Protein AF-0000000080185483 (afdb_homodimer)

Radius of gyration: 23.42 Å; Cα contacts (8 Å, |Δi|>4): 973; chains: 2; bounding box: 44×70×50 Å

Organism: NCBI:txid1233

Solvent-accessible surface area (backbone atoms only — not comparable to full-atom values): 23630 Å² total; per-residue (Å²): 114,40,51,30,31,41,36,42,59,24,28,68,62,36,34,44,57,21,44,48,11,54,77,69,48,40,69,95,74,42,82,65,21,0,58,50,51,78,50,76,48,70,60,47,63,61,41,34,64,76,70,44,72,43,41,69,82,28,29,37,42,29,21,50,69,44,41,56,52,45,56,33,42,41,80,74,46,64,85,81,36,66,53,34,52,34,56,52,65,25,45,34,39,33,47,52,93,75,71,86,77,76,83,50,63,57,52,44,75,48,61,80,56,64,59,60,40,50,51,52,55,25,67,42,89,69,62,34,36,34,28,56,60,24,41,72,48,49,44,54,30,43,55,65,68,60,58,44,30,37,38,44,34,33,36,42,31,36,62,24,69,71,51,41,57,60,54,82,68,41,53,61,24,19,36,40,55,78,44,76,50,64,36,97,63,26,34,37,42,34,31,34,32,68,55,56,70,63,62,62,36,59,75,65,60,91,77,62,44,71,56,34,53,51,50,51,52,52,53,57,56,69,73,100,115,40,52,30,33,40,36,42,59,24,27,68,62,36,35,44,57,23,44,48,11,54,77,70,48,40,68,95,74,42,82,62,22,0,58,51,51,77,49,77,47,69,60,47,63,62,40,34,64,75,69,45,71,45,40,69,83,29,30,38,43,29,21,51,67,43,42,55,52,45,55,34,43,42,80,76,46,64,87,80,37,67,53,36,51,35,55,54,65,26,45,35,38,32,48,52,94,76,70,87,76,74,83,50,62,58,51,44,75,48,62,81,56,64,57,60,40,50,53,52,55,26,67,42,88,70,61,35,36,32,28,56,62,25,45,72,49,50,43,54,31,43,56,64,68,59,57,45,31,38,39,45,34,32,34,42,32,37,64,25,68,72,51,40,58,58,53,83,70,40,54,61,24,19,36,40,55,77,43,74,49,66,36,96,64,27,34,38,42,34,30,34,32,68,55,55,70,63,63,63,36,59,74,65,60,92,76,62,43,72,56,34,53,50,49,50,53,51,53,56,58,68,73,99

Nearest PDB structures (foldseek):
  8jsv-assembly5_J  TM=9.373E-01  e=5.938E-25  Leptospira interrogans serovar Pomona
  3jtw-assembly1_A-2  TM=8.288E-01  e=1.139E-12  Pediococcus pentosaceus ATCC 25745
  2gd9-assembly1_B  TM=8.302E-01  e=1.999E-12  Bacillus subtilis
  1d1g-assembly1_B  TM=7.923E-01  e=2.014E-11  Thermotoga maritima
  3ky8-assembly1_B  TM=7.240E-01  e=7.953E-11  Shewanella loihica PV-4

InterPro domains:
  IPR002734 Bacterial bifunctional deaminase-reductase, C-terminal [PF01872] (2-188)
  IPR024072 Dihydrofolate reductase-like domain superfamily [G3DSA:3.40.430.10] (1-194)
  IPR024072 Dihydrofolate reductase-like domain superfamily [SSF53597] (2-194)
  IPR050765 Riboflavin Biosynthesis HTP Reductase [PTHR38011] (2-193)

Secondary structure (DSSP, 8-state):
---EEEEEEEETT-B-S-TT-TTT--GGG---TTTTGGG--HHHHHHHHHHTTT-TT-EEEEEHHHHHHHHTTGGGS-TT-HHHHHHHHS-EEEE-SS-----STTEEEPPS-HHHHHHHHHHSSSS-EEEES-HHHHHHHHHTT---EEEEEEESEE--SS-BSS-TTPPPEEEEEEEEEE-TTS-EEEEEEE-SS------S-SS--HHHHHHHHHHHHHT-/---EEEEEEEETT-B-S-TT-TTT--GGG---TTTTGGG--HHHHHHHHHHTTT-TT-EEEEEHHHHHHHHTTGGGS-TT-HHHHHHHHS-EEEE-SS-----STTEEEPPS-HHHHHHHHHHSSSS-EEEES-HHHHHHHHHTT---EEEEEEESEE--SS-BSS-TTPPPEEEEEEEEEE-TTS-EEEEEEE-SS------S-SS--HHHHHHHHHHHHHT-

pLDDT: mean 95.63, std 4.56, range [72.62, 98.88]

Structure (mmCIF, N/CA/C/O backbone):
data_AF-0000000080185483-model_v1
#
loop_
_entity.id
_entity.type
_entity.pdbx_description
1 polymer 'Dihydrofolate reductase'
#
loop_
_atom_site.group_PDB
_atom_site.id
_atom_site.type_symbol
_atom_site.label_atom_id
_atom_site.label_alt_id
_atom_site.label_comp_id
_atom_site.label_asym_id
_atom_site.label_entity_id
_atom_site.label_seq_id
_atom_site.pdbx_PDB_ins_code
_atom_site.Cartn_x
_atom_site.Cartn_y
_atom_site.Cartn_z
_atom_site.occupancy
_atom_site.B_iso_or_equiv
_atom_site.auth_seq_id
_atom_site.auth_comp_id
_atom_site.auth_asym_id
_atom_site.auth_atom_id
_atom_site.pdbx_PDB_model_num
ATOM 1 N N . MET A 1 1 ? 20.25 -10.875 -19.484 1 92.38 1 MET A N 1
ATOM 2 C CA . MET A 1 1 ? 19.625 -11.523 -18.344 1 92.38 1 MET A CA 1
ATOM 3 C C . MET A 1 1 ? 18.109 -11.516 -18.484 1 92.38 1 MET A C 1
ATOM 5 O O . MET A 1 1 ? 17.531 -10.531 -18.953 1 92.38 1 MET A O 1
ATOM 9 N N . ARG A 1 2 ? 17.469 -12.602 -18.141 1 97.56 2 ARG A N 1
ATOM 10 C CA . ARG A 1 2 ? 16 -12.719 -18.203 1 97.56 2 ARG A CA 1
ATOM 11 C C . ARG A 1 2 ? 15.344 -11.734 -17.234 1 97.56 2 ARG A C 1
ATOM 13 O O . ARG A 1 2 ? 15.836 -11.523 -16.125 1 97.56 2 ARG A O 1
ATOM 20 N N . LYS A 1 3 ? 14.281 -11.195 -17.672 1 97 3 LYS A N 1
ATOM 21 C CA . LYS A 1 3 ? 13.492 -10.328 -16.797 1 97 3 LYS A CA 1
ATOM 22 C C . LYS A 1 3 ? 12.68 -11.141 -15.797 1 97 3 LYS A C 1
ATOM 24 O O . LYS A 1 3 ? 12.133 -12.195 -16.141 1 97 3 LYS A O 1
ATOM 29 N N . LEU A 1 4 ? 12.633 -10.711 -14.562 1 98.25 4 LEU A N 1
ATOM 30 C CA . LEU A 1 4 ? 11.773 -11.281 -13.539 1 98.25 4 LEU A CA 1
ATOM 31 C C . LEU A 1 4 ? 10.688 -10.297 -13.125 1 98.25 4 LEU A C 1
ATOM 33 O O . LEU A 1 4 ? 10.984 -9.219 -12.617 1 98.25 4 LEU A O 1
ATOM 37 N N . THR A 1 5 ? 9.461 -10.695 -13.336 1 97.81 5 THR A N 1
ATOM 38 C CA . THR A 1 5 ? 8.305 -9.867 -13.016 1 97.81 5 THR A CA 1
ATOM 39 C C . THR A 1 5 ? 7.527 -10.453 -11.836 1 97.81 5 THR A C 1
ATOM 41 O O . THR A 1 5 ? 7.285 -11.664 -11.781 1 97.81 5 THR A O 1
ATOM 44 N N . ALA A 1 6 ? 7.195 -9.664 -10.875 1 97.94 6 ALA A N 1
ATOM 45 C CA . ALA A 1 6 ? 6.285 -10.047 -9.797 1 97.94 6 ALA A CA 1
ATOM 46 C C . ALA A 1 6 ? 4.875 -9.523 -10.062 1 97.94 6 ALA A C 1
ATOM 48 O O . ALA A 1 6 ? 4.672 -8.32 -10.211 1 97.94 6 ALA A O 1
ATOM 49 N N . SER A 1 7 ? 3.895 -10.398 -10.109 1 97.12 7 SER A N 1
ATOM 50 C CA . SER A 1 7 ? 2.5 -10.039 -10.344 1 97.12 7 SER A CA 1
ATOM 51 C C . SER A 1 7 ? 1.653 -10.281 -9.094 1 97.12 7 SER A C 1
ATOM 53 O O . SER A 1 7 ? 1.595 -11.398 -8.586 1 97.12 7 SER A O 1
ATOM 55 N N . THR A 1 8 ? 0.971 -9.234 -8.641 1 96.81 8 THR A N 1
ATOM 56 C CA . THR A 1 8 ? 0.301 -9.352 -7.348 1 96.81 8 THR A CA 1
ATOM 57 C C . THR A 1 8 ? -1.021 -8.594 -7.352 1 96.81 8 THR A C 1
ATOM 59 O O . THR A 1 8 ? -1.145 -7.559 -8.016 1 96.81 8 THR A O 1
ATOM 62 N N . PHE A 1 9 ? -1.979 -9.148 -6.684 1 97.88 9 PHE A N 1
ATOM 63 C CA . PHE A 1 9 ? -3.186 -8.461 -6.238 1 97.88 9 PHE A CA 1
ATOM 64 C C . PHE A 1 9 ? -3.049 -8.016 -4.785 1 97.88 9 PHE A C 1
ATOM 66 O O . PHE A 1 9 ? -2.729 -8.82 -3.91 1 97.88 9 PHE A O 1
ATOM 73 N N . ILE A 1 10 ? -3.297 -6.727 -4.574 1 98.75 10 ILE A N 1
ATOM 74 C CA . ILE A 1 10 ? -3.189 -6.27 -3.193 1 98.75 10 ILE A CA 1
ATOM 75 C C . ILE A 1 10 ? -4.379 -5.379 -2.85 1 98.75 10 ILE A C 1
ATOM 77 O O . ILE A 1 10 ? -5.02 -4.816 -3.742 1 98.75 10 ILE A O 1
ATOM 81 N N . SER A 1 11 ? -4.738 -5.336 -1.546 1 98.88 11 SER A N 1
ATOM 82 C CA . SER A 1 11 ? -5.641 -4.32 -1.012 1 98.88 11 SER A CA 1
ATOM 83 C C . SER A 1 11 ? -4.941 -2.971 -0.887 1 98.88 11 SER A C 1
ATOM 85 O O . SER A 1 11 ? -3.727 -2.877 -1.07 1 98.88 11 SER A O 1
ATOM 87 N N . LEU A 1 12 ? -5.707 -1.946 -0.607 1 98.88 12 LEU A N 1
ATOM 88 C CA . LEU A 1 12 ? -5.129 -0.614 -0.465 1 98.88 12 LEU A CA 1
ATOM 89 C C . LEU A 1 12 ? -4.105 -0.583 0.666 1 98.88 12 LEU A C 1
ATOM 91 O O . LEU A 1 12 ? -3.104 0.129 0.581 1 98.88 12 LEU A O 1
ATOM 95 N N . ASP A 1 13 ? -4.363 -1.392 1.678 1 98.62 13 ASP A N 1
ATOM 96 C CA . ASP A 1 13 ? -3.418 -1.426 2.791 1 98.62 13 ASP A CA 1
ATOM 97 C C . ASP A 1 13 ? -2.33 -2.469 2.557 1 98.62 13 ASP A C 1
ATOM 99 O O . ASP A 1 13 ? -1.596 -2.828 3.48 1 98.62 13 ASP A O 1
ATOM 103 N N . GLY A 1 14 ? -2.205 -3.074 1.364 1 98.56 14 GLY A N 1
ATOM 104 C CA . GLY A 1 14 ? -1.03 -3.801 0.911 1 98.56 14 GLY A CA 1
ATOM 105 C C . GLY A 1 14 ? -1.109 -5.293 1.178 1 98.56 14 GLY A C 1
ATOM 106 O O . GLY A 1 14 ? -0.109 -6 1.066 1 98.56 14 GLY A O 1
ATOM 107 N N . ILE A 1 15 ? -2.27 -5.789 1.545 1 98.75 15 ILE A N 1
ATOM 108 C CA . ILE A 1 15 ? -2.434 -7.199 1.879 1 98.75 15 ILE A CA 1
ATOM 109 C C . ILE A 1 15 ? -2.75 -7.996 0.616 1 98.75 15 ILE A C 1
ATOM 111 O O . ILE A 1 15 ? -3.545 -7.559 -0.219 1 98.75 15 ILE A O 1
ATOM 115 N N . MET A 1 16 ? -2.111 -9.164 0.467 1 98.62 16 MET A N 1
ATOM 116 C CA . MET A 1 16 ? -2.299 -9.969 -0.737 1 98.62 16 MET A CA 1
ATOM 117 C C . MET A 1 16 ? -2.752 -11.383 -0.383 1 98.62 16 MET A C 1
ATOM 119 O O . MET A 1 16 ? -2.766 -12.266 -1.239 1 98.62 16 MET A O 1
ATOM 123 N N . GLN A 1 17 ? -3.121 -11.625 0.897 1 98.62 17 GLN A N 1
ATOM 124 C CA . GLN A 1 17 ? -3.471 -12.961 1.363 1 98.62 17 GLN A CA 1
ATOM 125 C C . GLN A 1 17 ? -4.859 -13.367 0.88 1 98.62 17 GLN A C 1
ATOM 127 O O . GLN A 1 17 ? -5.832 -12.641 1.08 1 98.62 17 GLN A O 1
ATOM 132 N N . ALA A 1 18 ? -4.938 -14.516 0.217 1 98.38 18 ALA A N 1
ATOM 133 C CA . ALA A 1 18 ? -6.145 -15.266 -0.133 1 98.38 18 ALA A CA 1
ATOM 134 C C . ALA A 1 18 ? -7.109 -14.398 -0.94 1 98.38 18 ALA A C 1
ATOM 136 O O . ALA A 1 18 ? -8.297 -14.312 -0.614 1 98.38 18 ALA A O 1
ATOM 137 N N . PRO A 1 19 ? -6.664 -13.836 -2.039 1 98.12 19 PRO A N 1
ATOM 138 C CA . PRO A 1 19 ? -7.559 -12.984 -2.826 1 98.12 19 PRO A CA 1
ATOM 139 C C . PRO A 1 19 ? -8.719 -13.766 -3.449 1 98.12 19 PRO A C 1
ATOM 141 O O . PRO A 1 19 ? -9.773 -13.188 -3.721 1 98.12 19 PRO A O 1
ATOM 144 N N . GLY A 1 20 ? -8.617 -15.039 -3.623 1 97.12 20 GLY A N 1
ATOM 145 C CA . GLY A 1 20 ? -9.531 -15.75 -4.508 1 97.12 20 GLY A CA 1
ATOM 146 C C . GLY A 1 20 ? -10.617 -16.5 -3.768 1 97.12 20 GLY A C 1
ATOM 147 O O . GLY A 1 20 ? -11.609 -16.922 -4.367 1 97.12 20 GLY A O 1
ATOM 148 N N . GLY A 1 21 ? -10.398 -16.734 -2.438 1 97.56 21 GLY A N 1
ATOM 149 C CA . GLY A 1 21 ? -11.414 -17.484 -1.715 1 97.56 21 GLY A CA 1
ATOM 150 C C . GLY A 1 21 ? -11.062 -17.719 -0.259 1 97.56 21 GLY A C 1
ATOM 151 O O . GLY A 1 21 ? -9.914 -17.531 0.145 1 97.56 21 GLY A O 1
ATOM 152 N N . PRO A 1 22 ? -12.07 -18.156 0.506 1 96.25 22 PRO A N 1
ATOM 153 C CA . PRO A 1 22 ? -11.898 -18.297 1.953 1 96.25 22 PRO A CA 1
ATOM 154 C C . PRO A 1 22 ? -10.977 -19.453 2.328 1 96.25 22 PRO A C 1
ATOM 156 O O . PRO A 1 22 ? -10.344 -19.438 3.391 1 96.25 22 PRO A O 1
ATOM 159 N N . THR A 1 23 ? -10.852 -20.469 1.466 1 95.31 23 THR A N 1
ATOM 160 C CA . THR A 1 23 ? -10.062 -21.641 1.818 1 95.31 23 THR A CA 1
ATOM 161 C C . THR A 1 23 ? -8.664 -21.547 1.211 1 95.31 23 THR A C 1
ATOM 163 O O . THR A 1 23 ? -7.828 -22.438 1.434 1 95.31 23 THR A O 1
ATOM 166 N N . GLU A 1 24 ? -8.43 -20.516 0.416 1 97.06 24 GLU A N 1
ATOM 167 C CA . GLU A 1 24 ? -7.16 -20.375 -0.285 1 97.06 24 GLU A CA 1
ATOM 168 C C . GLU A 1 24 ? -5.992 -20.297 0.695 1 97.06 24 GLU A C 1
ATOM 170 O O . GLU A 1 24 ? -5.027 -21.062 0.57 1 97.06 24 GLU A O 1
ATOM 175 N N . ASP A 1 25 ? -6.062 -19.484 1.677 1 97.69 25 ASP A N 1
ATOM 176 C CA . ASP A 1 25 ? -5.059 -19.312 2.725 1 97.69 25 ASP A CA 1
ATOM 177 C C . ASP A 1 25 ? -5.684 -18.766 4 1 97.69 25 ASP A C 1
ATOM 179 O O . ASP A 1 25 ? -5.629 -17.547 4.25 1 97.69 25 ASP A O 1
ATOM 183 N N . PRO A 1 26 ? -6.238 -19.594 4.844 1 96.56 26 PRO A N 1
ATOM 184 C CA . PRO A 1 26 ? -6.855 -19.156 6.098 1 96.56 26 PRO A CA 1
ATOM 185 C C . PRO A 1 26 ? -5.844 -19 7.23 1 96.56 26 PRO A C 1
ATOM 187 O O . PRO A 1 26 ? -6.23 -18.828 8.391 1 96.56 26 PRO A O 1
ATOM 190 N N . SER A 1 27 ? -4.539 -19.156 6.914 1 95.88 27 SER A N 1
ATOM 191 C CA . SER A 1 27 ? -3.506 -19.109 7.945 1 95.88 27 SER A CA 1
ATOM 192 C C . SER A 1 27 ? -3.604 -17.844 8.781 1 95.88 27 SER A C 1
ATOM 194 O O . SER A 1 27 ? -3.961 -16.781 8.266 1 95.88 27 SER A O 1
ATOM 196 N N . GLY A 1 28 ? -3.279 -17.938 10.062 1 94.69 28 GLY A N 1
ATOM 197 C CA . GLY A 1 28 ? -3.297 -16.797 10.961 1 94.69 28 GLY A CA 1
ATOM 198 C C . GLY A 1 28 ? -4.699 -16.328 11.305 1 94.69 28 GLY A C 1
ATOM 199 O O . GLY A 1 28 ? -4.883 -15.211 11.781 1 94.69 28 GLY A O 1
ATOM 200 N N . GLY A 1 29 ? -5.707 -17.141 11.023 1 94.75 29 GLY A N 1
ATOM 201 C CA . GLY A 1 29 ? -7.082 -16.781 11.312 1 94.75 29 GLY A CA 1
ATOM 202 C C . GLY A 1 29 ? -7.66 -15.797 10.312 1 94.75 29 GLY A C 1
ATOM 203 O O . GLY A 1 29 ? -8.641 -15.109 10.602 1 94.75 29 GLY A O 1
ATOM 204 N N . PHE A 1 30 ? -7.066 -15.773 9.133 1 97.5 30 PHE A N 1
ATOM 205 C CA . PHE A 1 30 ? -7.535 -14.844 8.109 1 97.5 30 PHE A CA 1
ATOM 206 C C . PHE A 1 30 ? -8.922 -15.234 7.621 1 97.5 30 PHE A C 1
ATOM 208 O O . PHE A 1 30 ? -9.117 -16.344 7.105 1 97.5 30 PHE A O 1
ATOM 215 N N . SER A 1 31 ? -9.898 -14.297 7.668 1 97.31 31 SER A N 1
ATOM 216 C CA . SER A 1 31 ? -11.289 -14.656 7.43 1 97.31 31 SER A CA 1
ATOM 217 C C . SER A 1 31 ? -11.875 -13.867 6.266 1 97.31 31 SER A C 1
ATOM 219 O O . SER A 1 31 ? -13.078 -13.953 5.988 1 97.31 31 SER A O 1
ATOM 221 N N . LEU A 1 32 ? -11.07 -13.141 5.539 1 98.5 32 LEU A N 1
ATOM 222 C CA . LEU A 1 32 ? -11.594 -12.273 4.488 1 98.5 32 LEU A CA 1
ATOM 223 C C . LEU A 1 32 ? -11.172 -12.773 3.111 1 98.5 32 LEU A C 1
ATOM 225 O O . LEU A 1 32 ? -11.062 -11.984 2.168 1 98.5 32 LEU A O 1
ATOM 229 N N . GLY A 1 33 ? -10.867 -14.07 3.016 1 98.5 33 GLY A N 1
ATOM 230 C CA . GLY A 1 33 ? -10.539 -14.656 1.722 1 98.5 33 GLY A CA 1
ATOM 231 C C . GLY A 1 33 ? -11.633 -14.445 0.687 1 98.5 33 GLY A C 1
ATOM 232 O O . GLY A 1 33 ? -12.82 -14.516 1.006 1 98.5 33 GLY A O 1
ATOM 233 N N . GLY A 1 34 ? -11.18 -14.195 -0.558 1 98.5 34 GLY A N 1
ATOM 234 C CA . GLY A 1 34 ? -12.117 -13.992 -1.65 1 98.5 34 GLY A CA 1
ATOM 235 C C . GLY A 1 34 ? -12.461 -12.531 -1.874 1 98.5 34 GLY A C 1
ATOM 236 O O . GLY A 1 34 ? -13.445 -12.211 -2.551 1 98.5 34 GLY A O 1
ATOM 237 N N . TRP A 1 35 ? -11.641 -11.688 -1.421 1 98.75 35 TRP A N 1
ATOM 238 C CA . TRP A 1 35 ? -11.945 -10.258 -1.363 1 98.75 35 TRP A CA 1
ATOM 239 C C . TRP A 1 35 ? -11.805 -9.617 -2.738 1 98.75 35 TRP A C 1
ATOM 241 O O . TRP A 1 35 ? -12.227 -8.477 -2.945 1 98.75 35 TRP A O 1
ATOM 251 N N . ILE A 1 36 ? -11.312 -10.352 -3.777 1 98.31 36 ILE A N 1
ATOM 252 C CA . ILE A 1 36 ? -11.195 -9.742 -5.094 1 98.31 36 ILE A CA 1
ATOM 253 C C . ILE A 1 36 ? -12.352 -10.18 -5.98 1 98.31 36 ILE A C 1
ATOM 255 O O . ILE A 1 36 ? -12.562 -9.641 -7.066 1 98.31 36 ILE A O 1
ATOM 259 N N . PHE A 1 37 ? -13.195 -11.141 -5.582 1 97.94 37 PHE A N 1
ATOM 260 C CA . PHE A 1 37 ? -14.109 -11.914 -6.414 1 97.94 37 PHE A CA 1
ATOM 261 C C . PHE A 1 37 ? -15.07 -10.992 -7.152 1 97.94 37 PHE A C 1
ATOM 263 O O . PHE A 1 37 ? -15.305 -11.156 -8.352 1 97.94 37 PHE A O 1
ATOM 270 N N . HIS A 1 38 ? -15.547 -9.953 -6.566 1 97.81 38 HIS A N 1
ATOM 271 C CA . HIS A 1 38 ? -16.641 -9.156 -7.113 1 97.81 38 HIS A CA 1
ATOM 272 C C . HIS A 1 38 ? -16.109 -7.949 -7.879 1 97.81 38 HIS A C 1
ATOM 274 O O . HIS A 1 38 ? -16.891 -7.102 -8.32 1 97.81 38 HIS A O 1
ATOM 280 N N . TYR A 1 39 ? -14.859 -7.926 -8.156 1 97.94 39 TYR A N 1
ATOM 281 C CA . TYR A 1 39 ? -14.305 -6.707 -8.734 1 97.94 39 TYR A CA 1
ATOM 282 C C . TYR A 1 39 ? -13.906 -6.922 -10.195 1 97.94 39 TYR A C 1
ATOM 284 O O . TYR A 1 39 ? -13.555 -5.969 -10.891 1 97.94 39 TYR A O 1
ATOM 292 N N . TRP A 1 40 ? -14.039 -8.062 -10.719 1 94.88 40 TRP A N 1
ATOM 293 C CA . TRP A 1 40 ? -13.562 -8.359 -12.07 1 94.88 40 TRP A CA 1
ATOM 294 C C . TRP A 1 40 ? -14.516 -7.805 -13.117 1 94.88 40 TRP A C 1
ATOM 296 O O . TRP A 1 40 ? -15.703 -8.133 -13.125 1 94.88 40 TRP A O 1
ATOM 306 N N . ASP A 1 41 ? -14.016 -6.91 -13.938 1 95.75 41 ASP A N 1
ATOM 307 C CA . ASP A 1 41 ? -14.797 -6.363 -15.039 1 95.75 41 ASP A CA 1
ATOM 308 C C . ASP A 1 41 ? -14.086 -6.586 -16.375 1 95.75 41 ASP A C 1
ATOM 310 O O . ASP A 1 41 ? -13.078 -7.293 -16.438 1 95.75 41 ASP A O 1
ATOM 314 N N . GLU A 1 42 ? -14.578 -6.082 -17.453 1 94.69 42 GLU A N 1
ATOM 315 C CA . GLU A 1 42 ? -14.047 -6.301 -18.797 1 94.69 42 GLU A CA 1
ATOM 316 C C . GLU A 1 42 ? -12.688 -5.633 -18.969 1 94.69 42 GLU A C 1
ATOM 318 O O . GLU A 1 42 ? -11.82 -6.156 -19.672 1 94.69 42 GLU A O 1
ATOM 323 N N . VAL A 1 43 ? -12.547 -4.504 -18.344 1 94.75 43 VAL A N 1
ATOM 324 C CA . VAL A 1 43 ? -11.266 -3.801 -18.422 1 94.75 43 VAL A CA 1
ATOM 325 C C . VAL A 1 43 ? -10.156 -4.68 -17.844 1 94.75 43 VAL A C 1
ATOM 327 O O . VAL A 1 43 ? -9.094 -4.82 -18.438 1 94.75 43 VAL A O 1
ATOM 330 N N . MET A 1 44 ? -10.422 -5.293 -16.75 1 94.12 44 MET A N 1
ATOM 331 C CA . MET A 1 44 ? -9.445 -6.164 -16.109 1 94.12 44 MET A CA 1
ATOM 332 C C . MET A 1 44 ? -9.164 -7.398 -16.953 1 94.12 44 MET A C 1
ATOM 334 O O . MET A 1 44 ? -8.008 -7.801 -17.094 1 94.12 44 MET A O 1
ATOM 338 N N . ARG A 1 45 ? -10.219 -7.953 -17.453 1 90.38 45 ARG A N 1
ATOM 339 C CA . ARG A 1 45 ? -10.062 -9.141 -18.297 1 90.38 45 ARG A CA 1
ATOM 340 C C . ARG A 1 45 ? -9.164 -8.844 -19.5 1 90.38 45 ARG A C 1
ATOM 342 O O . ARG A 1 45 ? -8.328 -9.672 -19.859 1 90.38 45 ARG A O 1
ATOM 349 N N . HIS A 1 46 ? -9.258 -7.672 -20.016 1 89.56 46 HIS A N 1
ATOM 350 C CA . HIS A 1 46 ? -8.445 -7.289 -21.172 1 89.56 46 HIS A CA 1
ATOM 351 C C . HIS A 1 46 ? -7.027 -6.93 -20.75 1 89.56 46 HIS A C 1
ATOM 353 O O . HIS A 1 46 ? -6.082 -7.109 -21.516 1 89.56 46 HIS A O 1
ATOM 359 N N . SER A 1 47 ? -6.93 -6.512 -19.531 1 88.69 47 SER A N 1
ATOM 360 C CA . SER A 1 47 ? -5.637 -6.047 -19.047 1 88.69 47 SER A CA 1
ATOM 361 C C . SER A 1 47 ? -4.762 -7.211 -18.594 1 88.69 47 SER A C 1
ATOM 363 O O . SER A 1 47 ? -3.533 -7.098 -18.562 1 88.69 47 SER A O 1
ATOM 365 N N . MET A 1 48 ? -5.348 -8.297 -18.234 1 84.38 48 MET A N 1
ATOM 366 C CA . MET A 1 48 ? -4.621 -9.438 -17.672 1 84.38 48 MET A CA 1
ATOM 367 C C . MET A 1 48 ? -3.557 -9.93 -18.656 1 84.38 48 MET A C 1
ATOM 369 O O . MET A 1 48 ? -2.377 -9.992 -18.312 1 84.38 48 MET A O 1
ATOM 373 N N . PRO A 1 49 ? -3.959 -10.211 -19.891 1 75.88 49 PRO A N 1
ATOM 374 C CA . PRO A 1 49 ? -2.924 -10.641 -20.828 1 75.88 49 PRO A CA 1
ATOM 375 C C . PRO A 1 49 ? -1.911 -9.539 -21.141 1 75.88 49 PRO A C 1
ATOM 377 O O . PRO A 1 49 ? -0.726 -9.82 -21.328 1 75.88 49 PRO A O 1
ATOM 380 N N . MET A 1 50 ? -2.328 -8.32 -21.078 1 72.69 50 MET A N 1
ATOM 381 C CA . MET A 1 50 ? -1.462 -7.191 -21.406 1 72.69 50 MET A CA 1
ATOM 382 C C . MET A 1 50 ? -0.4 -6.992 -20.328 1 72.69 50 MET A C 1
ATOM 384 O O . MET A 1 50 ? 0.715 -6.562 -20.625 1 72.69 50 MET A O 1
ATOM 388 N N . SER A 1 51 ? -0.829 -7.387 -19.188 1 75.75 51 SER A N 1
ATOM 389 C CA . SER A 1 51 ? 0.1 -7.203 -18.078 1 75.75 51 SER A CA 1
ATOM 390 C C . SER A 1 51 ? 0.95 -8.453 -17.859 1 75.75 51 SER A C 1
ATOM 392 O O . SER A 1 51 ? 1.9 -8.43 -17.078 1 75.75 51 SER A O 1
ATOM 394 N N . GLY A 1 52 ? 0.623 -9.516 -18.547 1 77.06 52 GLY A N 1
ATOM 395 C CA . GLY A 1 52 ? 1.373 -10.75 -18.422 1 77.06 52 GLY A CA 1
ATOM 396 C C . GLY A 1 52 ? 0.946 -11.594 -17.234 1 77.06 52 GLY A C 1
ATOM 397 O O . GLY A 1 52 ? 1.631 -12.547 -16.859 1 77.06 52 GLY A O 1
ATOM 398 N N . PHE A 1 53 ? -0.185 -11.273 -16.578 1 80.25 53 PHE A N 1
ATOM 399 C CA . PHE A 1 53 ? -0.636 -12.008 -15.414 1 80.25 53 PHE A CA 1
ATOM 400 C C . PHE A 1 53 ? -0.991 -13.445 -15.781 1 80.25 53 PHE A C 1
ATOM 402 O O . PHE A 1 53 ? -0.924 -14.344 -14.938 1 80.25 53 PHE A O 1
ATOM 409 N N . ASP A 1 54 ? -1.2 -13.672 -17.031 1 81.75 54 ASP A N 1
ATOM 410 C CA . ASP A 1 54 ? -1.678 -14.984 -17.453 1 81.75 54 ASP A CA 1
ATOM 411 C C . ASP A 1 54 ? -0.516 -15.953 -17.656 1 81.75 54 ASP A C 1
ATOM 413 O O . ASP A 1 54 ? -0.729 -17.141 -17.875 1 81.75 54 ASP A O 1
ATOM 417 N N . GLY A 1 55 ? 0.692 -15.461 -17.547 1 86 55 GLY A N 1
ATOM 418 C CA . GLY A 1 55 ? 1.845 -16.344 -17.625 1 86 55 GLY A CA 1
ATOM 419 C C . GLY A 1 55 ? 2.221 -16.719 -19.047 1 86 55 GLY A C 1
ATOM 420 O O . GLY A 1 55 ? 3.1 -17.562 -19.266 1 86 55 GLY A O 1
ATOM 421 N N . LYS A 1 56 ? 1.589 -16.078 -20.016 1 89 56 LYS A N 1
ATOM 422 C CA . LYS A 1 56 ? 1.864 -16.422 -21.406 1 89 56 LYS A CA 1
ATOM 423 C C . LYS A 1 56 ? 3.314 -16.109 -21.766 1 89 56 LYS A C 1
ATOM 425 O O . LYS A 1 56 ? 3.818 -15.023 -21.469 1 89 56 LYS A O 1
ATOM 430 N N . ASP A 1 57 ? 3.982 -17.125 -22.344 1 91.88 57 ASP A N 1
ATOM 431 C CA . ASP A 1 57 ? 5.34 -17.031 -22.875 1 91.88 57 ASP A CA 1
ATOM 432 C C . ASP A 1 57 ? 6.344 -16.734 -21.766 1 91.88 57 ASP A C 1
ATOM 434 O O . ASP A 1 57 ? 7.328 -16.031 -21.969 1 91.88 57 ASP A O 1
ATOM 438 N N . ARG A 1 58 ? 6.039 -17.188 -20.609 1 95.56 58 ARG A N 1
ATOM 439 C CA . ARG A 1 58 ? 6.918 -17.047 -19.453 1 95.56 58 ARG A CA 1
ATOM 440 C C . ARG A 1 58 ? 7.105 -18.375 -18.734 1 95.56 58 ARG A C 1
ATOM 442 O O . ARG A 1 58 ? 6.348 -19.312 -18.953 1 95.56 58 ARG A O 1
ATOM 449 N N . GLU A 1 59 ? 8.148 -18.391 -18 1 97.62 59 GLU A N 1
ATOM 450 C CA . GLU A 1 59 ? 8.273 -19.438 -16.969 1 97.62 59 GLU A CA 1
ATOM 451 C C . GLU A 1 59 ? 7.93 -18.891 -15.594 1 97.62 59 GLU A C 1
ATOM 453 O O . GLU A 1 59 ? 8.164 -17.719 -15.305 1 97.62 59 GLU A O 1
ATOM 458 N N . LEU A 1 60 ? 7.43 -19.781 -14.773 1 97.75 60 LEU A N 1
ATOM 459 C CA . LEU A 1 60 ? 6.953 -19.344 -13.469 1 97.75 60 LEU A CA 1
ATOM 460 C C . LEU A 1 60 ? 7.988 -19.641 -12.391 1 97.75 60 LEU A C 1
ATOM 462 O O . LEU A 1 60 ? 8.664 -20.672 -12.43 1 97.75 60 LEU A O 1
ATOM 466 N N . VAL A 1 61 ? 8.125 -18.766 -11.453 1 98.62 61 VAL A N 1
ATOM 467 C CA . VAL A 1 61 ? 8.836 -18.953 -10.195 1 98.62 61 VAL A CA 1
ATOM 468 C C . VAL A 1 61 ? 7.855 -18.844 -9.023 1 98.62 61 VAL A C 1
ATOM 470 O O . VAL A 1 61 ? 7.289 -17.781 -8.781 1 98.62 61 VAL A O 1
ATOM 473 N N . LEU A 1 62 ? 7.621 -19.938 -8.312 1 98.5 62 LEU A N 1
ATOM 474 C CA . LEU A 1 62 ? 6.57 -19.984 -7.301 1 98.5 62 LEU A CA 1
ATOM 475 C C . LEU A 1 62 ? 7.137 -20.391 -5.945 1 98.5 62 LEU A C 1
ATOM 477 O O . LEU A 1 62 ? 8.008 -21.266 -5.871 1 98.5 62 LEU A O 1
ATOM 481 N N . GLY A 1 63 ? 6.645 -19.781 -4.918 1 98.38 63 GLY A N 1
ATOM 482 C CA . GLY A 1 63 ? 6.848 -20.312 -3.58 1 98.38 63 GLY A CA 1
ATOM 483 C C . GLY A 1 63 ? 5.988 -21.531 -3.287 1 98.38 63 GLY A C 1
ATOM 484 O O . GLY A 1 63 ? 5.023 -21.797 -4.004 1 98.38 63 GLY A O 1
ATOM 485 N N . ARG A 1 64 ? 6.273 -22.188 -2.24 1 97.62 64 ARG A N 1
ATOM 486 C CA . ARG A 1 64 ? 5.664 -23.469 -1.916 1 97.62 64 ARG A CA 1
ATOM 487 C C . ARG A 1 64 ? 4.148 -23.344 -1.81 1 97.62 64 ARG A C 1
ATOM 489 O O . ARG A 1 64 ? 3.41 -24.094 -2.451 1 97.62 64 ARG A O 1
ATOM 496 N N . LYS A 1 65 ? 3.695 -22.359 -1.047 1 97.31 65 LYS A N 1
ATOM 497 C CA . LYS A 1 65 ? 2.268 -22.266 -0.761 1 97.31 65 LYS A CA 1
ATOM 498 C C . LYS A 1 65 ? 1.475 -21.922 -2.02 1 97.31 65 LYS A C 1
ATOM 500 O O . LYS A 1 65 ? 0.435 -22.531 -2.289 1 97.31 65 LYS A O 1
ATOM 505 N N . THR A 1 66 ? 1.915 -20.969 -2.793 1 97.88 66 THR A N 1
ATOM 506 C CA . THR A 1 66 ? 1.239 -20.656 -4.047 1 97.88 66 THR A CA 1
ATOM 507 C C . THR A 1 66 ? 1.271 -21.844 -4.992 1 97.88 66 THR A C 1
ATOM 509 O O . THR A 1 66 ? 0.274 -22.156 -5.652 1 97.88 66 THR A O 1
ATOM 512 N N . TYR A 1 67 ? 2.441 -22.562 -5.035 1 98.25 67 TYR A N 1
ATOM 513 C CA . TYR A 1 67 ? 2.525 -23.75 -5.863 1 98.25 67 TYR A CA 1
ATOM 514 C C . TYR A 1 67 ? 1.456 -24.766 -5.469 1 98.25 67 TYR A C 1
ATOM 516 O O . TYR A 1 67 ? 0.732 -25.281 -6.328 1 98.25 67 TYR A O 1
ATOM 524 N N . GLU A 1 68 ? 1.366 -25.062 -4.156 1 98.06 68 GLU A N 1
ATOM 525 C CA . GLU A 1 68 ? 0.406 -26.047 -3.678 1 98.06 68 GLU A CA 1
ATOM 526 C C . GLU A 1 68 ? -1.024 -25.641 -4.012 1 98.06 68 GLU A C 1
ATOM 528 O O . GLU A 1 68 ? -1.843 -26.469 -4.398 1 98.06 68 GLU A O 1
ATOM 533 N N . ILE A 1 69 ? -1.332 -24.375 -3.924 1 97.56 69 ILE A N 1
ATOM 534 C CA . ILE A 1 69 ? -2.656 -23.859 -4.262 1 97.56 69 ILE A CA 1
ATOM 535 C C . ILE A 1 69 ? -2.92 -24.062 -5.754 1 97.56 69 ILE A C 1
ATOM 537 O O . ILE A 1 69 ? -3.971 -24.578 -6.141 1 97.56 69 ILE A O 1
ATOM 541 N N . PHE A 1 70 ? -1.947 -23.641 -6.598 1 97 70 PHE A N 1
ATOM 542 C CA . PHE A 1 70 ? -2.105 -23.719 -8.047 1 97 70 PHE A CA 1
ATOM 543 C C . PHE A 1 70 ? -2.199 -25.172 -8.5 1 97 70 PHE A C 1
ATOM 545 O O . PHE A 1 70 ? -3.027 -25.516 -9.352 1 97 70 PHE A O 1
ATOM 552 N N . GLU A 1 71 ? -1.338 -26.047 -7.938 1 97.69 71 GLU A N 1
ATOM 553 C CA . GLU A 1 71 ? -1.331 -27.453 -8.289 1 97.69 71 GLU A CA 1
ATOM 554 C C . GLU A 1 71 ? -2.691 -28.094 -8.023 1 97.69 71 GLU A C 1
ATOM 556 O O . GLU A 1 71 ? -3.127 -28.969 -8.773 1 97.69 71 GLU A O 1
ATOM 561 N N . ALA A 1 72 ? -3.34 -27.641 -6.98 1 96.69 72 ALA A N 1
ATOM 562 C CA . ALA A 1 72 ? -4.609 -28.234 -6.559 1 96.69 72 ALA A CA 1
ATOM 563 C C . ALA A 1 72 ? -5.777 -27.625 -7.324 1 96.69 72 ALA A C 1
ATOM 565 O O . ALA A 1 72 ? -6.914 -28.094 -7.219 1 96.69 72 ALA A O 1
ATOM 566 N N . TYR A 1 73 ? -5.562 -26.625 -8.172 1 96.06 73 TYR A N 1
ATOM 567 C CA . TYR A 1 73 ? -6.656 -25.859 -8.773 1 96.06 73 TYR A CA 1
ATOM 568 C C . TYR A 1 73 ? -6.582 -25.906 -10.289 1 96.06 73 TYR A C 1
ATOM 570 O O . TYR A 1 73 ? -7.512 -26.375 -10.953 1 96.06 73 TYR A O 1
ATOM 578 N N . TRP A 1 74 ? -5.484 -25.5 -10.836 1 95.12 74 TRP A N 1
ATOM 579 C CA . TRP A 1 74 ? -5.418 -25.156 -12.25 1 95.12 74 TRP A CA 1
ATOM 580 C C . TRP A 1 74 ? -5.535 -26.422 -13.117 1 95.12 74 TRP A C 1
ATOM 582 O O . TRP A 1 74 ? -6.215 -26.406 -14.148 1 95.12 74 TRP A O 1
ATOM 592 N N . PRO A 1 75 ? -4.906 -27.594 -12.734 1 96.12 75 PRO A N 1
ATOM 593 C CA . PRO A 1 75 ? -5.07 -28.797 -13.562 1 96.12 75 PRO A CA 1
ATOM 594 C C . PRO A 1 75 ? -6.516 -29.297 -13.594 1 96.12 75 PRO A C 1
ATOM 596 O O . PRO A 1 75 ? -6.859 -30.156 -14.414 1 96.12 75 PRO A O 1
ATOM 599 N N . TYR A 1 76 ? -7.34 -28.781 -12.711 1 95 76 TYR A N 1
ATOM 600 C CA . TYR A 1 76 ? -8.695 -29.297 -12.555 1 95 76 TYR A CA 1
ATOM 601 C C . TYR A 1 76 ? -9.719 -28.328 -13.125 1 95 76 TYR A C 1
ATOM 603 O O . TYR A 1 76 ? -10.93 -28.5 -12.922 1 95 76 TYR A O 1
ATOM 611 N N . GLN A 1 77 ? -9.234 -27.344 -13.828 1 93.06 77 GLN A N 1
ATOM 612 C CA . GLN A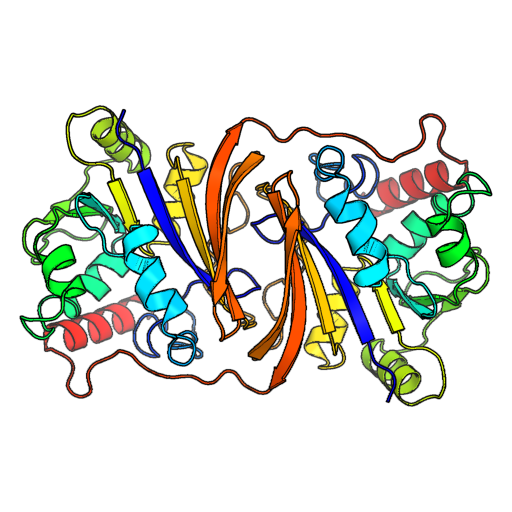 1 77 ? -10.117 -26.422 -14.531 1 93.06 77 GLN A CA 1
ATOM 613 C C . GLN A 1 77 ? -10.555 -26.984 -15.875 1 93.06 77 GLN A C 1
ATOM 615 O O . GLN A 1 77 ? -9.922 -27.906 -16.406 1 93.06 77 GLN A O 1
ATOM 620 N N . PRO A 1 78 ? -11.664 -26.406 -16.406 1 91.94 78 PRO A N 1
ATOM 621 C CA . PRO A 1 78 ? -12.086 -26.844 -17.75 1 91.94 78 PRO A CA 1
ATOM 622 C C . PRO A 1 78 ? -10.969 -26.734 -18.781 1 91.94 78 PRO A C 1
ATOM 624 O O . PRO A 1 78 ? -10.172 -25.781 -18.734 1 91.94 78 PRO A O 1
ATOM 627 N N . ALA A 1 79 ? -10.977 -27.609 -19.688 1 89.94 79 ALA A N 1
ATOM 628 C CA . ALA A 1 79 ? -9.906 -27.719 -20.688 1 89.94 79 ALA A CA 1
ATOM 629 C C . ALA A 1 79 ? -9.836 -26.453 -21.531 1 89.94 79 ALA A C 1
ATOM 631 O O . ALA A 1 79 ? -8.773 -26.125 -22.078 1 89.94 79 ALA A O 1
ATOM 632 N N . ASP A 1 80 ? -10.891 -25.734 -21.625 1 92.62 80 ASP A N 1
ATOM 633 C CA . ASP A 1 80 ? -10.922 -24.562 -22.516 1 92.62 80 ASP A CA 1
ATOM 634 C C . ASP A 1 80 ? -10.641 -23.281 -21.75 1 92.62 80 ASP A C 1
ATOM 636 O O . ASP A 1 80 ? -10.695 -22.188 -22.312 1 92.62 80 ASP A O 1
ATOM 640 N N . ASP A 1 81 ? -10.367 -23.422 -20.484 1 90.75 81 ASP A N 1
ATOM 641 C CA . ASP A 1 81 ? -9.938 -22.25 -19.734 1 90.75 81 ASP A CA 1
ATOM 642 C C . ASP A 1 81 ? -8.562 -21.781 -20.188 1 90.75 81 ASP A C 1
ATOM 644 O O . ASP A 1 81 ? -7.562 -22.484 -20.016 1 90.75 81 ASP A O 1
ATOM 648 N N . PRO A 1 82 ? -8.516 -20.547 -20.734 1 89.69 82 PRO A N 1
ATOM 649 C CA . PRO A 1 82 ? -7.25 -20.109 -21.344 1 89.69 82 PRO A CA 1
ATOM 650 C C . PRO A 1 82 ? -6.141 -19.922 -20.297 1 89.69 82 PRO A C 1
ATOM 652 O O . PRO A 1 82 ? -4.969 -20.188 -20.594 1 89.69 82 PRO A O 1
ATOM 655 N N . THR A 1 83 ? -6.488 -19.516 -19.141 1 90.31 83 THR A N 1
ATOM 656 C CA . THR A 1 83 ? -5.484 -19.344 -18.094 1 90.31 83 THR A CA 1
ATOM 657 C C . THR A 1 83 ? -4.941 -20.688 -17.656 1 90.31 83 THR A C 1
ATOM 659 O O . THR A 1 83 ? -3.727 -20.859 -17.5 1 90.31 83 THR A O 1
ATOM 662 N N . ALA A 1 84 ? -5.805 -21.641 -17.453 1 92.88 84 ALA A N 1
ATOM 663 C CA . ALA A 1 84 ? -5.391 -22.984 -17.078 1 92.88 84 ALA A CA 1
ATOM 664 C C . ALA A 1 84 ? -4.469 -23.594 -18.125 1 92.88 84 ALA A C 1
ATOM 666 O O . ALA A 1 84 ? -3.447 -24.203 -17.797 1 92.88 84 ALA A O 1
ATOM 667 N N . GLN A 1 85 ? -4.828 -23.375 -19.375 1 94.56 85 GLN A N 1
ATOM 668 C CA . GLN A 1 85 ? -3.992 -23.906 -20.453 1 94.56 85 GLN A CA 1
ATOM 669 C C . GLN A 1 85 ? -2.578 -23.328 -20.375 1 94.56 85 GLN A C 1
ATOM 671 O O . GLN A 1 85 ? -1.599 -24.078 -20.484 1 94.56 85 GLN A O 1
ATOM 676 N N . THR A 1 86 ? -2.541 -22.078 -20.156 1 94.38 86 THR A N 1
ATOM 677 C CA . THR A 1 86 ? -1.253 -21.406 -20.109 1 94.38 86 THR A CA 1
ATOM 678 C C . THR A 1 86 ? -0.439 -21.859 -18.906 1 94.38 86 THR A C 1
ATOM 680 O O . THR A 1 86 ? 0.703 -22.312 -19.047 1 94.38 86 THR A O 1
ATOM 683 N N . LEU A 1 87 ? -1.038 -21.875 -17.703 1 94.81 87 LEU A N 1
ATOM 684 C CA . LEU A 1 87 ? -0.308 -22.156 -16.484 1 94.81 87 LEU A CA 1
ATOM 685 C C . LEU A 1 87 ? 0.06 -23.641 -16.391 1 94.81 87 LEU A C 1
ATOM 687 O O . LEU A 1 87 ? 1.12 -23.984 -15.875 1 94.81 87 LEU A O 1
ATOM 691 N N . ASN A 1 88 ? -0.788 -24.484 -16.953 1 96.25 88 ASN A N 1
ATOM 692 C CA . ASN A 1 88 ? -0.523 -25.922 -16.906 1 96.25 88 ASN A CA 1
ATOM 693 C C . ASN A 1 88 ? 0.638 -26.312 -17.812 1 96.25 88 ASN A C 1
ATOM 695 O O . ASN A 1 88 ? 1.346 -27.281 -17.547 1 96.25 88 ASN A O 1
ATOM 699 N N . THR A 1 89 ? 0.868 -25.516 -18.812 1 96 89 THR A N 1
ATOM 700 C CA . THR A 1 89 ? 1.907 -25.875 -19.781 1 96 89 THR A CA 1
ATOM 701 C C . THR A 1 89 ? 3.219 -25.172 -19.438 1 96 89 THR A C 1
ATOM 703 O O . THR A 1 89 ? 4.289 -25.594 -19.891 1 96 89 THR A O 1
ATOM 706 N N . ALA A 1 90 ? 3.182 -24.125 -18.734 1 96.38 90 ALA A N 1
ATOM 707 C CA . ALA A 1 90 ? 4.375 -23.344 -18.406 1 96.38 90 ALA A CA 1
ATOM 708 C C . ALA A 1 90 ? 5.328 -24.156 -17.531 1 96.38 90 ALA A C 1
ATOM 710 O O . ALA A 1 90 ? 4.895 -24.906 -16.672 1 96.38 90 ALA A O 1
ATOM 711 N N . ARG A 1 91 ? 6.578 -23.969 -17.797 1 97.81 91 ARG A N 1
ATOM 712 C CA . ARG A 1 91 ? 7.566 -24.5 -16.859 1 97.81 91 ARG A CA 1
ATOM 713 C C . ARG A 1 91 ? 7.523 -23.75 -15.531 1 97.81 91 ARG A C 1
ATOM 715 O O . ARG A 1 91 ? 7.414 -22.516 -15.516 1 97.81 91 ARG A O 1
ATOM 722 N N . LYS A 1 92 ? 7.637 -24.516 -14.445 1 98 92 LYS A N 1
ATOM 723 C CA . LYS A 1 92 ? 7.582 -23.938 -13.102 1 98 92 LYS A CA 1
ATOM 724 C C . LYS A 1 92 ? 8.852 -24.25 -12.312 1 98 92 LYS A C 1
ATOM 726 O O . LYS A 1 92 ? 9.281 -25.406 -12.258 1 98 92 LYS A O 1
ATOM 731 N N . HIS A 1 93 ? 9.414 -23.219 -11.742 1 98.56 93 HIS A N 1
ATOM 732 C CA . HIS A 1 93 ? 10.5 -23.312 -10.773 1 98.56 93 HIS A CA 1
ATOM 733 C C . HIS A 1 93 ? 10 -23.047 -9.359 1 98.56 93 HIS A C 1
ATOM 735 O O . HIS A 1 93 ? 9.594 -21.922 -9.047 1 98.56 93 HIS A O 1
ATOM 741 N N . VAL A 1 94 ? 10.07 -24.062 -8.523 1 98.75 94 VAL A N 1
ATOM 742 C CA . VAL A 1 94 ? 9.406 -23.984 -7.227 1 98.75 94 VAL A CA 1
ATOM 743 C C . VAL A 1 94 ? 10.453 -23.812 -6.125 1 98.75 94 VAL A C 1
ATOM 745 O O . VAL A 1 94 ? 11.359 -24.641 -5.992 1 98.75 94 VAL A O 1
ATOM 748 N N . ALA A 1 95 ? 10.375 -22.781 -5.359 1 98.38 95 ALA A N 1
ATOM 749 C CA . ALA A 1 95 ? 11.211 -22.547 -4.188 1 98.38 95 ALA A CA 1
ATOM 750 C C . ALA A 1 95 ? 10.586 -23.156 -2.934 1 98.38 95 ALA A C 1
ATOM 752 O O . ALA A 1 95 ? 9.531 -22.703 -2.475 1 98.38 95 ALA A O 1
ATOM 753 N N . SER A 1 96 ? 11.141 -24.156 -2.455 1 96.56 96 SER A N 1
ATOM 754 C CA . SER A 1 96 ? 10.648 -24.812 -1.254 1 96.56 96 SER A CA 1
ATOM 755 C C . SER A 1 96 ? 11.781 -25.5 -0.498 1 96.56 96 SER A C 1
ATOM 757 O O . SER A 1 96 ? 12.727 -26.016 -1.108 1 96.56 96 SER A O 1
ATOM 759 N N . ARG A 1 97 ? 11.789 -25.469 0.831 1 92.06 97 ARG A N 1
ATOM 760 C CA . ARG A 1 97 ? 12.75 -26.172 1.679 1 92.06 97 ARG A CA 1
ATOM 761 C C . ARG A 1 97 ? 12.195 -27.5 2.156 1 92.06 97 ARG A C 1
ATOM 763 O O . ARG A 1 97 ? 12.938 -28.344 2.672 1 92.06 97 ARG A O 1
ATOM 770 N N . THR A 1 98 ? 10.836 -27.703 1.905 1 91.19 98 THR A N 1
ATOM 771 C CA . THR A 1 98 ? 10.211 -28.859 2.541 1 91.19 98 THR A CA 1
ATOM 772 C C . THR A 1 98 ? 9.68 -29.828 1.493 1 91.19 98 THR A C 1
ATOM 774 O O . THR A 1 98 ? 9.625 -31.031 1.732 1 91.19 98 THR A O 1
ATOM 777 N N . LEU A 1 99 ? 9.266 -29.359 0.371 1 93.81 99 LEU A N 1
ATOM 778 C CA . LEU A 1 99 ? 8.734 -30.234 -0.666 1 93.81 99 LEU A CA 1
ATOM 779 C C . LEU A 1 99 ? 9.836 -31.141 -1.224 1 93.81 99 LEU A C 1
ATOM 781 O O . LEU A 1 99 ? 10.945 -30.672 -1.494 1 93.81 99 LEU A O 1
ATOM 785 N N . LYS A 1 100 ? 9.477 -32.375 -1.383 1 91.56 100 LYS A N 1
ATOM 786 C CA . LYS A 1 100 ? 10.43 -33.344 -1.918 1 91.56 100 LYS A CA 1
ATOM 787 C C . LYS A 1 100 ? 10.031 -33.812 -3.326 1 91.56 100 LYS A C 1
ATOM 789 O O . LYS A 1 100 ? 10.867 -34.312 -4.078 1 91.56 100 LYS A O 1
ATOM 794 N N . ALA A 1 101 ? 8.75 -33.656 -3.605 1 93.38 101 ALA A N 1
ATOM 795 C CA . ALA A 1 101 ? 8.234 -34.031 -4.918 1 93.38 101 ALA A CA 1
ATOM 796 C C . ALA A 1 101 ? 7.203 -33.031 -5.41 1 93.38 101 ALA A C 1
ATOM 798 O O . ALA A 1 101 ? 6.523 -32.375 -4.605 1 93.38 101 ALA A O 1
ATOM 799 N N . LEU A 1 102 ? 7.215 -32.875 -6.672 1 96.81 102 LEU A N 1
ATOM 800 C CA . LEU A 1 102 ? 6.246 -32.031 -7.363 1 96.81 102 LEU A CA 1
ATOM 801 C C . LEU A 1 102 ? 5.438 -32.844 -8.367 1 96.81 102 LEU A C 1
ATOM 803 O O . LEU A 1 102 ? 5.988 -33.688 -9.07 1 96.81 102 LEU A O 1
ATOM 807 N N . HIS A 1 103 ? 4.145 -32.594 -8.43 1 96.44 103 HIS A N 1
ATOM 808 C CA . HIS A 1 103 ? 3.303 -33.438 -9.258 1 96.44 103 HIS A CA 1
ATOM 809 C C . HIS A 1 103 ? 2.625 -32.656 -10.367 1 96.44 103 HIS A C 1
ATOM 811 O O . HIS A 1 103 ? 2.082 -33.219 -11.312 1 96.44 103 HIS A O 1
ATOM 817 N N . TRP A 1 104 ? 2.623 -31.297 -10.266 1 97.5 104 TRP A N 1
ATOM 818 C CA . TRP A 1 104 ? 2.1 -30.484 -11.352 1 97.5 104 TRP A CA 1
ATOM 819 C C . TRP A 1 104 ? 3.031 -30.516 -12.562 1 97.5 104 TRP A C 1
ATOM 821 O O . TRP A 1 104 ? 4.242 -30.328 -12.43 1 97.5 104 TRP A O 1
ATOM 831 N N . GLN A 1 105 ? 2.523 -30.844 -13.727 1 96.5 105 GLN A N 1
ATOM 832 C CA . GLN A 1 105 ? 3.328 -31 -14.93 1 96.5 105 GLN A CA 1
ATOM 833 C C . GLN A 1 105 ? 4.305 -29.844 -15.102 1 96.5 105 GLN A C 1
ATOM 835 O O . GLN A 1 105 ? 3.971 -28.688 -14.805 1 96.5 105 GLN A O 1
ATOM 840 N N . ASN A 1 106 ? 5.562 -30.141 -15.57 1 97.75 106 ASN A N 1
ATOM 841 C CA . ASN A 1 106 ? 6.609 -29.188 -15.922 1 97.75 106 ASN A CA 1
ATOM 842 C C . ASN A 1 106 ? 7.09 -28.406 -14.695 1 97.75 106 ASN A C 1
ATOM 844 O O . ASN A 1 106 ? 7.383 -27.219 -14.789 1 97.75 106 ASN A O 1
ATOM 848 N N . SER A 1 107 ? 7.105 -29.062 -13.57 1 98.31 107 SER A N 1
ATOM 849 C CA . SER A 1 107 ? 7.562 -28.406 -12.344 1 98.31 107 SER A CA 1
ATOM 850 C C . SER A 1 107 ? 8.898 -28.984 -11.883 1 98.31 107 SER A C 1
ATOM 852 O O . SER A 1 107 ? 9.148 -30.188 -12 1 98.31 107 SER A O 1
ATOM 854 N N . GLY A 1 108 ? 9.75 -28.141 -11.359 1 98.06 108 GLY A N 1
ATOM 855 C CA . GLY A 1 108 ? 11.008 -28.516 -10.75 1 98.06 108 GLY A CA 1
ATOM 856 C C . GLY A 1 108 ? 11.344 -27.703 -9.516 1 98.06 108 GLY A C 1
ATOM 857 O O . GLY A 1 108 ? 10.969 -26.531 -9.422 1 98.06 108 GLY A O 1
ATOM 858 N N . LEU A 1 109 ? 12.102 -28.312 -8.617 1 97.88 109 LEU A N 1
ATOM 859 C CA . LEU A 1 109 ? 12.516 -27.625 -7.398 1 97.88 109 LEU A CA 1
ATOM 860 C C . LEU A 1 109 ? 13.766 -26.781 -7.641 1 97.88 109 LEU A C 1
ATOM 862 O O . LEU A 1 109 ? 14.68 -27.219 -8.344 1 97.88 109 LEU A O 1
ATOM 866 N N . LEU A 1 110 ? 13.727 -25.547 -7.137 1 96.88 110 LEU A N 1
ATOM 867 C CA . LEU A 1 110 ? 14.961 -24.781 -7.051 1 96.88 110 LEU A CA 1
ATOM 868 C C . LEU A 1 110 ? 15.844 -25.297 -5.922 1 96.88 110 LEU A C 1
ATOM 870 O O . LEU A 1 110 ? 15.352 -25.641 -4.852 1 96.88 110 LEU A O 1
ATOM 874 N N . ASN A 1 111 ? 17.109 -25.359 -6.168 1 89.81 111 ASN A N 1
ATOM 875 C CA . ASN A 1 111 ? 18.047 -25.875 -5.184 1 89.81 111 ASN A CA 1
ATOM 876 C C . ASN A 1 111 ? 18.828 -24.766 -4.496 1 89.81 111 ASN A C 1
ATOM 878 O O . ASN A 1 111 ? 19.172 -23.766 -5.129 1 89.81 111 ASN A O 1
ATOM 882 N N . GLY A 1 112 ? 19.047 -24.938 -3.18 1 91.81 112 GLY A N 1
ATOM 883 C CA . GLY A 1 112 ? 19.906 -24.016 -2.453 1 91.81 112 GLY A CA 1
ATOM 884 C C . GLY A 1 112 ? 19.234 -22.703 -2.115 1 91.81 112 GLY A C 1
ATOM 885 O O . GLY A 1 112 ? 18.016 -22.672 -1.889 1 91.81 112 GLY A O 1
ATOM 886 N N . ASP A 1 113 ? 20.062 -21.703 -1.97 1 96 113 ASP A N 1
ATOM 887 C CA . ASP A 1 113 ? 19.578 -20.359 -1.678 1 96 113 ASP A CA 1
ATOM 888 C C . ASP A 1 113 ? 18.766 -19.812 -2.844 1 96 113 ASP A C 1
ATOM 890 O O . ASP A 1 113 ? 19.219 -19.828 -3.99 1 96 113 ASP A O 1
ATOM 894 N N . VAL A 1 114 ? 17.594 -19.344 -2.525 1 97.75 114 VAL A N 1
ATOM 895 C CA . VAL A 1 114 ? 16.672 -18.969 -3.586 1 97.75 114 VAL A CA 1
ATOM 896 C C . VAL A 1 114 ? 17.234 -17.781 -4.367 1 97.75 114 VAL A C 1
ATOM 898 O O . VAL A 1 114 ? 17.031 -17.672 -5.578 1 97.75 114 VAL A O 1
ATOM 901 N N . GLY A 1 115 ? 17.875 -16.812 -3.732 1 98 115 GLY A N 1
ATOM 902 C CA . GLY A 1 115 ? 18.516 -15.719 -4.438 1 98 115 GLY A CA 1
ATOM 903 C C . GLY A 1 115 ? 19.531 -16.172 -5.469 1 98 115 GLY A C 1
ATOM 904 O O . GLY A 1 115 ? 19.5 -15.719 -6.617 1 98 115 GLY A O 1
ATOM 905 N N . THR A 1 116 ? 20.391 -17.078 -5.043 1 97.75 116 THR A N 1
ATOM 906 C CA . THR A 1 116 ? 21.422 -17.609 -5.934 1 97.75 116 THR A CA 1
ATOM 907 C C . THR A 1 116 ? 20.781 -18.422 -7.07 1 97.75 116 THR A C 1
ATOM 909 O O . THR A 1 116 ? 21.172 -18.266 -8.227 1 97.75 116 THR A O 1
ATOM 912 N N . ALA A 1 117 ? 19.844 -19.234 -6.723 1 98.12 117 ALA A N 1
ATOM 913 C CA . ALA A 1 117 ? 19.172 -20.078 -7.719 1 98.12 117 ALA A CA 1
ATOM 914 C C . ALA A 1 117 ? 18.484 -19.234 -8.781 1 98.12 117 ALA A C 1
ATOM 916 O O . ALA A 1 117 ? 18.609 -19.5 -9.977 1 98.12 117 ALA A O 1
ATOM 917 N N . VAL A 1 118 ? 17.781 -18.172 -8.398 1 98.56 118 VAL A N 1
ATOM 918 C CA . VAL A 1 118 ? 17.031 -17.344 -9.336 1 98.56 118 VAL A CA 1
ATOM 919 C C . VAL A 1 118 ? 18.016 -16.469 -10.133 1 98.56 118 VAL A C 1
ATOM 921 O O . VAL A 1 118 ? 17.797 -16.234 -11.32 1 98.56 118 VAL A O 1
ATOM 924 N N . ALA A 1 119 ? 19.094 -16 -9.516 1 98.38 119 ALA A N 1
ATOM 925 C CA . ALA A 1 119 ? 20.125 -15.273 -10.258 1 98.38 119 ALA A CA 1
ATOM 926 C C . ALA A 1 119 ? 20.703 -16.125 -11.383 1 98.38 119 ALA A C 1
ATOM 928 O O . ALA A 1 119 ? 20.906 -15.641 -12.5 1 98.38 119 ALA A O 1
ATOM 929 N N . THR A 1 120 ? 20.953 -17.375 -11.023 1 97.62 120 THR A N 1
ATOM 930 C CA . THR A 1 120 ? 21.453 -18.312 -12.023 1 97.62 120 THR A CA 1
ATOM 931 C C . THR A 1 120 ? 20.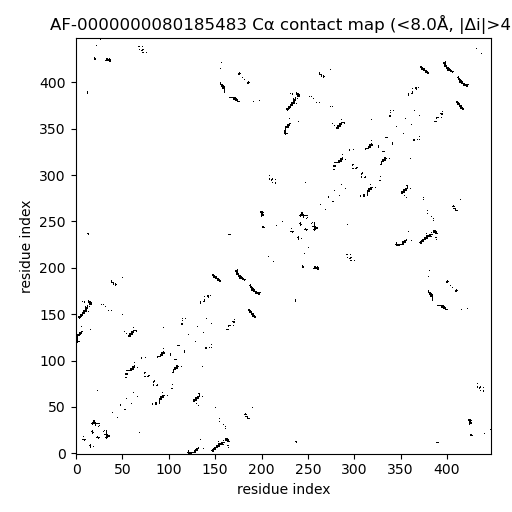438 -18.5 -13.148 1 97.62 120 THR A C 1
ATOM 933 O O . THR A 1 120 ? 20.797 -18.469 -14.328 1 97.62 120 THR A O 1
ATOM 936 N N . LEU A 1 121 ? 19.203 -18.703 -12.773 1 97.56 121 LEU A N 1
ATOM 937 C CA . LEU A 1 121 ? 18.141 -18.844 -13.766 1 97.56 121 LEU A CA 1
ATOM 938 C C . LEU A 1 121 ? 18.078 -17.641 -14.688 1 97.56 121 LEU A C 1
ATOM 940 O O . LEU A 1 121 ? 17.938 -17.781 -15.898 1 97.56 121 LEU A O 1
ATOM 944 N N . LYS A 1 122 ? 18.141 -16.438 -14.156 1 98.12 122 LYS A N 1
ATOM 945 C CA . LYS A 1 122 ? 18.078 -15.195 -14.922 1 98.12 122 LYS A CA 1
ATOM 946 C C . LYS A 1 122 ? 19.234 -15.094 -15.914 1 98.12 122 LYS A C 1
ATOM 948 O O . LYS A 1 122 ? 19.094 -14.461 -16.969 1 98.12 122 LYS A O 1
ATOM 953 N N . SER A 1 123 ? 20.375 -15.727 -15.609 1 97.62 123 SER A N 1
ATOM 954 C CA . SER A 1 123 ? 21.562 -15.633 -16.453 1 97.62 123 SER A CA 1
ATOM 955 C C . SER A 1 123 ? 21.516 -16.656 -17.594 1 97.62 123 SER A C 1
ATOM 957 O O . SER A 1 123 ? 22.328 -16.609 -18.5 1 97.62 123 SER A O 1
ATOM 959 N N . GLN A 1 124 ? 20.578 -17.531 -17.562 1 97.19 124 GLN A N 1
ATOM 960 C CA . GLN A 1 124 ? 20.406 -18.531 -18.609 1 97.19 124 GLN A CA 1
ATOM 961 C C . GLN A 1 124 ? 19.484 -18.016 -19.719 1 97.19 124 GLN A C 1
ATOM 963 O O . GLN A 1 124 ? 18.719 -17.094 -19.516 1 97.19 124 GLN A O 1
ATOM 968 N N . ASP A 1 125 ? 19.594 -18.703 -20.859 1 97.06 125 ASP A N 1
ATOM 969 C CA . ASP A 1 125 ? 18.656 -18.391 -21.953 1 97.06 125 ASP A CA 1
ATOM 970 C C . ASP A 1 125 ? 17.281 -18.969 -21.656 1 97.06 125 ASP A C 1
ATOM 972 O O . ASP A 1 125 ? 17.141 -19.984 -20.969 1 97.06 125 ASP A O 1
ATOM 976 N N . GLY A 1 126 ? 16.297 -18.266 -22.203 1 96.62 126 GLY A N 1
ATOM 977 C CA . GLY A 1 126 ? 14.922 -18.719 -22.031 1 96.62 126 GLY A CA 1
ATOM 978 C C . GLY A 1 126 ? 13.922 -17.578 -21.938 1 96.62 126 GLY A C 1
ATOM 979 O O . GLY A 1 126 ? 14.297 -16.406 -22 1 96.62 126 GLY A O 1
ATOM 980 N N . PRO A 1 127 ? 12.672 -17.984 -21.797 1 96.62 127 PRO A N 1
ATOM 981 C CA . PRO A 1 127 ? 11.641 -16.953 -21.609 1 96.62 127 PRO A CA 1
ATOM 982 C C . PRO A 1 127 ? 11.828 -16.172 -20.297 1 96.62 127 PRO A C 1
ATOM 984 O O . PRO A 1 127 ? 12.492 -16.656 -19.375 1 96.62 127 PRO A O 1
ATOM 987 N N . ASP A 1 128 ? 11.258 -15 -20.266 1 97.25 128 ASP A N 1
ATOM 988 C CA . ASP A 1 128 ? 11.266 -14.219 -19.047 1 97.25 128 ASP A CA 1
ATOM 989 C C . ASP A 1 128 ? 10.547 -14.961 -17.922 1 97.25 128 ASP A C 1
ATOM 991 O O . ASP A 1 128 ? 9.852 -15.953 -18.156 1 97.25 128 ASP A O 1
ATOM 995 N N . LEU A 1 129 ? 10.836 -14.555 -16.688 1 97.94 129 LEU A N 1
ATOM 996 C CA . LEU A 1 129 ? 10.328 -15.211 -15.5 1 97.94 129 LEU A CA 1
ATOM 997 C C . LEU A 1 129 ? 9.219 -14.383 -14.852 1 97.94 129 LEU A C 1
ATOM 999 O O . LEU A 1 129 ? 9.242 -13.156 -14.914 1 97.94 129 LEU A O 1
ATOM 1003 N N . GLN A 1 130 ? 8.281 -15.117 -14.227 1 97.81 130 GLN A N 1
ATOM 1004 C CA . GLN A 1 130 ? 7.18 -14.445 -13.547 1 97.81 130 GLN A CA 1
ATOM 1005 C C . GLN A 1 130 ? 6.883 -15.102 -12.203 1 97.81 130 GLN A C 1
ATOM 1007 O O . GLN A 1 130 ? 6.848 -16.328 -12.102 1 97.81 130 GLN A O 1
ATOM 1012 N N . ILE A 1 131 ? 6.777 -14.305 -11.234 1 98.25 131 ILE A N 1
ATOM 1013 C CA . ILE A 1 131 ? 6.254 -14.719 -9.938 1 98.25 131 ILE A CA 1
ATOM 1014 C C . ILE A 1 131 ? 4.777 -14.344 -9.836 1 98.25 131 ILE A C 1
ATOM 1016 O O . ILE A 1 131 ? 4.398 -13.203 -10.109 1 98.25 131 ILE A O 1
ATOM 1020 N N . ILE A 1 132 ? 3.93 -15.234 -9.484 1 96.69 132 ILE A N 1
ATOM 1021 C CA . ILE A 1 132 ? 2.525 -14.984 -9.18 1 96.69 132 ILE A CA 1
ATOM 1022 C C . ILE A 1 132 ? 2.258 -15.289 -7.707 1 96.69 132 ILE A C 1
ATOM 1024 O O . ILE A 1 132 ? 2.574 -16.375 -7.223 1 96.69 132 ILE A O 1
ATOM 1028 N N . GLY A 1 133 ? 1.642 -14.336 -6.992 1 96.44 133 GLY A N 1
ATOM 1029 C CA . GLY A 1 133 ? 1.546 -14.516 -5.555 1 96.44 133 GLY A CA 1
ATOM 1030 C C . GLY A 1 133 ? 2.898 -14.648 -4.879 1 96.44 133 GLY A C 1
ATOM 1031 O O . GLY A 1 133 ? 3.773 -13.805 -5.051 1 96.44 133 GLY A O 1
ATOM 1032 N N . SER A 1 134 ? 2.988 -15.766 -4 1 98.19 134 SER A N 1
ATOM 1033 C CA . SER A 1 134 ? 4.297 -16.109 -3.463 1 98.19 134 SER A CA 1
ATOM 1034 C C . SER A 1 134 ? 4.934 -14.93 -2.742 1 98.19 134 SER A C 1
ATOM 1036 O O . SER A 1 134 ? 6.074 -14.562 -3.027 1 98.19 134 SER A O 1
ATOM 1038 N N . GLY A 1 135 ? 4.23 -14.367 -1.762 1 98 135 GLY A N 1
ATOM 1039 C CA . GLY A 1 135 ? 4.637 -13.148 -1.086 1 98 135 GLY A CA 1
ATOM 1040 C C . GLY A 1 135 ? 6.012 -13.25 -0.457 1 98 135 GLY A C 1
ATOM 1041 O O . GLY A 1 135 ? 6.852 -12.359 -0.646 1 98 135 GLY A O 1
ATOM 1042 N N . ALA A 1 136 ? 6.254 -14.336 0.299 1 97.31 136 ALA A N 1
ATOM 1043 C CA . ALA A 1 136 ? 7.547 -14.5 0.953 1 97.31 136 ALA A CA 1
ATOM 1044 C C . ALA A 1 136 ? 8.672 -14.586 -0.074 1 97.31 136 ALA A C 1
ATOM 1046 O O . ALA A 1 136 ? 9.758 -14.047 0.138 1 97.31 136 ALA A O 1
ATOM 1047 N N . LEU A 1 137 ? 8.391 -15.266 -1.146 1 98.44 137 LEU A N 1
ATOM 1048 C CA . LEU A 1 137 ? 9.375 -15.375 -2.217 1 98.44 137 LEU A CA 1
ATOM 1049 C C . LEU A 1 137 ? 9.664 -14.016 -2.834 1 98.44 137 LEU A C 1
ATOM 1051 O O . LEU A 1 137 ? 10.82 -13.664 -3.066 1 98.44 137 LEU A O 1
ATOM 1055 N N . ILE A 1 138 ? 8.617 -13.234 -3.15 1 98.69 138 ILE A N 1
ATOM 1056 C CA . ILE A 1 138 ? 8.773 -11.891 -3.697 1 98.69 138 ILE A CA 1
ATOM 1057 C C . ILE A 1 138 ? 9.672 -11.062 -2.777 1 98.69 138 ILE A C 1
ATOM 1059 O O . ILE A 1 138 ? 10.609 -10.406 -3.24 1 98.69 138 ILE A O 1
ATOM 1063 N N . GLN A 1 139 ? 9.43 -11.125 -1.495 1 98.25 139 GLN A N 1
ATOM 1064 C CA . GLN A 1 139 ? 10.203 -10.32 -0.545 1 98.25 139 GLN A CA 1
ATOM 1065 C C . GLN A 1 139 ? 11.664 -10.758 -0.518 1 98.25 139 GLN A C 1
ATOM 1067 O O . GLN A 1 139 ? 12.562 -9.914 -0.479 1 98.25 139 GLN A O 1
ATOM 1072 N N . ALA A 1 140 ? 11.914 -12.07 -0.514 1 98.12 140 ALA A N 1
ATOM 1073 C CA . ALA A 1 140 ? 13.281 -12.57 -0.531 1 98.12 140 ALA A CA 1
ATOM 1074 C C . ALA A 1 140 ? 14.031 -12.086 -1.773 1 98.12 140 ALA A C 1
ATOM 1076 O O . ALA A 1 140 ? 15.172 -11.633 -1.684 1 98.12 140 ALA A O 1
ATOM 1077 N N . LEU A 1 141 ? 13.352 -12.188 -2.898 1 98.69 141 LEU A N 1
ATOM 1078 C CA . LEU A 1 141 ? 14.008 -11.836 -4.156 1 98.69 141 LEU A CA 1
ATOM 1079 C C . LEU A 1 141 ? 14.117 -10.32 -4.309 1 98.69 141 LEU A C 1
ATOM 1081 O O . LEU A 1 141 ? 15.055 -9.82 -4.926 1 98.69 141 LEU A O 1
ATOM 1085 N N . GLN A 1 142 ? 13.117 -9.594 -3.787 1 98.25 142 GLN A N 1
ATOM 1086 C CA . GLN A 1 142 ? 13.195 -8.141 -3.732 1 98.25 142 GLN A CA 1
ATOM 1087 C C . GLN A 1 142 ? 14.406 -7.684 -2.916 1 98.25 142 GLN A C 1
ATOM 1089 O O . GLN A 1 142 ? 15.156 -6.805 -3.344 1 98.25 142 GLN A O 1
ATOM 1094 N N . THR A 1 143 ? 14.641 -8.25 -1.745 1 97.06 143 THR A N 1
ATOM 1095 C CA . THR A 1 143 ? 15.766 -7.918 -0.88 1 97.06 143 THR A CA 1
ATOM 1096 C C . THR A 1 143 ? 17.094 -8.25 -1.564 1 97.06 143 THR A C 1
ATOM 1098 O O . THR A 1 143 ? 18.078 -7.531 -1.392 1 97.06 143 THR A O 1
ATOM 1101 N N . ALA A 1 144 ? 17.078 -9.266 -2.389 1 97.44 144 ALA A N 1
ATOM 1102 C CA . ALA A 1 144 ? 18.266 -9.695 -3.111 1 97.44 144 ALA A CA 1
ATOM 1103 C C . ALA A 1 144 ? 18.5 -8.828 -4.344 1 97.44 144 ALA A C 1
ATOM 1105 O O . ALA A 1 144 ? 19.516 -8.977 -5.031 1 97.44 144 ALA A O 1
ATOM 1106 N N . GLY A 1 145 ? 17.578 -7.941 -4.668 1 97.25 145 GLY A N 1
ATOM 1107 C CA . GLY A 1 145 ? 17.734 -7.035 -5.797 1 97.25 145 GLY A CA 1
ATOM 1108 C C . GLY A 1 145 ? 17.516 -7.715 -7.137 1 97.25 145 GLY A C 1
ATOM 1109 O O . GLY A 1 145 ? 18.109 -7.316 -8.148 1 97.25 145 GLY A O 1
ATOM 1110 N N . LEU A 1 146 ? 16.594 -8.742 -7.199 1 98.44 146 LEU A N 1
ATOM 1111 C CA . LEU A 1 146 ? 16.516 -9.57 -8.398 1 98.44 146 LEU A CA 1
ATOM 1112 C C . LEU A 1 146 ? 15.227 -9.281 -9.172 1 98.44 146 LEU A C 1
ATOM 1114 O O . LEU A 1 146 ? 15.078 -9.703 -10.32 1 98.44 146 LEU A O 1
ATOM 1118 N N . ILE A 1 147 ? 14.266 -8.594 -8.609 1 98.44 147 ILE A N 1
ATOM 1119 C CA . ILE A 1 147 ? 13.008 -8.32 -9.297 1 98.44 147 ILE A CA 1
ATOM 1120 C C . ILE A 1 147 ? 13.18 -7.098 -10.203 1 98.44 147 ILE A C 1
ATOM 1122 O O . ILE A 1 147 ? 13.641 -6.047 -9.758 1 98.44 147 ILE A O 1
ATOM 1126 N N . ASP A 1 148 ? 12.742 -7.223 -11.43 1 97.88 148 ASP A N 1
ATOM 1127 C CA . ASP A 1 148 ? 12.922 -6.164 -12.414 1 97.88 148 ASP A CA 1
ATOM 1128 C C . ASP A 1 148 ? 11.648 -5.336 -12.57 1 97.88 148 ASP A C 1
ATOM 1130 O O . ASP A 1 148 ? 11.711 -4.152 -12.922 1 97.88 148 ASP A O 1
ATOM 1134 N N . GLU A 1 149 ? 10.562 -5.98 -12.422 1 97.31 149 GLU A N 1
ATOM 1135 C CA . GLU A 1 149 ? 9.281 -5.363 -12.734 1 97.31 149 GLU A CA 1
ATOM 1136 C C . GLU A 1 149 ? 8.188 -5.844 -11.781 1 97.31 149 GLU A C 1
ATOM 1138 O O . GLU A 1 149 ? 8.188 -7.004 -11.375 1 97.31 149 GLU A O 1
ATOM 1143 N N . TYR A 1 150 ? 7.297 -4.926 -11.383 1 97.75 150 TYR A N 1
ATOM 1144 C CA . TYR A 1 150 ? 6.145 -5.238 -10.539 1 97.75 150 TYR A CA 1
ATOM 1145 C C . TYR A 1 150 ? 4.84 -4.918 -11.258 1 97.75 150 TYR A C 1
ATOM 1147 O O . TYR A 1 150 ? 4.648 -3.799 -11.742 1 97.75 150 TYR A O 1
ATOM 1155 N N . HIS A 1 151 ? 3.996 -5.879 -11.406 1 97.06 151 HIS A N 1
ATOM 1156 C CA . HIS A 1 151 ? 2.576 -5.664 -11.664 1 97.06 151 HIS A CA 1
ATOM 1157 C C . HIS A 1 151 ? 1.781 -5.621 -10.359 1 97.06 151 HIS A C 1
ATOM 1159 O O . HIS A 1 151 ? 1.63 -6.645 -9.688 1 97.06 151 HIS A O 1
ATOM 1165 N N . VAL A 1 152 ? 1.291 -4.473 -10.07 1 97.94 152 VAL A N 1
ATOM 1166 C CA . VAL A 1 152 ? 0.576 -4.309 -8.805 1 97.94 152 VAL A CA 1
ATOM 1167 C C . VAL A 1 152 ? -0.856 -3.855 -9.078 1 97.94 152 VAL A C 1
ATOM 1169 O O . VAL A 1 152 ? -1.087 -2.707 -9.461 1 97.94 152 VAL A O 1
ATOM 1172 N N . TRP A 1 153 ? -1.787 -4.738 -8.938 1 98.06 153 TRP A N 1
ATOM 1173 C CA . TRP A 1 153 ? -3.201 -4.391 -9.023 1 98.06 153 TRP A CA 1
ATOM 1174 C C . TRP A 1 153 ? -3.791 -4.145 -7.637 1 98.06 153 TRP A C 1
ATOM 1176 O O . TRP A 1 153 ? -3.906 -5.074 -6.832 1 98.06 153 TRP A O 1
ATOM 1186 N N . THR A 1 154 ? -4.117 -2.928 -7.355 1 98.81 154 THR A N 1
ATOM 1187 C CA . THR A 1 154 ? -4.617 -2.52 -6.047 1 98.81 154 THR A CA 1
ATOM 1188 C C . THR A 1 154 ? -6.141 -2.469 -6.043 1 98.81 154 THR A C 1
ATOM 1190 O O . THR A 1 154 ? -6.742 -1.652 -6.746 1 98.81 154 THR A O 1
ATOM 1193 N N . PHE A 1 155 ? -6.723 -3.326 -5.27 1 98.88 155 PHE A N 1
ATOM 1194 C CA . PHE A 1 155 ? -8.172 -3.398 -5.133 1 98.88 155 PHE A CA 1
ATOM 1195 C C . PHE A 1 155 ? -8.664 -2.41 -4.082 1 98.88 155 PHE A C 1
ATOM 1197 O O . PHE A 1 155 ? -7.961 -2.125 -3.111 1 98.88 155 PHE A O 1
ATOM 1204 N N . PRO A 1 156 ? -9.859 -1.872 -4.238 1 98.88 156 PRO A N 1
ATOM 1205 C CA . PRO A 1 156 ? -10.383 -0.836 -3.344 1 98.88 156 PRO A CA 1
ATOM 1206 C C . PRO A 1 156 ? -11.023 -1.413 -2.084 1 98.88 156 PRO A C 1
ATOM 1208 O O . PRO A 1 156 ? -12.219 -1.242 -1.861 1 98.88 156 PRO A O 1
ATOM 1211 N N . VAL A 1 157 ? -10.219 -2.049 -1.254 1 98.88 157 VAL A N 1
ATOM 1212 C CA . VAL A 1 157 ? -10.625 -2.615 0.026 1 98.88 157 VAL A CA 1
ATOM 1213 C C . VAL A 1 157 ? -9.531 -2.395 1.065 1 98.88 157 VAL A C 1
ATOM 1215 O O . VAL A 1 157 ? -8.359 -2.24 0.716 1 98.88 157 VAL A O 1
ATOM 1218 N N . LEU A 1 158 ? -9.922 -2.266 2.266 1 98.81 158 LEU A N 1
ATOM 1219 C CA . LEU A 1 158 ? -9.062 -2.396 3.439 1 98.81 158 LEU A CA 1
ATOM 1220 C C . LEU A 1 158 ? -9.305 -3.729 4.141 1 98.81 158 LEU A C 1
ATOM 1222 O O . LEU A 1 158 ? -10.445 -4.066 4.465 1 98.81 158 LEU A O 1
ATOM 1226 N N . LEU A 1 159 ? -8.18 -4.449 4.383 1 98.75 159 LEU A N 1
ATOM 1227 C CA . LEU A 1 159 ? -8.344 -5.773 4.973 1 98.75 159 LEU A CA 1
ATOM 1228 C C . LEU A 1 159 ? -7.953 -5.762 6.445 1 98.75 159 LEU A C 1
ATOM 1230 O O . LEU A 1 159 ? -8.461 -6.562 7.234 1 98.75 159 LEU A O 1
ATOM 1234 N N . GLY A 1 160 ? -7.023 -4.93 6.836 1 97.56 160 GLY A N 1
ATOM 1235 C CA . GLY A 1 160 ? -6.703 -4.699 8.234 1 97.56 160 GLY A CA 1
ATOM 1236 C C . GLY A 1 160 ? -5.633 -5.633 8.766 1 97.56 160 GLY A C 1
ATOM 1237 O O . GLY A 1 160 ? -4.84 -5.25 9.625 1 97.56 160 GLY A O 1
ATOM 1238 N N . ALA A 1 161 ? -5.645 -6.891 8.344 1 95.69 161 ALA A N 1
ATOM 1239 C CA . ALA A 1 161 ? -4.637 -7.875 8.727 1 95.69 161 ALA A CA 1
ATOM 1240 C C . ALA A 1 161 ? -4.422 -8.906 7.621 1 95.69 161 ALA A C 1
ATOM 1242 O O . ALA A 1 161 ? -5.332 -9.18 6.836 1 95.69 161 ALA A O 1
ATOM 1243 N N . GLY A 1 162 ? -3.254 -9.516 7.676 1 97.75 162 GLY A N 1
ATOM 1244 C CA . GLY A 1 162 ? -2.881 -10.5 6.672 1 97.75 162 GLY A CA 1
ATOM 1245 C C . GLY A 1 162 ? -1.464 -10.32 6.16 1 97.75 162 GLY A C 1
ATOM 1246 O O . GLY A 1 162 ? -0.744 -9.422 6.609 1 97.75 162 GLY A O 1
ATOM 1247 N N . LYS A 1 163 ? -1.078 -11.188 5.195 1 98.12 163 LYS A N 1
ATOM 1248 C CA . LYS A 1 163 ? 0.251 -11.141 4.594 1 98.12 163 LYS A CA 1
ATOM 1249 C C . LYS A 1 163 ? 0.353 -10.023 3.562 1 98.12 163 LYS A C 1
ATOM 1251 O O . LYS A 1 163 ? -0.489 -9.914 2.668 1 98.12 163 LYS A O 1
ATOM 1256 N N . ARG A 1 164 ? 1.365 -9.203 3.715 1 98.06 164 ARG A N 1
ATOM 1257 C CA . ARG A 1 164 ? 1.521 -8.047 2.838 1 98.06 164 ARG A CA 1
ATOM 1258 C C . ARG A 1 164 ? 2.49 -8.352 1.7 1 98.06 164 ARG A C 1
ATOM 1260 O O . ARG A 1 164 ? 3.352 -9.227 1.828 1 98.06 164 ARG A O 1
ATOM 1267 N N . LEU A 1 165 ? 2.348 -7.625 0.606 1 98.44 165 LEU A N 1
ATOM 1268 C CA . LEU A 1 165 ? 3.324 -7.672 -0.476 1 98.44 165 LEU A CA 1
ATOM 1269 C C . LEU A 1 165 ? 4.699 -7.223 0.011 1 98.44 165 LEU A C 1
ATOM 1271 O O . LEU A 1 165 ? 5.711 -7.848 -0.311 1 98.44 165 LEU A O 1
ATOM 1275 N N . PHE A 1 166 ? 4.734 -6.094 0.768 1 98.06 166 PHE A N 1
ATOM 1276 C CA . PHE A 1 166 ? 5.957 -5.559 1.348 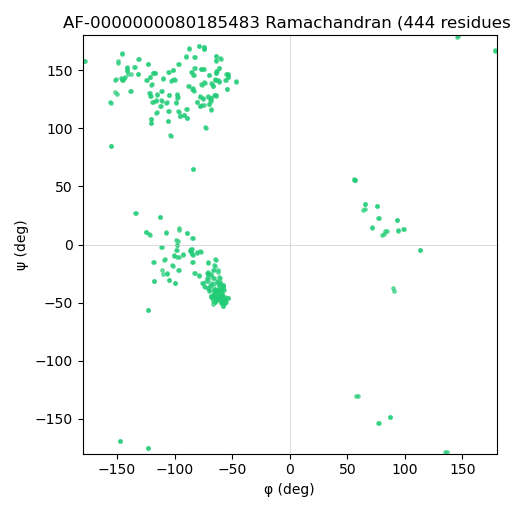1 98.06 166 PHE A CA 1
ATOM 1277 C C . PHE A 1 166 ? 5.852 -5.488 2.867 1 98.06 166 PHE A C 1
ATOM 1279 O O . PHE A 1 166 ? 5.125 -4.652 3.406 1 98.06 166 PHE A O 1
ATOM 1286 N N . GLU A 1 167 ? 6.551 -6.34 3.537 1 96.62 167 GLU A N 1
ATOM 1287 C CA . GLU A 1 167 ? 6.715 -6.258 4.984 1 96.62 167 GLU A CA 1
ATOM 1288 C C . GLU A 1 167 ? 7.898 -5.367 5.355 1 96.62 167 GLU A C 1
ATOM 1290 O O . GLU A 1 167 ? 8.617 -4.879 4.48 1 96.62 167 GLU A O 1
ATOM 1295 N N . THR A 1 168 ? 8.008 -5.023 6.641 1 95.31 168 THR A N 1
ATOM 1296 C CA . THR A 1 168 ? 9.18 -4.266 7.059 1 95.31 168 THR A CA 1
ATOM 1297 C C . THR A 1 168 ? 10.469 -4.98 6.652 1 95.31 168 THR A C 1
ATOM 1299 O O . THR A 1 168 ? 10.57 -6.203 6.789 1 95.31 168 THR A O 1
ATOM 1302 N N . GLY A 1 169 ? 11.391 -4.219 6.09 1 95.25 169 GLY A N 1
ATOM 1303 C CA . GLY A 1 169 ? 12.672 -4.801 5.711 1 95.25 169 GLY A CA 1
ATOM 1304 C C . GLY A 1 169 ? 12.891 -4.832 4.211 1 95.25 169 GLY A C 1
ATOM 1305 O O . GLY A 1 169 ? 13.961 -5.234 3.744 1 95.25 169 GLY A O 1
ATOM 1306 N N . ALA A 1 170 ? 11.898 -4.434 3.393 1 96.94 170 ALA A N 1
ATOM 1307 C CA . ALA A 1 170 ? 12.109 -4.32 1.952 1 96.94 170 ALA A CA 1
ATOM 1308 C C . ALA A 1 170 ? 13.312 -3.439 1.639 1 96.94 170 ALA A C 1
ATOM 1310 O O . ALA A 1 170 ? 13.578 -2.467 2.35 1 96.94 170 ALA A O 1
ATOM 1311 N N . LYS A 1 171 ? 14.031 -3.795 0.612 1 97.69 171 LYS A N 1
ATOM 1312 C CA . LYS A 1 171 ? 15.133 -2.959 0.147 1 97.69 171 LYS A CA 1
ATOM 1313 C C . LYS A 1 171 ? 14.617 -1.654 -0.455 1 97.69 171 LYS A C 1
ATOM 1315 O O . LYS A 1 171 ? 13.797 -1.672 -1.379 1 97.69 171 LYS A O 1
ATOM 1320 N N . PRO A 1 172 ? 15.094 -0.556 0.082 1 98.44 172 PRO A N 1
ATOM 1321 C CA . PRO A 1 172 ? 14.641 0.713 -0.491 1 98.44 172 PRO A CA 1
ATOM 1322 C C . PRO A 1 172 ? 15.086 0.895 -1.942 1 98.44 172 PRO A C 1
ATOM 1324 O O . PRO A 1 172 ? 16.141 0.407 -2.336 1 98.44 172 PRO A O 1
ATOM 1327 N N . GLY A 1 173 ? 14.242 1.59 -2.713 1 98.5 173 GLY A N 1
ATOM 1328 C CA . GLY A 1 173 ? 14.578 1.898 -4.094 1 98.5 173 GLY A CA 1
ATOM 1329 C C . GLY A 1 173 ? 13.516 2.721 -4.797 1 98.5 173 GLY A C 1
ATOM 1330 O O . GLY A 1 173 ? 12.352 2.727 -4.379 1 98.5 173 GLY A O 1
ATOM 1331 N N . ALA A 1 174 ? 13.969 3.395 -5.855 1 98.75 174 ALA A N 1
ATOM 1332 C CA . ALA A 1 174 ? 13.031 4.133 -6.703 1 98.75 174 ALA A CA 1
ATOM 1333 C C . ALA A 1 174 ? 12.375 3.211 -7.723 1 98.75 174 ALA A C 1
ATOM 1335 O O . ALA A 1 174 ? 12.922 2.168 -8.078 1 98.75 174 ALA A O 1
ATOM 1336 N N . LEU A 1 175 ? 11.219 3.576 -8.094 1 98.81 175 LEU A N 1
ATOM 1337 C CA . LEU A 1 175 ? 10.477 2.914 -9.164 1 98.81 175 LEU A CA 1
ATOM 1338 C C . LEU A 1 175 ? 10.094 3.906 -10.258 1 98.81 175 LEU A C 1
ATOM 1340 O O . LEU A 1 175 ? 10.07 5.117 -10.023 1 98.81 175 LEU A O 1
ATOM 1344 N N . ARG A 1 176 ? 9.898 3.422 -11.398 1 98.75 176 ARG A N 1
ATOM 1345 C CA . ARG A 1 176 ? 9.273 4.16 -12.492 1 98.75 176 ARG A CA 1
ATOM 1346 C C . ARG A 1 176 ? 7.953 3.518 -12.906 1 98.75 176 ARG A C 1
ATOM 1348 O O . ARG A 1 176 ? 7.906 2.322 -13.203 1 98.75 176 ARG A O 1
ATOM 1355 N N . LEU A 1 177 ? 6.891 4.289 -12.875 1 98.62 177 LEU A N 1
ATOM 1356 C CA . LEU A 1 177 ? 5.586 3.832 -13.344 1 98.62 177 LEU A CA 1
ATOM 1357 C C . LEU A 1 177 ? 5.535 3.785 -14.867 1 98.62 177 LEU A C 1
ATOM 1359 O O . LEU A 1 177 ? 5.684 4.816 -15.531 1 98.62 177 LEU A O 1
ATOM 1363 N N . THR A 1 178 ? 5.289 2.586 -15.43 1 97.25 178 THR A N 1
ATOM 1364 C CA . THR A 1 178 ? 5.316 2.465 -16.875 1 97.25 178 THR A CA 1
ATOM 1365 C C . THR A 1 178 ? 3.902 2.32 -17.438 1 97.25 178 THR A C 1
ATOM 1367 O O . THR A 1 178 ? 3.658 2.607 -18.609 1 97.25 178 THR A O 1
ATOM 1370 N N . GLN A 1 179 ? 3.006 1.864 -16.672 1 95.25 179 GLN A N 1
ATOM 1371 C CA . GLN A 1 179 ? 1.594 1.739 -17.016 1 95.25 179 GLN A CA 1
ATOM 1372 C C . GLN A 1 179 ? 0.704 1.967 -15.805 1 95.25 179 GLN A C 1
ATOM 1374 O O . GLN A 1 179 ? 1.054 1.57 -14.688 1 95.25 179 GLN A O 1
ATOM 1379 N N . CYS A 1 180 ? -0.418 2.602 -16.062 1 95.75 180 CYS A N 1
ATOM 1380 C CA . CYS A 1 180 ? -1.404 2.787 -15 1 95.75 180 CYS A CA 1
ATOM 1381 C C . CYS A 1 180 ? -2.797 2.994 -15.586 1 95.75 180 CYS A C 1
ATOM 1383 O O . CYS A 1 180 ? -3.01 3.9 -16.391 1 95.75 180 CYS A O 1
ATOM 1385 N N . HIS A 1 181 ? -3.688 2.17 -15.203 1 95.06 181 HIS A N 1
ATOM 1386 C CA . HIS A 1 181 ? -5.102 2.264 -15.547 1 95.06 181 HIS A CA 1
ATOM 1387 C C . HIS A 1 181 ? -5.98 1.773 -14.398 1 95.06 181 HIS A C 1
ATOM 1389 O O . HIS A 1 181 ? -5.477 1.23 -13.414 1 95.06 181 HIS A O 1
ATOM 1395 N N . HIS A 1 182 ? -7.211 2.104 -14.484 1 97 182 HIS A N 1
ATOM 1396 C CA . HIS A 1 182 ? -8.117 1.599 -13.461 1 97 182 HIS A CA 1
ATOM 1397 C C . HIS A 1 182 ? -9.375 1.001 -14.078 1 97 182 HIS A C 1
ATOM 1399 O O . HIS A 1 182 ? -9.82 1.439 -15.141 1 97 182 HIS A O 1
ATOM 1405 N N . SER A 1 183 ? -9.875 0.002 -13.43 1 97.81 183 SER A N 1
ATOM 1406 C CA . SER A 1 183 ? -11.094 -0.669 -13.875 1 97.81 183 SER A CA 1
ATOM 1407 C C . SER A 1 183 ? -12.336 0.131 -13.492 1 97.81 183 SER A C 1
ATOM 1409 O O . SER A 1 183 ? -12.242 1.131 -12.781 1 97.81 183 SER A O 1
ATOM 1411 N N . THR A 1 184 ? -13.477 -0.314 -14.039 1 97.88 184 THR A N 1
ATOM 1412 C CA . THR A 1 184 ? -14.734 0.34 -13.703 1 97.88 184 THR A CA 1
ATOM 1413 C C . THR A 1 184 ? -15.141 0.024 -12.266 1 97.88 184 THR A C 1
ATOM 1415 O O . THR A 1 184 ? -15.977 0.717 -11.68 1 97.88 184 THR A O 1
ATOM 1418 N N . THR A 1 185 ? -14.516 -0.995 -11.672 1 98.19 185 THR A N 1
ATOM 1419 C CA . THR A 1 185 ? -14.836 -1.41 -10.312 1 98.19 185 THR A CA 1
ATOM 1420 C C . THR A 1 185 ? -13.844 -0.8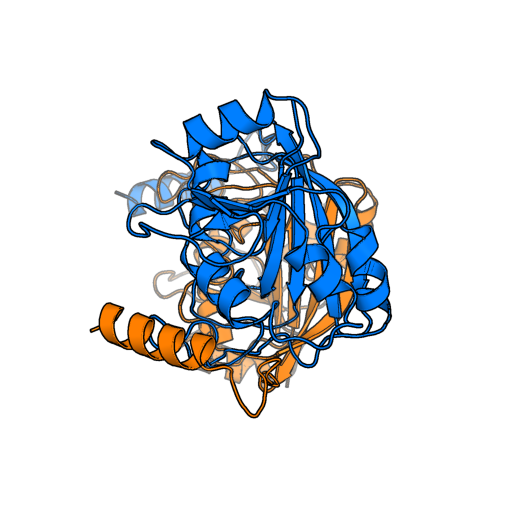18 -9.32 1 98.19 185 THR A C 1
ATOM 1422 O O . THR A 1 185 ? -13.906 -1.108 -8.125 1 98.19 185 THR A O 1
ATOM 1425 N N . GLY A 1 186 ? -12.898 -0.072 -9.828 1 98.44 186 GLY A N 1
ATOM 1426 C CA . GLY A 1 186 ? -12.047 0.704 -8.938 1 98.44 186 GLY A CA 1
ATOM 1427 C C . GLY A 1 186 ? -10.711 0.04 -8.656 1 98.44 186 GLY A C 1
ATOM 1428 O O . GLY A 1 186 ? -10.016 0.402 -7.703 1 98.44 186 GLY A O 1
ATOM 1429 N N . VAL A 1 187 ? -10.344 -0.98 -9.406 1 98.62 187 VAL A N 1
ATOM 1430 C CA . VAL A 1 187 ? -9.031 -1.595 -9.266 1 98.62 187 VAL A CA 1
ATOM 1431 C C . VAL A 1 187 ? -7.988 -0.764 -10.016 1 98.62 187 VAL A C 1
ATOM 1433 O O . VAL A 1 187 ? -8.148 -0.477 -11.203 1 98.62 187 VAL A O 1
ATOM 1436 N N . VAL A 1 188 ? -6.984 -0.316 -9.352 1 98.5 188 VAL A N 1
ATOM 1437 C CA . VAL A 1 188 ? -5.887 0.412 -9.977 1 98.5 188 VAL A CA 1
ATOM 1438 C C . VAL A 1 188 ? -4.805 -0.568 -10.422 1 98.5 188 VAL A C 1
ATOM 1440 O O . VAL A 1 188 ? -4.207 -1.265 -9.602 1 98.5 188 VAL A O 1
ATOM 1443 N N . MET A 1 189 ? -4.566 -0.645 -11.703 1 97.69 189 MET A N 1
ATOM 1444 C CA . MET A 1 189 ? -3.625 -1.587 -12.305 1 97.69 189 MET A CA 1
ATOM 1445 C C . MET A 1 189 ? -2.35 -0.876 -12.742 1 97.69 189 MET A C 1
ATOM 1447 O O . MET A 1 189 ? -2.338 -0.187 -13.766 1 97.69 189 MET A O 1
ATOM 1451 N N . SER A 1 190 ? -1.271 -1.096 -11.969 1 97.5 190 SER A N 1
ATOM 1452 C CA . SER A 1 190 ? -0.023 -0.376 -12.203 1 97.5 190 SER A CA 1
ATOM 1453 C C . SER A 1 190 ? 1.114 -1.336 -12.539 1 97.5 190 SER A C 1
ATOM 1455 O O . SER A 1 190 ? 1.148 -2.465 -12.039 1 97.5 190 SER A O 1
ATOM 1457 N N . THR A 1 191 ? 2.006 -0.885 -13.359 1 97.25 191 THR A N 1
ATOM 1458 C CA . THR A 1 191 ? 3.271 -1.554 -13.641 1 97.25 191 THR A CA 1
ATOM 1459 C C . THR A 1 191 ? 4.449 -0.65 -13.289 1 97.25 191 THR A C 1
ATOM 1461 O O . THR A 1 191 ? 4.484 0.517 -13.688 1 97.25 191 THR A O 1
ATOM 1464 N N . TYR A 1 192 ? 5.352 -1.208 -12.5 1 98.25 192 TYR A N 1
ATOM 1465 C CA . TYR A 1 192 ? 6.543 -0.48 -12.086 1 98.25 192 TYR A CA 1
ATOM 1466 C C . TYR A 1 192 ? 7.809 -1.216 -12.508 1 98.25 192 TYR A C 1
ATOM 1468 O O . TYR A 1 192 ? 7.867 -2.447 -12.453 1 98.25 192 TYR A O 1
ATOM 1476 N N . VAL A 1 193 ? 8.828 -0.468 -12.875 1 98.31 193 VAL A N 1
ATOM 1477 C CA . VAL A 1 193 ? 10.172 -1.027 -13.047 1 98.31 193 VAL A CA 1
ATOM 1478 C C . VAL A 1 193 ? 11.125 -0.387 -12.047 1 98.31 193 VAL A C 1
ATOM 1480 O O . VAL A 1 193 ? 10.93 0.756 -11.625 1 98.31 193 VAL A O 1
ATOM 1483 N N . MET A 1 194 ? 12.094 -1.156 -11.609 1 97.44 194 MET A N 1
ATOM 1484 C CA . MET A 1 194 ? 13.102 -0.606 -10.711 1 97.44 194 MET A CA 1
ATOM 1485 C C . MET A 1 194 ? 13.875 0.52 -11.383 1 97.44 194 MET A C 1
ATOM 1487 O O . MET A 1 194 ? 14.211 0.43 -12.562 1 97.44 194 MET A O 1
ATOM 1491 N N . ALA A 1 195 ? 14.156 1.598 -10.594 1 98.06 195 ALA A N 1
ATOM 1492 C CA . ALA A 1 195 ? 14.789 2.777 -11.18 1 98.06 195 ALA A CA 1
ATOM 1493 C C . ALA A 1 195 ? 15.945 3.27 -10.312 1 98.06 195 ALA A C 1
ATOM 1495 O O . ALA A 1 195 ? 16.188 4.473 -10.219 1 98.06 195 ALA A O 1
ATOM 1496 N N . GLY A 1 196 ? 16.562 2.41 -9.562 1 97.25 196 GLY A N 1
ATOM 1497 C CA . GLY A 1 196 ? 17.766 2.762 -8.812 1 97.25 196 GLY A CA 1
ATOM 1498 C C . GLY A 1 196 ? 17.469 3.348 -7.449 1 97.25 196 GLY A C 1
ATOM 1499 O O . GLY A 1 196 ? 16.516 2.926 -6.777 1 97.25 196 GLY A O 1
ATOM 1500 N N . GLU A 1 197 ? 18.344 4.266 -6.988 1 97.75 197 GLU A N 1
ATOM 1501 C CA . GLU A 1 197 ? 18.266 4.848 -5.652 1 97.75 197 GLU A CA 1
ATOM 1502 C C . GLU A 1 197 ? 17.172 5.906 -5.582 1 97.75 197 GLU A C 1
ATOM 1504 O O . GLU A 1 197 ? 16.844 6.551 -6.586 1 97.75 197 GLU A O 1
ATOM 1509 N N . ILE A 1 198 ? 16.594 6.094 -4.441 1 98.44 198 ILE A N 1
ATOM 1510 C CA . ILE A 1 198 ? 15.586 7.129 -4.223 1 98.44 198 ILE A CA 1
ATOM 1511 C C . ILE A 1 198 ? 16.25 8.508 -4.27 1 98.44 198 ILE A C 1
ATOM 1513 O O . ILE A 1 198 ? 17.188 8.773 -3.514 1 98.44 198 ILE A O 1
ATOM 1517 N N . PRO A 1 199 ? 15.82 9.336 -5.16 1 97.69 199 PRO A N 1
ATOM 1518 C CA . PRO A 1 199 ? 16.344 10.703 -5.145 1 97.69 199 PRO A CA 1
ATOM 1519 C C . PRO A 1 199 ? 15.797 11.539 -3.99 1 97.69 199 PRO A C 1
ATOM 1521 O O . PRO A 1 199 ? 14.703 12.102 -4.098 1 97.69 199 PRO A O 1
ATOM 1524 N N . LEU A 1 200 ? 16.547 11.695 -2.951 1 97.5 200 LEU A N 1
ATOM 1525 C CA . LEU A 1 200 ? 16.094 12.414 -1.765 1 97.5 200 LEU A CA 1
ATOM 1526 C C . LEU A 1 200 ? 16.281 13.914 -1.932 1 97.5 200 LEU A C 1
ATOM 1528 O O . LEU A 1 200 ? 17.156 14.359 -2.672 1 97.5 200 LEU A O 1
ATOM 1532 N N . GLY A 1 201 ? 15.43 14.656 -1.396 1 97.19 201 GLY A N 1
ATOM 1533 C CA . GLY A 1 201 ? 15.5 16.109 -1.328 1 97.19 201 GLY A CA 1
ATOM 1534 C C . GLY A 1 201 ? 14.875 16.672 -0.07 1 97.19 201 GLY A C 1
ATOM 1535 O O . GLY A 1 201 ? 14.688 15.961 0.916 1 97.19 201 GLY A O 1
ATOM 1536 N N . SER A 1 202 ? 14.695 18.031 -0.048 1 96.19 202 SER A N 1
ATOM 1537 C CA . SER A 1 202 ? 14.148 18.641 1.161 1 96.19 202 SER A CA 1
ATOM 1538 C C . SER A 1 202 ? 13.375 19.922 0.837 1 96.19 202 SER A C 1
ATOM 1540 O O . SER A 1 202 ? 13.859 20.766 0.092 1 96.19 202 SER A O 1
ATOM 1542 N N . PHE A 1 203 ? 12.141 19.969 1.413 1 92.81 203 PHE A N 1
ATOM 1543 C CA . PHE A 1 203 ? 11.359 21.203 1.33 1 92.81 203 PHE A CA 1
ATOM 1544 C C . PHE A 1 203 ? 11.711 22.141 2.477 1 92.81 203 PHE A C 1
ATOM 1546 O O . PHE A 1 203 ? 11.219 23.266 2.537 1 92.81 203 PHE A O 1
ATOM 1553 N N . ALA A 1 204 ? 12.547 21.656 3.357 1 88.12 204 ALA A N 1
ATOM 1554 C CA . ALA A 1 204 ? 12.93 22.469 4.508 1 88.12 204 ALA A CA 1
ATOM 1555 C C . ALA A 1 204 ? 13.688 23.719 4.066 1 88.12 204 ALA A C 1
ATOM 1557 O O . ALA A 1 204 ? 14.414 23.688 3.07 1 88.12 204 ALA A O 1
ATOM 1558 N N . GLN A 1 205 ? 13.531 24.734 4.812 1 83 205 GLN A N 1
ATOM 1559 C CA . GLN A 1 205 ? 14.273 25.969 4.574 1 83 205 GLN A CA 1
ATOM 1560 C C . GLN A 1 205 ? 15.758 25.781 4.91 1 83 205 GLN A C 1
ATOM 1562 O O . GLN A 1 205 ? 16.109 25.062 5.84 1 83 205 GLN A O 1
ATOM 1567 N N . ASP A 1 206 ? 16.5 26.453 4.141 1 81.56 206 ASP A N 1
ATOM 1568 C CA . ASP A 1 206 ? 17.938 26.422 4.414 1 81.56 206 ASP A CA 1
ATOM 1569 C C . ASP A 1 206 ? 18.234 26.906 5.832 1 81.56 206 ASP A C 1
ATOM 1571 O O . ASP A 1 206 ? 19.016 26.281 6.555 1 81.56 206 ASP A O 1
ATOM 1575 N N . ALA A 1 207 ? 17.609 28.094 6.199 1 88.25 207 ALA A N 1
ATOM 1576 C CA . ALA A 1 207 ? 17.672 28.609 7.566 1 88.25 207 ALA A CA 1
ATOM 1577 C C . ALA A 1 207 ? 16.359 28.359 8.312 1 88.25 207 ALA A C 1
ATOM 1579 O O . ALA A 1 207 ? 15.414 29.141 8.18 1 88.25 207 ALA A O 1
ATOM 1580 N N . PR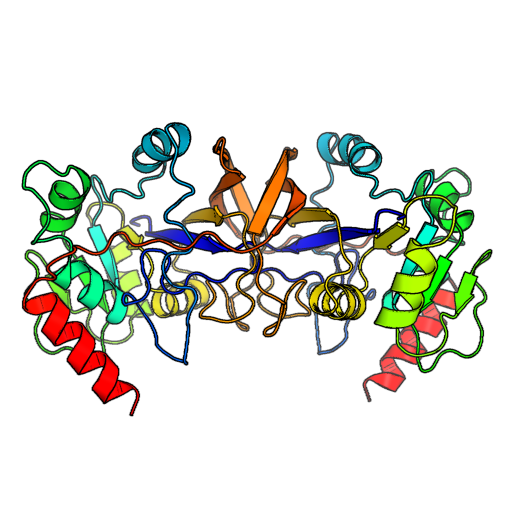O A 1 208 ? 16.359 27.25 8.992 1 89.06 208 PRO A N 1
ATOM 1581 C CA . PRO A 1 208 ? 15.094 26.953 9.688 1 89.06 208 PRO A CA 1
ATOM 1582 C C . PRO A 1 208 ? 14.727 28.016 10.719 1 89.06 208 PRO A C 1
ATOM 1584 O O . PRO A 1 208 ? 15.602 28.688 11.258 1 89.06 208 PRO A O 1
ATOM 1587 N N . SER A 1 209 ? 13.516 28.172 10.961 1 91.62 209 SER A N 1
ATOM 1588 C CA . SER A 1 209 ? 13.023 29.078 11.992 1 91.62 209 SER A CA 1
ATOM 1589 C C . SER A 1 209 ? 13.477 28.625 13.383 1 91.62 209 SER A C 1
ATOM 1591 O O . SER A 1 209 ? 13.906 27.484 13.555 1 91.62 209 SER A O 1
ATOM 1593 N N . ASP A 1 210 ? 13.383 29.562 14.289 1 94.56 210 ASP A N 1
ATOM 1594 C CA . ASP A 1 210 ? 13.68 29.203 15.672 1 94.56 210 ASP A CA 1
ATOM 1595 C C . ASP A 1 210 ? 12.719 28.125 16.172 1 94.56 210 ASP A C 1
ATOM 1597 O O . ASP A 1 210 ? 13.125 27.203 16.891 1 94.56 210 ASP A O 1
ATOM 1601 N N . LYS A 1 211 ? 11.547 28.25 15.695 1 94.94 211 LYS A N 1
ATOM 1602 C CA . LYS A 1 211 ? 10.547 27.266 16.109 1 94.94 211 LYS A CA 1
ATOM 1603 C C . LYS A 1 211 ? 10.898 25.875 15.57 1 94.94 211 LYS A C 1
ATOM 1605 O O . LYS A 1 211 ? 10.688 24.875 16.25 1 94.94 211 LYS A O 1
ATOM 1610 N N . GLU A 1 212 ? 11.367 25.797 14.383 1 96 212 GLU A N 1
ATOM 1611 C CA . GLU A 1 212 ? 11.789 24.531 13.797 1 96 212 GLU A CA 1
ATOM 1612 C C . GLU A 1 212 ? 12.969 23.938 14.547 1 96 212 GLU A C 1
ATOM 1614 O O . GLU A 1 212 ? 13.008 22.734 14.797 1 96 212 GLU A O 1
ATOM 1619 N N . ARG A 1 213 ? 13.906 24.75 14.906 1 96 213 ARG A N 1
ATOM 1620 C CA . ARG A 1 213 ? 15.047 24.281 15.688 1 96 213 ARG A CA 1
ATOM 1621 C C . ARG A 1 213 ? 14.602 23.719 17.031 1 96 213 ARG A C 1
ATOM 1623 O O . ARG A 1 213 ? 15.078 22.672 17.469 1 96 213 ARG A O 1
ATOM 1630 N N . GLU A 1 214 ? 13.719 24.469 17.656 1 96.12 214 GLU A N 1
ATOM 1631 C CA . GLU A 1 214 ? 13.172 24.016 18.938 1 96.12 214 GLU A CA 1
ATOM 1632 C C . GLU A 1 214 ? 12.461 22.688 18.797 1 96.12 214 GLU A C 1
ATOM 1634 O O . GLU A 1 214 ? 12.609 21.797 19.641 1 96.12 214 GLU A O 1
ATOM 1639 N N . ARG A 1 215 ? 11.664 22.578 17.766 1 95.31 215 ARG A N 1
ATOM 1640 C CA . ARG A 1 215 ? 10.922 21.359 17.5 1 95.31 215 ARG A CA 1
ATOM 1641 C C . ARG A 1 215 ? 11.875 20.172 17.344 1 95.31 215 ARG A C 1
ATOM 1643 O O . ARG A 1 215 ? 11.641 19.094 17.906 1 95.31 215 ARG A O 1
ATOM 1650 N N . ARG A 1 216 ? 12.922 20.312 16.562 1 95.69 216 ARG A N 1
ATOM 1651 C CA . ARG A 1 216 ? 13.906 19.25 16.328 1 95.69 216 ARG A CA 1
ATOM 1652 C C . ARG A 1 216 ? 14.57 18.828 17.641 1 95.69 216 ARG A C 1
ATOM 1654 O O . ARG A 1 216 ? 14.742 17.625 17.875 1 95.69 216 ARG A O 1
ATOM 1661 N N . GLU A 1 217 ? 14.93 19.812 18.438 1 95.94 217 GLU A N 1
ATOM 1662 C CA . GLU A 1 217 ? 15.547 19.531 19.734 1 95.94 217 GLU A CA 1
ATOM 1663 C C . GLU A 1 217 ? 14.594 18.766 20.641 1 95.94 217 GLU A C 1
ATOM 1665 O O . GLU A 1 217 ? 14.992 17.797 21.297 1 95.94 217 GLU A O 1
ATOM 1670 N N . LYS A 1 218 ? 13.43 19.25 20.703 1 95 218 LYS A N 1
ATOM 1671 C CA . LYS A 1 218 ? 12.414 18.594 21.516 1 95 218 LYS A CA 1
ATOM 1672 C C . LYS A 1 218 ? 12.234 17.141 21.125 1 95 218 LYS A C 1
ATOM 1674 O O . LYS A 1 218 ? 12.219 16.25 21.969 1 95 218 LYS A O 1
ATOM 1679 N N . TRP A 1 219 ? 12.062 16.859 19.797 1 95 219 TRP A N 1
ATOM 1680 C CA . TRP A 1 219 ? 11.836 15.5 19.312 1 95 219 TRP A CA 1
ATOM 1681 C C . TRP A 1 219 ? 13.047 14.617 19.594 1 95 219 TRP A C 1
ATOM 1683 O O . TRP A 1 219 ? 12.898 13.438 19.922 1 95 219 TRP A O 1
ATOM 1693 N N . ALA A 1 220 ? 14.25 15.18 19.406 1 93.81 220 ALA A N 1
ATOM 1694 C CA . ALA A 1 220 ? 15.469 14.438 19.719 1 93.81 220 ALA A CA 1
ATOM 1695 C C . ALA A 1 220 ? 15.477 13.992 21.188 1 93.81 220 ALA A C 1
ATOM 1697 O O . ALA A 1 220 ? 15.898 12.875 21.5 1 93.81 220 ALA A O 1
ATOM 1698 N N . ARG A 1 221 ? 14.969 14.828 22.109 1 93.44 221 ARG A N 1
ATOM 1699 C CA . ARG A 1 221 ? 14.914 14.508 23.531 1 93.44 221 ARG A CA 1
ATOM 1700 C C . ARG A 1 221 ? 13.875 13.43 23.812 1 93.44 221 ARG A C 1
ATOM 1702 O O . ARG A 1 221 ? 14.07 12.586 24.688 1 93.44 221 ARG A O 1
ATOM 1709 N N . GLU A 1 222 ? 12.781 13.492 23.094 1 91.69 222 GLU A N 1
ATOM 1710 C CA . GLU A 1 222 ? 11.695 12.531 23.297 1 91.69 222 GLU A CA 1
ATOM 1711 C C . GLU A 1 222 ? 12.109 11.141 22.844 1 91.69 222 GLU A C 1
ATOM 1713 O O . GLU A 1 222 ? 11.516 10.141 23.25 1 91.69 222 GLU A O 1
ATOM 1718 N N . GLU A 1 223 ? 13.016 10.992 21.938 1 87.06 223 GLU A N 1
ATOM 1719 C CA . GLU A 1 223 ? 13.453 9.711 21.391 1 87.06 223 GLU A CA 1
ATOM 1720 C C . GLU A 1 223 ? 14.516 9.07 22.281 1 87.06 223 GLU A C 1
ATOM 1722 O O . GLU A 1 223 ? 14.852 7.895 22.109 1 87.06 223 GLU A O 1
ATOM 1727 N N . GLN A 1 224 ? 15.086 9.82 23.172 1 74.69 224 GLN A N 1
ATOM 1728 C CA . GLN A 1 224 ? 16.062 9.289 24.109 1 74.69 224 GLN A CA 1
ATOM 1729 C C . GLN A 1 224 ? 15.375 8.609 25.297 1 74.69 224 GLN A C 1
ATOM 1731 O O . GLN A 1 224 ? 14.266 9 25.688 1 74.69 224 GLN A O 1
ATOM 1736 N N . MET B 1 1 ? -24 15.531 8.617 1 92.31 1 MET B N 1
ATOM 1737 C CA . MET B 1 1 ? -22.703 15.391 9.273 1 92.31 1 MET B CA 1
ATOM 1738 C C . MET B 1 1 ? -21.578 15.852 8.352 1 92.31 1 MET B C 1
ATOM 1740 O O . MET B 1 1 ? -21.609 15.609 7.148 1 92.31 1 MET B O 1
ATOM 1744 N N . ARG B 1 2 ? -20.609 16.578 8.891 1 97.56 2 ARG B N 1
ATOM 1745 C CA . ARG B 1 2 ? -19.453 17.047 8.133 1 97.56 2 ARG B CA 1
ATOM 1746 C C . ARG B 1 2 ? -18.625 15.883 7.598 1 97.56 2 ARG B C 1
ATOM 1748 O O . ARG B 1 2 ? -18.453 14.867 8.281 1 97.56 2 ARG B O 1
ATOM 1755 N N . LYS B 1 3 ? -18.156 16.062 6.434 1 97 3 LYS B N 1
ATOM 1756 C CA . LYS B 1 3 ? -17.266 15.062 5.852 1 97 3 LYS B CA 1
ATOM 1757 C C . LYS B 1 3 ? -15.859 15.172 6.441 1 97 3 LYS B C 1
ATOM 1759 O O . LYS B 1 3 ? -15.359 16.281 6.676 1 97 3 LYS B O 1
ATOM 1764 N N . LEU B 1 4 ? -15.242 14.055 6.742 1 98.31 4 LEU B N 1
ATOM 1765 C CA . LEU B 1 4 ? -13.844 13.984 7.16 1 98.31 4 LEU B CA 1
ATOM 1766 C C . LEU B 1 4 ? -13 13.289 6.105 1 98.31 4 LEU B C 1
ATOM 1768 O O . LEU B 1 4 ? -13.219 12.109 5.805 1 98.31 4 LEU B O 1
ATOM 1772 N N . THR B 1 5 ? -12.039 14.008 5.586 1 97.88 5 THR B N 1
ATOM 1773 C CA . THR B 1 5 ? -11.148 13.492 4.551 1 97.88 5 THR B CA 1
ATOM 1774 C C . THR B 1 5 ? -9.734 13.32 5.094 1 97.88 5 THR B C 1
ATOM 1776 O O . THR B 1 5 ? -9.211 14.195 5.789 1 97.88 5 THR B O 1
ATOM 1779 N N . ALA B 1 6 ? -9.125 12.195 4.863 1 98 6 ALA B N 1
ATOM 1780 C CA . ALA B 1 6 ? -7.715 11.969 5.152 1 98 6 ALA B CA 1
ATOM 1781 C C . ALA B 1 6 ? -6.867 12.125 3.889 1 98 6 ALA B C 1
ATOM 1783 O O . ALA B 1 6 ? -7.082 11.414 2.902 1 98 6 ALA B O 1
ATOM 1784 N N . SER B 1 7 ? -5.906 13.031 3.896 1 97.12 7 SER B N 1
ATOM 1785 C CA . SER B 1 7 ? -5.016 13.273 2.766 1 97.12 7 SER B CA 1
ATOM 1786 C C . SER B 1 7 ? -3.594 12.828 3.074 1 97.12 7 SER B C 1
ATOM 1788 O O . SER B 1 7 ? -2.984 13.289 4.039 1 97.12 7 SER B O 1
ATOM 1790 N N . THR B 1 8 ? -3.059 11.938 2.232 1 96.88 8 THR B N 1
ATOM 1791 C CA . THR B 1 8 ? -1.781 11.328 2.584 1 96.88 8 THR B CA 1
ATOM 1792 C C . THR B 1 8 ? -0.921 11.125 1.342 1 96.88 8 THR B C 1
ATOM 1794 O O . THR B 1 8 ? -1.443 10.867 0.254 1 96.88 8 THR B O 1
ATOM 1797 N N . PHE B 1 9 ? 0.352 11.305 1.515 1 97.88 9 PHE B N 1
ATOM 1798 C CA . PHE B 1 9 ? 1.387 10.828 0.606 1 97.88 9 PHE B CA 1
ATOM 1799 C C . PHE B 1 9 ? 1.982 9.516 1.106 1 97.88 9 PHE B C 1
ATOM 1801 O O . PHE B 1 9 ? 2.426 9.422 2.254 1 97.88 9 PHE B O 1
ATOM 1808 N N . ILE B 1 10 ? 1.971 8.523 0.222 1 98.75 10 ILE B N 1
ATOM 1809 C CA . ILE B 1 10 ? 2.541 7.258 0.67 1 98.75 10 ILE B CA 1
ATOM 1810 C C . ILE B 1 10 ? 3.455 6.691 -0.414 1 98.75 10 ILE B C 1
ATOM 1812 O O . ILE B 1 10 ? 3.326 7.043 -1.589 1 98.75 10 ILE B O 1
ATOM 1816 N N . SER B 1 11 ? 4.461 5.887 0.017 1 98.88 11 SER B N 1
ATOM 1817 C CA . SER B 1 11 ? 5.223 5.035 -0.892 1 98.88 11 SER B CA 1
ATOM 1818 C C . SER B 1 11 ? 4.402 3.828 -1.336 1 98.88 11 SER B C 1
ATOM 1820 O O . SER B 1 11 ? 3.312 3.586 -0.815 1 98.88 11 SER B O 1
ATOM 1822 N N . LEU B 1 12 ? 4.914 3.107 -2.307 1 98.88 12 LEU B N 1
ATOM 1823 C CA . LEU B 1 12 ? 4.207 1.931 -2.797 1 98.88 12 LEU B CA 1
ATOM 1824 C C . LEU B 1 12 ? 4.016 0.906 -1.685 1 98.88 12 LEU B C 1
ATOM 1826 O O . LEU B 1 12 ? 2.996 0.214 -1.639 1 98.88 12 LEU B O 1
ATOM 1830 N N . ASP B 1 13 ? 4.984 0.862 -0.786 1 98.62 13 ASP B N 1
ATOM 1831 C CA . ASP B 1 13 ? 4.863 -0.085 0.319 1 98.62 13 ASP B CA 1
ATOM 1832 C C . ASP B 1 13 ? 4.129 0.541 1.501 1 98.62 13 ASP B C 1
ATOM 1834 O O . ASP B 1 13 ? 4.152 0.003 2.609 1 98.62 13 ASP B O 1
ATOM 1838 N N . GLY B 1 14 ? 3.508 1.726 1.378 1 98.56 14 GLY B N 1
ATOM 1839 C CA . GLY B 1 14 ? 2.5 2.246 2.289 1 98.56 14 GLY B CA 1
ATOM 1840 C C . GLY B 1 14 ? 3.08 3.143 3.367 1 98.56 14 GLY B C 1
ATOM 1841 O O . GLY B 1 14 ? 2.398 3.471 4.34 1 98.56 14 GLY B O 1
ATOM 1842 N N . ILE B 1 15 ? 4.328 3.549 3.23 1 98.75 15 ILE B N 1
ATOM 1843 C CA . ILE B 1 15 ? 4.992 4.363 4.242 1 98.75 15 ILE B CA 1
ATOM 1844 C C . ILE B 1 15 ? 4.742 5.844 3.963 1 98.75 15 ILE B C 1
ATOM 1846 O O . ILE B 1 15 ? 4.801 6.281 2.812 1 98.75 15 ILE B O 1
ATOM 1850 N N . MET B 1 16 ? 4.438 6.605 5.02 1 98.62 16 MET B N 1
ATOM 1851 C CA . MET B 1 16 ? 4.117 8.023 4.848 1 98.62 16 MET B CA 1
ATOM 1852 C C . MET B 1 16 ? 5.02 8.891 5.711 1 98.62 16 MET B C 1
ATOM 1854 O O . MET B 1 16 ? 4.77 10.086 5.867 1 98.62 16 MET B O 1
ATOM 1858 N N . GLN B 1 17 ? 6.086 8.305 6.312 1 98.62 17 GLN B N 1
ATOM 1859 C CA . GLN B 1 17 ? 6.953 9.023 7.242 1 98.62 17 GLN B CA 1
ATOM 1860 C C . GLN B 1 17 ? 7.887 9.977 6.5 1 98.62 17 GLN B C 1
ATOM 1862 O O . GLN B 1 17 ? 8.586 9.562 5.57 1 98.62 17 GLN B O 1
ATOM 1867 N N . ALA B 1 18 ? 7.867 11.242 6.883 1 98.38 18 ALA B N 1
ATOM 1868 C CA . ALA B 1 18 ? 8.812 12.297 6.531 1 98.38 18 ALA B CA 1
ATOM 1869 C C . ALA B 1 18 ? 8.914 12.461 5.02 1 98.38 18 ALA B C 1
ATOM 1871 O O . ALA B 1 18 ? 10.016 12.477 4.465 1 98.38 18 ALA B O 1
ATOM 1872 N N . PRO B 1 19 ? 7.816 12.688 4.348 1 98.12 19 PRO B N 1
ATOM 1873 C CA . PRO B 1 19 ? 7.879 12.828 2.893 1 98.12 19 PRO B CA 1
ATOM 1874 C C . PRO B 1 19 ? 8.641 14.078 2.457 1 98.12 19 PRO B C 1
ATOM 1876 O O . PRO B 1 19 ? 9.188 14.117 1.352 1 98.12 19 PRO B O 1
ATOM 1879 N N . GLY B 1 20 ? 8.781 15.07 3.271 1 97.12 20 GLY B N 1
ATOM 1880 C CA . GLY B 1 20 ? 9.188 16.391 2.799 1 97.12 20 GLY B CA 1
ATOM 1881 C C . GLY B 1 20 ? 10.648 16.688 3.059 1 97.12 20 GLY B C 1
ATOM 1882 O O . GLY B 1 20 ? 11.211 17.625 2.477 1 97.12 20 GLY B O 1
ATOM 1883 N N . GLY B 1 21 ? 11.273 15.914 4.012 1 97.5 21 GLY B N 1
ATOM 1884 C CA . GLY B 1 21 ? 12.672 16.203 4.297 1 97.5 21 GLY B CA 1
ATOM 1885 C C . GLY B 1 21 ? 13.258 15.328 5.383 1 97.5 21 GLY B C 1
ATOM 1886 O O . GLY B 1 21 ? 12.516 14.641 6.098 1 97.5 21 GLY B O 1
ATOM 1887 N N . PRO B 1 22 ? 14.594 15.383 5.488 1 96.25 22 PRO B N 1
ATOM 1888 C CA . PRO B 1 22 ? 15.289 14.469 6.402 1 96.25 22 PRO B CA 1
ATOM 1889 C C . PRO B 1 22 ? 15.047 14.812 7.871 1 96.25 22 PRO B C 1
ATOM 1891 O O . PRO B 1 22 ? 15.141 13.938 8.734 1 96.25 22 PRO B O 1
ATOM 1894 N N . THR B 1 23 ? 14.711 16.062 8.164 1 95.38 23 THR B N 1
ATOM 1895 C CA . THR B 1 23 ? 14.562 16.469 9.562 1 95.38 23 THR B CA 1
ATOM 1896 C C . THR B 1 23 ? 13.094 16.469 9.977 1 95.38 23 THR B C 1
ATOM 1898 O O . THR B 1 23 ? 12.773 16.734 11.133 1 95.38 23 THR B O 1
ATOM 1901 N N . GLU B 1 24 ? 12.219 16.203 9.023 1 97.06 24 GLU B N 1
ATOM 1902 C CA . GLU B 1 24 ? 10.781 16.25 9.273 1 97.06 24 GLU B CA 1
ATOM 1903 C C . GLU B 1 24 ? 10.383 15.266 10.367 1 97.06 24 GLU B C 1
ATOM 1905 O O . GLU B 1 24 ? 9.727 15.648 11.344 1 97.06 24 GLU B O 1
ATOM 1910 N N . ASP B 1 25 ? 10.789 14.055 10.281 1 97.75 25 ASP B N 1
ATOM 1911 C CA . ASP B 1 25 ? 10.539 12.992 11.25 1 97.75 25 ASP B CA 1
ATOM 1912 C C . ASP B 1 25 ? 11.609 11.914 11.18 1 97.75 25 ASP B C 1
ATOM 1914 O O . ASP B 1 25 ? 11.414 10.883 10.523 1 97.75 25 ASP B O 1
ATOM 1918 N N . PRO B 1 26 ? 12.711 12.078 11.852 1 96.56 26 PRO B N 1
ATOM 1919 C CA . PRO B 1 26 ? 13.797 11.094 11.852 1 96.56 26 PRO B CA 1
ATOM 1920 C C . PRO B 1 26 ? 13.586 9.984 12.875 1 96.56 26 PRO B C 1
ATOM 1922 O O . PRO B 1 26 ? 14.492 9.18 13.117 1 96.56 26 PRO B O 1
ATOM 1925 N N . SER B 1 27 ? 12.414 9.969 13.539 1 95.88 27 SER B N 1
ATOM 1926 C CA . SER B 1 27 ? 12.156 9.008 14.602 1 95.88 27 SER B CA 1
ATOM 1927 C C . SER B 1 27 ? 12.383 7.574 14.117 1 95.88 27 SER B C 1
ATOM 1929 O O . SER B 1 27 ? 12.125 7.258 12.953 1 95.88 27 SER B O 1
ATOM 1931 N N . GLY B 1 28 ? 12.852 6.715 15.008 1 94.69 28 GLY B N 1
ATOM 1932 C CA . GLY B 1 28 ? 13.086 5.312 14.695 1 94.69 28 GLY B CA 1
ATOM 1933 C C . GLY B 1 28 ? 14.273 5.098 13.773 1 94.69 28 GLY B C 1
ATOM 1934 O O . GLY B 1 28 ? 14.406 4.031 13.164 1 94.69 28 GLY B O 1
ATOM 1935 N N . GLY B 1 29 ? 15.125 6.113 13.609 1 94.81 29 GLY B N 1
ATOM 1936 C CA . GLY B 1 29 ? 16.281 5.996 12.742 1 94.81 29 GLY B CA 1
ATOM 1937 C C . GLY B 1 29 ? 15.945 6.105 11.266 1 94.81 29 GLY B C 1
ATOM 1938 O O . GLY B 1 29 ? 16.719 5.66 10.414 1 94.81 29 GLY B O 1
ATOM 1939 N N . PHE B 1 30 ? 14.812 6.734 10.992 1 97.5 30 PHE B N 1
ATOM 1940 C CA . PHE B 1 30 ? 14.391 6.867 9.602 1 97.5 30 PHE B CA 1
ATOM 1941 C C . PHE B 1 30 ? 15.312 7.805 8.836 1 97.5 30 PHE B C 1
ATOM 1943 O O . PHE B 1 30 ? 15.461 8.977 9.203 1 97.5 30 PHE B O 1
ATOM 1950 N N . SER B 1 31 ? 15.883 7.352 7.695 1 97.38 31 SER B N 1
ATOM 1951 C CA . SER B 1 31 ? 16.953 8.102 7.043 1 97.38 31 SER B CA 1
ATOM 1952 C C . SER B 1 31 ? 16.562 8.469 5.613 1 97.38 31 SER B C 1
ATOM 1954 O O . SER B 1 31 ? 17.391 9.008 4.867 1 97.38 31 SER B O 1
ATOM 1956 N N . LEU B 1 32 ? 15.336 8.25 5.215 1 98.56 32 LEU B N 1
ATOM 1957 C CA . LEU B 1 32 ? 14.953 8.469 3.824 1 98.56 32 LEU B CA 1
ATOM 1958 C C . LEU B 1 32 ? 13.977 9.633 3.707 1 98.56 32 LEU B C 1
ATOM 1960 O O . LEU B 1 32 ? 13.172 9.68 2.773 1 98.56 32 LEU B O 1
ATOM 1964 N N . GLY B 1 33 ? 14.008 10.531 4.695 1 98.5 33 GLY B N 1
ATOM 1965 C CA . GLY B 1 33 ? 13.18 11.719 4.617 1 98.5 33 GLY B CA 1
ATOM 1966 C C . GLY B 1 33 ? 13.414 12.531 3.355 1 98.5 33 GLY B C 1
ATOM 1967 O O . GLY B 1 33 ? 14.555 12.664 2.902 1 98.5 33 GLY B O 1
ATOM 1968 N N . GLY B 1 34 ? 12.312 13.07 2.814 1 98.5 34 GLY B N 1
ATOM 1969 C CA . GLY B 1 34 ? 12.398 13.875 1.61 1 98.5 34 GLY B CA 1
ATOM 1970 C C . GLY B 1 34 ? 12.188 13.078 0.338 1 98.5 34 GLY B C 1
ATOM 1971 O O . GLY B 1 34 ? 12.508 13.547 -0.756 1 98.5 34 GLY B O 1
ATOM 1972 N N . TRP B 1 35 ? 11.586 11.984 0.464 1 98.75 35 TRP B N 1
ATOM 1973 C CA . TRP B 1 35 ? 11.516 11.016 -0.623 1 98.75 35 TRP B CA 1
ATOM 1974 C C . TRP B 1 35 ? 10.477 11.438 -1.661 1 98.75 35 TRP B C 1
ATOM 1976 O O . TRP B 1 35 ? 10.43 10.875 -2.76 1 98.75 35 TRP B O 1
ATOM 1986 N N . ILE B 1 36 ? 9.695 12.523 -1.413 1 98.31 36 ILE B N 1
ATOM 1987 C CA . ILE B 1 36 ? 8.719 12.938 -2.414 1 98.31 36 ILE B CA 1
ATOM 1988 C C . ILE B 1 36 ? 9.258 14.117 -3.211 1 98.31 36 ILE B C 1
ATOM 1990 O O . ILE B 1 36 ? 8.688 14.508 -4.23 1 98.31 36 ILE B O 1
ATOM 1994 N N . PHE B 1 37 ? 10.367 14.734 -2.822 1 97.81 37 PHE B N 1
ATOM 1995 C CA . PHE B 1 37 ? 10.812 16.047 -3.238 1 97.81 37 PHE B CA 1
A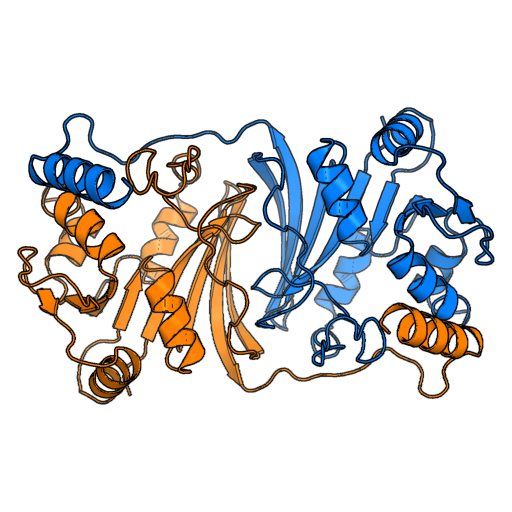TOM 1996 C C . PHE B 1 37 ? 10.945 16.125 -4.754 1 97.81 37 PHE B C 1
ATOM 1998 O O . PHE B 1 37 ? 10.516 17.109 -5.371 1 97.81 37 PHE B O 1
ATOM 2005 N N . HIS B 1 38 ? 11.406 15.133 -5.438 1 97.75 38 HIS B N 1
ATOM 2006 C CA . HIS B 1 38 ? 11.773 15.211 -6.844 1 97.75 38 HIS B CA 1
ATOM 2007 C C . HIS B 1 38 ? 10.633 14.734 -7.738 1 97.75 38 HIS B C 1
ATOM 2009 O O . HIS B 1 38 ? 10.797 14.617 -8.953 1 97.75 38 HIS B O 1
ATOM 2015 N N . TYR B 1 39 ? 9.461 14.609 -7.199 1 97.94 39 TYR B N 1
ATOM 2016 C CA . TYR B 1 39 ? 8.406 13.992 -7.988 1 97.94 39 TYR B CA 1
ATOM 2017 C C . TYR B 1 39 ? 7.332 15.016 -8.359 1 97.94 39 TYR B C 1
ATOM 2019 O O . TYR B 1 39 ? 6.43 14.719 -9.148 1 97.94 39 TYR B O 1
ATOM 2027 N N . TRP B 1 40 ? 7.418 16.203 -7.945 1 94.88 40 TRP B N 1
ATOM 2028 C CA . TRP B 1 40 ? 6.363 17.188 -8.156 1 94.88 40 TRP B CA 1
ATOM 2029 C C . TRP B 1 40 ? 6.402 17.719 -9.586 1 94.88 40 TRP B C 1
ATOM 2031 O O . TRP B 1 40 ? 7.422 18.25 -10.031 1 94.88 40 TRP B O 1
ATOM 2041 N N . ASP B 1 41 ? 5.332 17.516 -10.305 1 95.69 41 ASP B N 1
ATOM 2042 C CA . ASP B 1 41 ? 5.203 18.047 -11.656 1 95.69 41 ASP B CA 1
ATOM 2043 C C . ASP B 1 41 ? 3.953 18.922 -11.781 1 95.69 41 ASP B C 1
ATOM 2045 O O . ASP B 1 41 ? 3.289 19.203 -10.781 1 95.69 41 ASP B O 1
ATOM 2049 N N . GLU B 1 42 ? 3.633 19.391 -12.922 1 94.69 42 GLU B N 1
ATOM 2050 C CA . GLU B 1 42 ? 2.521 20.312 -13.148 1 94.69 42 GLU B CA 1
ATOM 2051 C C . GLU B 1 42 ? 1.179 19.625 -12.93 1 94.69 42 GLU B C 1
ATOM 2053 O O . GLU B 1 42 ? 0.227 20.25 -12.453 1 94.69 42 GLU B O 1
ATOM 2058 N N . VAL B 1 43 ? 1.122 18.391 -13.281 1 94.69 43 VAL B N 1
ATOM 2059 C CA . VAL B 1 43 ? -0.105 17.625 -13.078 1 94.69 43 VAL B CA 1
ATOM 2060 C C . VAL B 1 43 ? -0.446 17.594 -11.586 1 94.69 43 VAL B C 1
ATOM 2062 O O . VAL B 1 43 ? -1.593 17.828 -11.203 1 94.69 43 VAL B O 1
ATOM 2065 N N . MET B 1 44 ? 0.514 17.375 -10.781 1 94.12 44 MET B N 1
ATOM 2066 C CA . MET B 1 44 ? 0.318 17.312 -9.336 1 94.12 44 MET B CA 1
ATOM 2067 C C . MET B 1 44 ? -0.08 18.688 -8.789 1 94.12 44 MET B C 1
ATOM 2069 O O . MET B 1 44 ? -0.979 18.781 -7.953 1 94.12 44 MET B O 1
ATOM 2073 N N . ARG B 1 45 ? 0.616 19.672 -9.258 1 90.25 45 ARG B N 1
ATOM 2074 C CA . ARG B 1 45 ? 0.32 21.016 -8.812 1 90.25 45 ARG B CA 1
ATOM 2075 C C . ARG B 1 45 ? -1.129 21.391 -9.109 1 90.25 45 ARG B C 1
ATOM 2077 O O . ARG B 1 45 ? -1.796 22.016 -8.281 1 90.25 45 ARG B O 1
ATOM 2084 N N . HIS B 1 46 ? -1.621 20.938 -10.188 1 89.56 46 HIS B N 1
ATOM 2085 C CA . HIS B 1 46 ? -2.996 21.234 -10.578 1 89.56 46 HIS B CA 1
ATOM 2086 C C . HIS B 1 46 ? -3.984 20.359 -9.82 1 89.56 46 HIS B C 1
ATOM 2088 O O . HIS B 1 46 ? -5.117 20.766 -9.562 1 89.56 46 HIS B O 1
ATOM 2094 N N . SER B 1 47 ? -3.49 19.219 -9.438 1 88.56 47 SER B N 1
ATOM 2095 C CA . SER B 1 47 ? -4.367 18.25 -8.789 1 88.56 47 SER B CA 1
ATOM 2096 C C . SER B 1 47 ? -4.535 18.562 -7.305 1 88.56 47 SER B C 1
ATOM 2098 O O . SER B 1 47 ? -5.523 18.156 -6.691 1 88.56 47 SER B O 1
ATOM 2100 N N . MET B 1 48 ? -3.592 19.234 -6.734 1 83.94 48 MET B N 1
ATOM 2101 C CA . MET B 1 48 ? -3.586 19.484 -5.293 1 83.94 48 MET B CA 1
ATOM 2102 C C . MET B 1 48 ? -4.852 20.219 -4.863 1 83.94 48 MET B C 1
ATOM 2104 O O . MET B 1 48 ? -5.59 19.734 -4.004 1 83.94 48 MET B O 1
ATOM 2108 N N . PRO B 1 49 ? -5.156 21.328 -5.516 1 75.44 49 PRO B N 1
ATOM 2109 C CA . PRO B 1 49 ? -6.398 22 -5.133 1 75.44 49 PRO B CA 1
ATOM 2110 C C . PRO B 1 49 ? -7.641 21.188 -5.469 1 75.44 49 PRO B C 1
ATOM 2112 O O . PRO B 1 49 ? -8.625 21.203 -4.719 1 75.44 49 PRO B O 1
ATOM 2115 N N . MET B 1 50 ? -7.574 20.375 -6.484 1 72.62 50 MET B N 1
ATOM 2116 C CA . MET B 1 50 ? -8.719 19.594 -6.926 1 72.62 50 MET B CA 1
ATOM 2117 C C . MET B 1 50 ? -9.023 18.469 -5.938 1 72.62 50 MET B C 1
ATOM 2119 O O . MET B 1 50 ? -10.18 18.094 -5.762 1 72.62 50 MET B O 1
ATOM 2123 N N . SER B 1 51 ? -7.953 18.094 -5.34 1 76 51 SER B N 1
ATOM 2124 C CA . SER B 1 51 ? -8.125 17 -4.395 1 76 51 SER B CA 1
ATOM 2125 C C . SER B 1 51 ? -8.375 17.516 -2.982 1 76 51 SER B C 1
ATOM 2127 O O . SER B 1 51 ? -8.695 16.75 -2.078 1 76 51 SER B O 1
ATOM 2129 N N . GLY B 1 52 ? -8.227 18.797 -2.791 1 77.12 52 GLY B N 1
ATOM 2130 C CA . GLY B 1 52 ? -8.453 19.391 -1.487 1 77.12 52 GLY B CA 1
ATOM 2131 C C . GLY B 1 52 ? -7.254 19.312 -0.568 1 77.12 52 GLY B C 1
ATOM 2132 O O . GLY B 1 52 ? -7.359 19.578 0.631 1 77.12 52 GLY B O 1
ATOM 2133 N N . PHE B 1 53 ? -6.066 18.938 -1.091 1 80.19 53 PHE B N 1
ATOM 2134 C CA . PHE B 1 53 ? -4.875 18.781 -0.26 1 80.19 53 PHE B CA 1
ATOM 2135 C C . PHE B 1 53 ? -4.445 20.125 0.315 1 80.19 53 PHE B C 1
ATOM 2137 O O . PHE B 1 53 ? -3.812 20.188 1.371 1 80.19 53 PHE B O 1
ATOM 2144 N N . ASP B 1 54 ? -4.93 21.188 -0.273 1 81.5 54 ASP B N 1
ATOM 2145 C CA . ASP B 1 54 ? -4.465 22.516 0.129 1 81.5 54 ASP B CA 1
ATOM 2146 C C . ASP B 1 54 ? -5.25 23.031 1.331 1 81.5 54 ASP B C 1
ATOM 2148 O O . ASP B 1 54 ? -4.91 24.062 1.902 1 81.5 54 ASP B O 1
ATOM 2152 N N . GLY B 1 55 ? -6.285 22.328 1.711 1 86 55 GLY B N 1
ATOM 2153 C CA . GLY B 1 55 ? -7.023 22.703 2.904 1 86 55 GLY B CA 1
ATOM 2154 C C . GLY B 1 55 ? -8.023 23.812 2.66 1 86 55 GLY B C 1
ATOM 2155 O O . GLY B 1 55 ? -8.633 24.328 3.6 1 86 55 GLY B O 1
ATOM 2156 N N . LYS B 1 56 ? -8.219 24.156 1.399 1 89 56 LYS B N 1
ATOM 2157 C CA . LYS B 1 56 ? -9.125 25.266 1.092 1 89 56 LYS B CA 1
ATOM 2158 C C . LYS B 1 56 ? -10.555 24.938 1.521 1 89 56 LYS B C 1
ATOM 2160 O O . LYS B 1 56 ? -11.062 23.844 1.236 1 89 56 LYS B O 1
ATOM 2165 N N . ASP B 1 57 ? -11.133 25.859 2.283 1 91.94 57 ASP B N 1
ATOM 2166 C CA . ASP B 1 57 ? -12.531 25.812 2.717 1 91.94 57 ASP B CA 1
ATOM 2167 C C . ASP B 1 57 ? -12.781 24.625 3.641 1 91.94 57 ASP B C 1
ATOM 2169 O O . ASP B 1 57 ? -13.859 24.031 3.611 1 91.94 57 ASP B O 1
ATOM 2173 N N . ARG B 1 58 ? -11.773 24.266 4.352 1 95.56 58 ARG B N 1
ATOM 2174 C CA . ARG B 1 58 ? -11.867 23.172 5.316 1 95.56 58 ARG B CA 1
ATOM 2175 C C . ARG B 1 58 ? -11.281 23.578 6.664 1 95.56 58 ARG B C 1
ATOM 2177 O O . ARG B 1 58 ? -10.562 24.578 6.754 1 95.56 58 ARG B O 1
ATOM 2184 N N .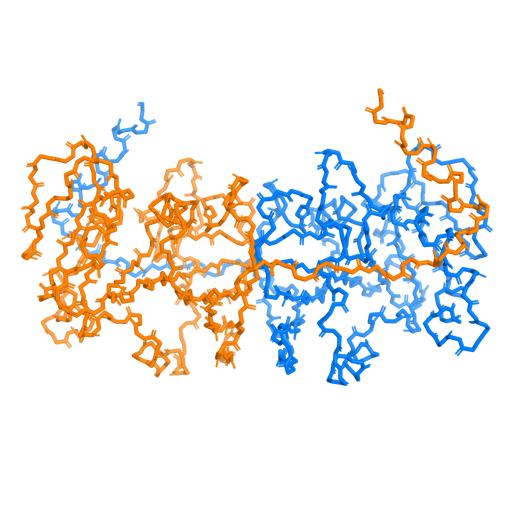 GLU B 1 59 ? -11.695 22.859 7.629 1 97.62 59 GLU B N 1
ATOM 2185 C CA . GLU B 1 59 ? -10.969 22.891 8.898 1 97.62 59 GLU B CA 1
ATOM 2186 C C . GLU B 1 59 ? -10.07 21.672 9.039 1 97.62 59 GLU B C 1
ATOM 2188 O O . GLU B 1 59 ? -10.383 20.594 8.523 1 97.62 59 GLU B O 1
ATOM 2193 N N . LEU B 1 60 ? -9 21.875 9.75 1 97.81 60 LEU B N 1
ATOM 2194 C CA . LEU B 1 60 ? -8 20.812 9.859 1 97.81 60 LEU B CA 1
ATOM 2195 C C . LEU B 1 60 ? -8.148 20.047 11.172 1 97.81 60 LEU B C 1
ATOM 2197 O O . LEU B 1 60 ? -8.453 20.641 12.211 1 97.81 60 LEU B O 1
ATOM 2201 N N . VAL B 1 61 ? -7.961 18.781 11.133 1 98.62 61 VAL B N 1
ATOM 2202 C CA . VAL B 1 61 ? -7.773 17.906 12.289 1 98.62 61 VAL B CA 1
ATOM 2203 C C . VAL B 1 61 ? -6.375 17.297 12.258 1 98.62 61 VAL B C 1
ATOM 2205 O O . VAL B 1 61 ? -6.055 16.516 11.352 1 98.62 61 VAL B O 1
ATOM 2208 N N . LEU B 1 62 ? -5.523 17.641 13.211 1 98.5 62 LEU B N 1
ATOM 2209 C CA . LEU B 1 62 ? -4.117 17.25 13.164 1 98.5 62 LEU B CA 1
ATOM 2210 C C . LEU B 1 62 ? -3.711 16.5 14.43 1 98.5 62 LEU B C 1
ATOM 2212 O O . LEU B 1 62 ? -4.145 16.859 15.523 1 98.5 62 LEU B O 1
ATOM 2216 N N . GLY B 1 63 ? -2.895 15.508 14.25 1 98.38 63 GLY B N 1
ATOM 2217 C CA . GLY B 1 63 ? -2.176 14.945 15.383 1 98.38 63 GLY B CA 1
ATOM 2218 C C . GLY B 1 63 ? -1.035 15.828 15.859 1 98.38 63 GLY B C 1
ATOM 2219 O O . GLY B 1 63 ? -0.604 16.734 15.148 1 98.38 63 GLY B O 1
ATOM 2220 N N . ARG B 1 64 ? -0.515 15.523 16.969 1 97.62 64 ARG B N 1
ATOM 2221 C CA . ARG B 1 64 ? 0.467 16.359 17.656 1 97.62 64 ARG B CA 1
ATOM 2222 C C . ARG B 1 64 ? 1.697 16.578 16.781 1 97.62 64 ARG B C 1
ATOM 2224 O O . ARG B 1 64 ? 2.107 17.719 16.547 1 97.62 64 ARG B O 1
ATOM 2231 N N . LYS B 1 65 ? 2.236 15.484 16.25 1 97.31 65 LYS B N 1
ATOM 2232 C CA . LYS B 1 65 ? 3.508 15.594 15.539 1 97.31 65 LYS B CA 1
ATOM 2233 C C . LYS B 1 65 ? 3.35 16.375 14.242 1 97.31 65 LYS B C 1
ATOM 2235 O O . LYS B 1 65 ? 4.172 17.25 13.93 1 97.31 65 LYS B O 1
ATOM 2240 N N . THR B 1 66 ? 2.33 16.109 13.469 1 97.88 66 THR B N 1
ATOM 2241 C CA . THR B 1 66 ? 2.088 16.891 12.258 1 97.88 66 THR B CA 1
ATOM 2242 C C . THR B 1 66 ? 1.831 18.359 12.602 1 97.88 66 THR B C 1
ATOM 2244 O O . THR B 1 66 ? 2.328 19.25 11.914 1 97.88 66 THR B O 1
ATOM 2247 N N . TYR B 1 67 ? 1.062 18.594 13.695 1 98.25 67 TYR B N 1
ATOM 2248 C CA . TYR B 1 67 ? 0.83 19.969 14.125 1 98.25 67 TYR B CA 1
ATOM 2249 C C . TYR B 1 67 ? 2.148 20.672 14.398 1 98.25 67 TYR B C 1
ATOM 2251 O O . TYR B 1 67 ? 2.371 21.781 13.906 1 98.25 67 TYR B O 1
ATOM 2259 N N . GLU B 1 68 ? 3.02 20.047 15.195 1 98.06 68 GLU B N 1
ATOM 2260 C CA . GLU B 1 68 ? 4.293 20.656 15.555 1 98.06 68 GLU B CA 1
ATOM 2261 C C . GLU B 1 68 ? 5.137 20.938 14.32 1 98.06 68 GLU B C 1
ATOM 2263 O O . GLU B 1 68 ? 5.777 21.984 14.219 1 98.06 68 GLU B O 1
ATOM 2268 N N . ILE B 1 69 ? 5.117 20.062 13.352 1 97.56 69 ILE B N 1
ATOM 2269 C CA . ILE B 1 69 ? 5.855 20.25 12.109 1 97.56 69 ILE B CA 1
ATOM 2270 C C . ILE B 1 69 ? 5.285 21.453 11.352 1 97.56 69 ILE B C 1
ATOM 2272 O O . ILE B 1 69 ? 6.027 22.328 10.914 1 97.56 69 ILE B O 1
ATOM 2276 N N . PHE B 1 70 ? 3.943 21.469 11.203 1 97 70 PHE B N 1
ATOM 2277 C CA . PHE B 1 70 ? 3.285 22.531 10.438 1 97 70 PHE B CA 1
ATOM 2278 C C . PHE B 1 70 ? 3.463 23.875 11.125 1 97 70 PHE B C 1
ATOM 2280 O O . PHE B 1 70 ? 3.727 24.891 10.461 1 97 70 PHE B O 1
ATOM 2287 N N . GLU B 1 71 ? 3.312 23.906 12.453 1 97.69 71 GLU B N 1
ATOM 2288 C CA . GLU B 1 71 ? 3.465 25.141 13.227 1 97.69 71 GLU B CA 1
ATOM 2289 C C . GLU B 1 71 ? 4.848 25.75 13.023 1 97.69 71 GLU B C 1
ATOM 2291 O O . GLU B 1 71 ? 4.992 26.969 12.984 1 97.69 71 GLU B O 1
ATOM 2296 N N . ALA B 1 72 ? 5.824 24.906 12.875 1 96.69 72 ALA B N 1
ATOM 2297 C CA . ALA B 1 72 ? 7.207 25.344 12.766 1 96.69 72 ALA B CA 1
ATOM 2298 C C . ALA B 1 72 ? 7.559 25.703 11.328 1 96.69 72 ALA B C 1
ATOM 2300 O O . ALA B 1 72 ? 8.633 26.25 11.062 1 96.69 72 ALA B O 1
ATOM 2301 N N . TYR B 1 73 ? 6.668 25.516 10.359 1 96 73 TYR B N 1
ATOM 2302 C CA . TYR B 1 73 ? 7.016 25.641 8.945 1 96 73 TYR B CA 1
ATOM 2303 C C . TYR B 1 73 ? 6.121 26.672 8.258 1 96 73 TYR B C 1
ATOM 2305 O O . TYR B 1 73 ? 6.609 27.672 7.711 1 96 73 TYR B O 1
ATOM 2313 N N . TRP B 1 74 ? 4.848 26.484 8.336 1 95.12 74 TRP B N 1
ATOM 2314 C CA . TRP B 1 74 ? 3.926 27.172 7.438 1 95.12 74 TRP B CA 1
ATOM 2315 C C . TRP B 1 74 ? 3.855 28.656 7.77 1 95.12 74 TRP B C 1
ATOM 2317 O O . TRP B 1 74 ? 3.824 29.5 6.871 1 95.12 74 TRP B O 1
ATOM 2327 N N . PRO B 1 75 ? 3.855 29.078 9.102 1 96.19 75 PRO B N 1
ATOM 2328 C CA . PRO B 1 75 ? 3.832 30.516 9.398 1 96.19 75 PRO B CA 1
ATOM 2329 C C . PRO B 1 75 ? 5.082 31.234 8.906 1 96.19 75 PRO B C 1
ATOM 2331 O O . PRO B 1 75 ? 5.113 32.469 8.867 1 96.19 75 PRO B O 1
ATOM 2334 N N . TYR B 1 76 ? 6.105 30.484 8.539 1 95 76 TYR B N 1
ATOM 2335 C CA . TYR B 1 76 ? 7.395 31.078 8.203 1 95 76 TYR B CA 1
ATOM 2336 C C . TYR B 1 76 ? 7.652 31.016 6.707 1 95 76 TYR B C 1
ATOM 2338 O O . TYR B 1 76 ? 8.766 31.297 6.25 1 95 76 TYR B O 1
ATOM 2346 N N . GLN B 1 77 ? 6.633 30.656 5.969 1 93.06 77 GLN B N 1
ATOM 2347 C CA . GLN B 1 77 ? 6.711 30.688 4.512 1 93.06 77 GLN B CA 1
ATOM 2348 C C . GLN B 1 77 ? 6.453 32.094 3.971 1 93.06 77 GLN B C 1
ATOM 2350 O O . GLN B 1 77 ? 5.887 32.938 4.668 1 93.06 77 GLN B O 1
ATOM 2355 N N . PRO B 1 78 ? 6.895 32.312 2.697 1 91.81 78 PRO B N 1
ATOM 2356 C CA . PRO B 1 78 ? 6.598 33.625 2.086 1 91.81 78 PRO B CA 1
ATOM 2357 C C . PRO B 1 78 ? 5.109 33.938 2.107 1 91.81 78 PRO B C 1
ATOM 2359 O O . PRO B 1 78 ? 4.27 33.062 1.95 1 91.81 78 PRO B O 1
ATOM 2362 N N . ALA B 1 79 ? 4.832 35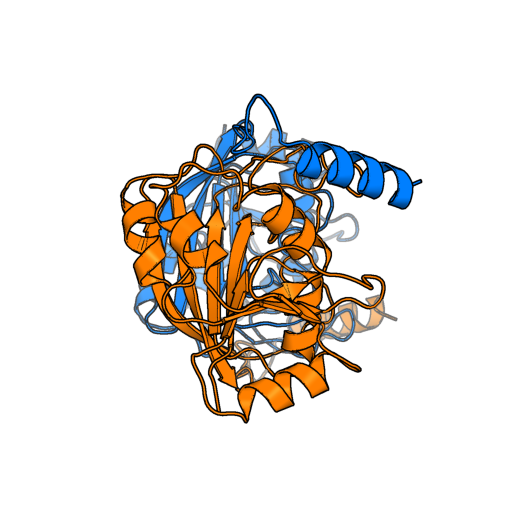.188 2.238 1 89.69 79 ALA B N 1
ATOM 2363 C CA . ALA B 1 79 ? 3.461 35.656 2.4 1 89.69 79 ALA B CA 1
ATOM 2364 C C . ALA B 1 79 ? 2.613 35.312 1.178 1 89.69 79 ALA B C 1
ATOM 2366 O O . ALA B 1 79 ? 1.392 35.188 1.277 1 89.69 79 ALA B O 1
ATOM 2367 N N . ASP B 1 80 ? 3.223 35.094 0.061 1 92.56 80 ASP B N 1
ATOM 2368 C CA . ASP B 1 80 ? 2.465 34.875 -1.166 1 92.56 80 ASP B CA 1
ATOM 2369 C C . ASP B 1 80 ? 2.346 33.406 -1.475 1 92.56 80 ASP B C 1
ATOM 2371 O O . ASP B 1 80 ? 1.806 33 -2.514 1 92.56 80 ASP B O 1
ATOM 2375 N N . ASP B 1 81 ? 2.855 32.594 -0.591 1 90.69 81 ASP B N 1
ATOM 2376 C CA . ASP B 1 81 ? 2.637 31.156 -0.752 1 90.69 81 ASP B CA 1
ATOM 2377 C C . ASP B 1 81 ? 1.169 30.797 -0.53 1 90.69 81 ASP B C 1
ATOM 2379 O O . ASP B 1 81 ? 0.652 30.938 0.58 1 90.69 81 ASP B O 1
ATOM 2383 N N . PRO B 1 82 ? 0.528 30.297 -1.595 1 89.75 82 PRO B N 1
ATOM 2384 C CA . PRO B 1 82 ? -0.915 30.078 -1.482 1 89.75 82 PRO B CA 1
ATOM 2385 C C . PRO B 1 82 ? -1.267 28.984 -0.466 1 89.75 82 PRO B C 1
ATOM 2387 O O . PRO B 1 82 ? -2.291 29.078 0.216 1 89.75 82 PRO B O 1
ATOM 2390 N N . THR B 1 83 ? -0.461 28 -0.352 1 90.44 83 THR B N 1
ATOM 2391 C CA . THR B 1 83 ? -0.715 26.938 0.618 1 90.44 83 THR B CA 1
ATOM 2392 C C . THR B 1 83 ? -0.562 27.469 2.043 1 90.44 83 THR B C 1
ATOM 2394 O O . THR B 1 83 ? -1.396 27.188 2.906 1 90.44 83 THR B O 1
ATOM 2397 N N . ALA B 1 84 ? 0.469 28.219 2.273 1 92.94 84 ALA B N 1
ATOM 2398 C CA . ALA B 1 84 ? 0.685 28.812 3.588 1 92.94 84 ALA B CA 1
ATOM 2399 C C . ALA B 1 84 ? -0.481 29.719 3.977 1 92.94 84 ALA B C 1
ATOM 2401 O O . ALA B 1 84 ? -0.955 29.672 5.113 1 92.94 84 ALA B O 1
ATOM 2402 N N . GLN B 1 85 ? -0.937 30.484 3.014 1 94.62 85 GLN B N 1
ATOM 2403 C CA . GLN B 1 85 ? -2.068 31.375 3.293 1 94.62 85 GLN B CA 1
ATOM 2404 C C . GLN B 1 85 ? -3.287 30.578 3.742 1 94.62 85 GLN B C 1
ATOM 2406 O O . GLN B 1 85 ? -3.938 30.922 4.73 1 94.62 85 GLN B O 1
ATOM 2411 N N . THR B 1 86 ? -3.508 29.531 3.059 1 94.31 86 THR B N 1
ATOM 2412 C CA . THR B 1 86 ? -4.672 28.688 3.348 1 94.31 86 THR B CA 1
ATOM 2413 C C . THR B 1 86 ? -4.531 28.031 4.711 1 94.31 86 THR B C 1
ATOM 2415 O O . THR B 1 86 ? -5.414 28.156 5.566 1 94.31 86 THR B O 1
ATOM 2418 N N . LEU B 1 87 ? -3.395 27.375 4.973 1 94.81 87 LEU B N 1
ATOM 2419 C CA . LEU B 1 87 ? -3.219 26.594 6.188 1 94.81 87 LEU B CA 1
ATOM 2420 C C . LEU B 1 87 ? -3.098 27.484 7.41 1 94.81 87 LEU B C 1
ATOM 2422 O O . LEU B 1 87 ? -3.559 27.141 8.5 1 94.81 87 LEU B O 1
ATOM 2426 N N . ASN B 1 88 ? -2.529 28.672 7.223 1 96.25 88 ASN B N 1
ATOM 2427 C CA . ASN B 1 88 ? -2.359 29.594 8.344 1 96.25 88 ASN B CA 1
ATOM 2428 C C . ASN B 1 88 ? -3.693 30.188 8.789 1 96.25 88 ASN B C 1
ATOM 2430 O O . ASN B 1 88 ? -3.863 30.516 9.961 1 96.25 88 ASN B O 1
ATOM 2434 N N . THR B 1 89 ? -4.621 30.219 7.898 1 96.06 89 THR B N 1
ATOM 2435 C CA . THR B 1 89 ? -5.895 30.859 8.234 1 96.06 89 THR B CA 1
ATOM 2436 C C . THR B 1 89 ? -6.918 29.812 8.672 1 96.06 89 THR B C 1
ATOM 2438 O O . THR B 1 89 ? -7.91 30.141 9.32 1 96.06 89 THR B O 1
ATOM 2441 N N . ALA B 1 90 ? -6.762 28.609 8.312 1 96.38 90 ALA B N 1
ATOM 2442 C CA . ALA B 1 90 ? -7.715 27.547 8.625 1 96.38 90 ALA B CA 1
ATOM 2443 C C . ALA B 1 90 ? -7.789 27.297 10.125 1 96.38 90 ALA B C 1
ATOM 2445 O O . ALA B 1 90 ? -6.773 27.359 10.82 1 96.38 90 ALA B O 1
ATOM 2446 N N . ARG B 1 91 ? -8.969 27.047 10.57 1 97.88 91 ARG B N 1
ATOM 2447 C CA . ARG B 1 91 ? -9.109 26.547 11.93 1 97.88 91 ARG B CA 1
ATOM 2448 C C . ARG B 1 91 ? -8.523 25.141 12.07 1 97.88 91 ARG B C 1
ATOM 2450 O O . ARG B 1 91 ? -8.727 24.297 11.203 1 97.88 91 ARG B O 1
ATOM 2457 N N . LYS B 1 92 ? -7.812 24.938 13.188 1 98.06 92 LYS B N 1
ATOM 2458 C CA . LYS B 1 92 ? -7.172 23.656 13.438 1 98.06 92 LYS B CA 1
ATOM 2459 C C . LYS B 1 92 ? -7.664 23.047 14.75 1 98.06 92 LYS B C 1
ATOM 2461 O O . LYS B 1 92 ? -7.695 23.719 15.781 1 98.06 92 LYS B O 1
ATOM 2466 N N . HIS B 1 93 ? -8.047 21.797 14.672 1 98.56 93 HIS B N 1
ATOM 2467 C CA . HIS B 1 93 ? -8.344 20.953 15.82 1 98.56 93 HIS B CA 1
ATOM 2468 C C . HIS B 1 93 ? -7.23 19.938 16.062 1 98.56 93 HIS B C 1
ATOM 2470 O O . HIS B 1 93 ? -7.016 19.031 15.258 1 98.56 93 HIS B O 1
ATOM 2476 N N . VAL B 1 94 ? -6.57 20.094 17.203 1 98.81 94 VAL B N 1
ATOM 2477 C CA . VAL B 1 94 ? -5.344 19.344 17.422 1 98.81 94 VAL B CA 1
ATOM 2478 C C . VAL B 1 94 ? -5.605 18.234 18.438 1 98.81 94 VAL B C 1
ATOM 2480 O O . VAL B 1 94 ? -6.047 18.5 19.562 1 98.81 94 VAL B O 1
ATOM 2483 N N . ALA B 1 95 ? -5.367 17.016 18.094 1 98.38 95 ALA B N 1
ATOM 2484 C CA . ALA B 1 95 ? -5.441 15.859 18.984 1 98.38 95 ALA B CA 1
ATOM 2485 C C . ALA B 1 95 ? -4.098 15.609 19.672 1 98.38 95 ALA B C 1
ATOM 2487 O O . ALA B 1 95 ? -3.121 15.242 19.016 1 98.38 95 ALA B O 1
ATOM 2488 N N . SER B 1 96 ? -4.031 15.867 20.875 1 96.5 96 SER B N 1
ATOM 2489 C CA . SER B 1 96 ? -2.809 15.664 21.656 1 96.5 96 SER B CA 1
ATOM 2490 C C . SER B 1 96 ? -3.121 15.367 23.109 1 96.5 96 SER B C 1
ATOM 2492 O O . SER B 1 96 ? -4.086 15.898 23.672 1 96.5 96 SER B O 1
ATOM 2494 N N . ARG B 1 97 ? -2.385 14.477 23.766 1 91.88 97 ARG B N 1
ATOM 2495 C CA . ARG B 1 97 ? -2.51 14.164 25.188 1 91.88 97 ARG B CA 1
ATOM 2496 C C . ARG B 1 97 ? -1.473 14.93 26 1 91.88 97 ARG B C 1
ATOM 2498 O O . ARG B 1 97 ? -1.572 15 27.219 1 91.88 97 ARG B O 1
ATOM 2505 N N . THR B 1 98 ? -0.493 15.555 25.25 1 91.12 98 THR B N 1
ATOM 2506 C CA . THR B 1 98 ? 0.643 16.094 25.984 1 91.12 98 THR B CA 1
ATOM 2507 C C . THR B 1 98 ? 0.725 17.609 25.812 1 91.12 98 THR B C 1
ATOM 2509 O O . THR B 1 98 ? 1.204 18.328 26.703 1 91.12 98 THR B O 1
ATOM 2512 N N . LEU B 1 99 ? 0.318 18.125 24.703 1 93.81 99 LEU B N 1
ATOM 2513 C CA . LEU B 1 99 ? 0.379 19.562 24.469 1 93.81 99 LEU B CA 1
ATOM 2514 C C . LEU B 1 99 ? -0.579 20.297 25.406 1 93.81 99 LEU B C 1
ATOM 2516 O O . LEU B 1 99 ? -1.723 19.875 25.594 1 93.81 99 LEU B O 1
ATOM 2520 N N . LYS B 1 100 ? -0.06 21.391 25.953 1 91.62 100 LYS B N 1
ATOM 2521 C CA . LYS B 1 100 ? -0.874 22.203 26.859 1 91.62 100 LYS B CA 1
ATOM 2522 C C . LYS B 1 100 ? -1.229 23.531 26.219 1 91.62 100 LYS B C 1
ATOM 2524 O O . LYS B 1 100 ? -2.184 24.203 26.641 1 91.62 100 LYS B O 1
ATOM 2529 N N . ALA B 1 101 ? -0.4 23.938 25.297 1 93.5 101 ALA B N 1
ATOM 2530 C CA . ALA B 1 101 ? -0.621 25.203 24.594 1 93.5 101 ALA B CA 1
ATOM 2531 C C . ALA B 1 101 ? -0.332 25.062 23.094 1 93.5 101 ALA B C 1
ATOM 2533 O O . ALA B 1 101 ? 0.493 24.234 22.688 1 93.5 101 ALA B O 1
ATOM 2534 N N . LEU B 1 102 ? -1.088 25.797 22.359 1 96.81 102 LEU B N 1
ATOM 2535 C CA . LEU B 1 102 ? -0.919 25.891 20.922 1 96.81 102 LEU B CA 1
ATOM 2536 C C . LEU B 1 102 ? -0.645 27.328 20.5 1 96.81 102 LEU B C 1
ATOM 2538 O O . LEU B 1 102 ? -1.271 28.25 21 1 96.81 102 LEU B O 1
ATOM 2542 N N . HIS B 1 103 ? 0.303 27.516 19.578 1 96.44 103 HIS B N 1
ATOM 2543 C CA . HIS B 1 103 ? 0.721 28.875 19.266 1 96.44 103 HIS B CA 1
ATOM 2544 C C . HIS B 1 103 ? 0.441 29.219 17.812 1 96.44 103 HIS B C 1
ATOM 2546 O O . HIS B 1 103 ? 0.488 30.391 17.422 1 96.44 103 HIS B O 1
ATOM 2552 N N . TRP B 1 104 ? 0.161 28.172 16.969 1 97.5 104 TRP B N 1
ATOM 2553 C CA . TRP B 1 104 ? -0.233 28.453 15.594 1 97.5 104 TRP B CA 1
ATOM 2554 C C . TRP B 1 104 ? -1.634 29.047 15.539 1 97.5 104 TRP B C 1
ATOM 2556 O O . TRP B 1 104 ? -2.564 28.531 16.156 1 97.5 104 TRP B O 1
ATOM 2566 N N . GLN B 1 105 ? -1.802 30.172 14.883 1 96.5 105 GLN B N 1
ATOM 2567 C CA . GLN B 1 105 ? -3.068 30.891 14.828 1 96.5 105 GLN B CA 1
ATOM 2568 C C . GLN B 1 105 ? -4.227 29.953 14.523 1 96.5 105 GLN B C 1
ATOM 2570 O O . GLN B 1 105 ? -4.086 29.031 13.719 1 96.5 105 GLN B O 1
ATOM 2575 N N . ASN B 1 106 ? -5.406 30.172 15.203 1 97.81 106 ASN B N 1
ATOM 2576 C CA . ASN B 1 106 ? -6.668 29.469 14.984 1 97.81 106 ASN B CA 1
ATOM 2577 C C . ASN B 1 106 ? -6.562 28 15.344 1 97.81 106 ASN B C 1
ATOM 2579 O O . ASN B 1 106 ? -7.141 27.141 14.672 1 97.81 106 ASN B O 1
ATOM 2583 N N . SER B 1 107 ? -5.785 27.703 16.359 1 98.31 107 SER B N 1
ATOM 2584 C CA . SER B 1 107 ? -5.625 26.312 16.797 1 98.31 107 SER B CA 1
ATOM 2585 C C . SER B 1 107 ? -6.289 26.078 18.141 1 98.31 107 SER B C 1
ATOM 2587 O O . SER B 1 107 ? -6.246 26.938 19.016 1 98.31 107 SER B O 1
ATOM 2589 N N . GLY B 1 108 ? -6.887 24.938 18.312 1 98.06 108 GLY B N 1
ATOM 2590 C CA . GLY B 1 108 ? -7.453 24.484 19.578 1 98.06 108 GLY B CA 1
ATOM 2591 C C . GLY B 1 108 ? -7.234 23 19.828 1 98.06 108 GLY B C 1
ATOM 2592 O O . GLY B 1 108 ? -7.168 22.203 18.891 1 98.06 108 GLY B O 1
ATOM 2593 N N . LEU B 1 109 ? -7.199 22.641 21.094 1 97.81 109 LEU B N 1
ATOM 2594 C CA . LEU B 1 109 ? -7.016 21.25 21.484 1 97.81 109 LEU B CA 1
ATOM 2595 C C . LEU B 1 109 ? -8.352 20.516 21.5 1 97.81 109 LEU B C 1
ATOM 2597 O O . LEU B 1 109 ? -9.359 21.062 21.938 1 97.81 109 LEU B O 1
ATOM 2601 N N . LEU B 1 110 ? -8.336 19.312 20.906 1 96.88 110 LEU B N 1
ATOM 2602 C CA . LEU B 1 110 ? -9.453 18.406 21.141 1 96.88 110 LEU B CA 1
ATOM 2603 C C . LEU B 1 110 ? -9.398 17.812 22.531 1 96.88 110 LEU B C 1
ATOM 2605 O O . LEU B 1 110 ? -8.32 17.469 23.016 1 96.88 110 LEU B O 1
ATOM 2609 N N . ASN B 1 111 ? -10.523 17.719 23.156 1 89.88 111 ASN B N 1
ATOM 2610 C CA . ASN B 1 111 ? -10.594 17.203 24.516 1 89.88 111 ASN B CA 1
ATOM 2611 C C . ASN B 1 111 ? -11.094 15.758 24.547 1 89.88 111 ASN B C 1
ATOM 2613 O O . ASN B 1 111 ? -11.969 15.383 23.766 1 89.88 111 ASN B O 1
ATOM 2617 N N . GLY B 1 112 ? -10.508 14.953 25.453 1 91.88 112 GLY B N 1
ATOM 2618 C CA . GLY B 1 112 ? -11 13.609 25.688 1 91.88 112 GLY B CA 1
ATOM 2619 C C . GLY B 1 112 ? -10.594 12.633 24.609 1 91.88 112 GLY B C 1
ATOM 2620 O O . GLY B 1 112 ? -9.523 12.758 24.016 1 91.88 112 GLY B O 1
ATOM 2621 N N . ASP B 1 113 ? -11.43 11.602 24.484 1 96 113 ASP B N 1
ATOM 2622 C CA . ASP B 1 113 ? -11.211 10.578 23.469 1 96 113 ASP B CA 1
ATOM 2623 C C . ASP B 1 113 ? -11.352 11.164 22.062 1 96 113 ASP B C 1
ATOM 2625 O O . ASP B 1 113 ? -12.336 11.828 21.75 1 96 113 ASP B O 1
ATOM 2629 N N . VAL B 1 114 ? -10.367 10.93 21.25 1 97.75 114 VAL B N 1
ATOM 2630 C CA . VAL B 1 114 ? -10.312 11.594 19.953 1 97.75 114 VAL B CA 1
ATOM 2631 C C . VAL B 1 114 ? -11.484 11.133 19.094 1 97.75 114 VAL B C 1
ATOM 2633 O O . VAL B 1 114 ? -12.023 11.914 18.312 1 97.75 114 VAL B O 1
ATOM 2636 N N . GLY B 1 115 ? -11.883 9.875 19.141 1 98 115 GLY B N 1
ATOM 2637 C CA . GLY B 1 115 ? -13.047 9.406 18.406 1 98 115 GLY B CA 1
ATOM 2638 C C . GLY B 1 115 ? -14.312 10.156 18.75 1 98 115 GLY B C 1
ATOM 2639 O O . GLY B 1 115 ? -15.039 10.609 17.875 1 98 115 GLY B O 1
ATOM 2640 N N . THR B 1 116 ? -14.547 10.305 20.047 1 97.75 116 THR B N 1
ATOM 2641 C CA . THR B 1 116 ? -15.719 11.016 20.531 1 97.75 116 THR B CA 1
ATOM 2642 C C . THR B 1 116 ? -15.648 12.492 20.141 1 97.75 116 THR B C 1
ATOM 2644 O O . THR B 1 116 ? -16.641 13.07 19.672 1 97.75 116 THR B O 1
ATOM 2647 N N . ALA B 1 117 ? -14.508 13.086 20.328 1 98.12 117 ALA B N 1
ATOM 2648 C CA . ALA B 1 117 ? -14.328 14.5 20.031 1 98.12 117 ALA B CA 1
ATOM 2649 C C . ALA B 1 117 ? -14.586 14.773 18.547 1 98.12 117 ALA B C 1
ATOM 2651 O O . ALA B 1 117 ? -15.281 15.727 18.188 1 98.12 117 ALA B O 1
ATOM 2652 N N . VAL B 1 118 ? -14.07 13.945 17.641 1 98.56 118 VAL B N 1
ATOM 2653 C CA . VAL B 1 118 ? -14.211 14.156 16.203 1 98.56 118 VAL B CA 1
ATOM 2654 C C . VAL B 1 118 ? -15.641 13.836 15.781 1 98.56 118 VAL B C 1
ATOM 2656 O O . VAL B 1 118 ? -16.188 14.508 14.906 1 98.56 118 VAL B O 1
ATOM 2659 N N . ALA B 1 119 ? -16.266 12.836 16.375 1 98.38 119 ALA B N 1
ATOM 2660 C CA . ALA B 1 119 ? -17.672 12.562 16.094 1 98.38 119 ALA B CA 1
ATOM 2661 C C . ALA B 1 119 ? -18.547 13.773 16.422 1 98.38 119 ALA B C 1
ATOM 2663 O O . ALA B 1 119 ? -19.453 14.117 15.656 1 98.38 119 ALA B O 1
ATOM 2664 N N . THR B 1 120 ? -18.234 14.344 17.562 1 97.62 120 THR B N 1
ATOM 2665 C CA . THR B 1 120 ? -18.969 15.547 17.969 1 97.62 120 THR B CA 1
ATOM 2666 C C . THR B 1 120 ? -18.734 16.672 16.969 1 97.62 120 THR B C 1
ATOM 2668 O O . THR B 1 120 ? -19.688 17.344 16.547 1 97.62 120 THR B O 1
ATOM 2671 N N . LEU B 1 121 ? -17.5 16.875 16.594 1 97.56 121 LEU B N 1
ATOM 2672 C CA . LEU B 1 121 ? -17.172 17.891 15.602 1 97.56 121 LEU B CA 1
ATOM 2673 C C . LEU B 1 121 ? -17.938 17.656 14.305 1 97.56 121 LEU B C 1
ATOM 2675 O O . LEU B 1 121 ? -18.469 18.609 13.719 1 97.56 121 LEU B O 1
ATOM 2679 N N . LYS B 1 122 ? -17.984 16.453 13.812 1 98.12 122 LYS B N 1
ATOM 2680 C CA . LYS B 1 122 ? -18.672 16.094 12.57 1 98.12 122 LYS B CA 1
ATOM 2681 C C . LYS B 1 122 ? -20.156 16.406 12.656 1 98.12 122 LYS B C 1
ATOM 2683 O O . LYS B 1 122 ? -20.797 16.688 11.633 1 98.12 122 LYS B O 1
ATOM 2688 N N . SER B 1 123 ? -20.75 16.375 13.859 1 97.62 123 SER B N 1
ATOM 2689 C CA . SER B 1 123 ? -22.172 16.578 14.047 1 97.62 123 SER B CA 1
ATOM 2690 C C . SER B 1 123 ? -22.516 18.062 14.125 1 97.62 123 SER B C 1
ATOM 2692 O O . SER B 1 123 ? -23.688 18.438 14.102 1 97.62 123 SER B O 1
ATOM 2694 N N . GLN B 1 124 ? -21.547 18.891 14.195 1 97.25 124 GLN B N 1
ATOM 2695 C CA . GLN B 1 124 ? -21.75 20.344 14.25 1 97.25 124 GLN B CA 1
ATOM 2696 C C . GLN B 1 124 ? -21.766 20.938 12.844 1 97.25 124 GLN B C 1
ATOM 2698 O O . GLN B 1 124 ? -21.266 20.328 11.898 1 97.25 124 GLN B O 1
ATOM 2703 N N . ASP B 1 125 ? -22.312 22.156 12.773 1 97.06 125 ASP B N 1
ATOM 2704 C CA . ASP B 1 125 ? -22.25 22.891 11.516 1 97.06 125 ASP B CA 1
ATOM 2705 C C . ASP B 1 125 ? -20.844 23.438 11.266 1 97.06 125 ASP B C 1
ATOM 2707 O O . ASP B 1 125 ? -20.109 23.719 12.211 1 97.06 125 ASP B O 1
ATOM 2711 N N . GLY B 1 126 ? -20.547 23.562 9.969 1 96.62 126 GLY B N 1
ATOM 2712 C CA . GLY B 1 126 ? -19.25 24.094 9.594 1 96.62 126 GLY B CA 1
ATOM 2713 C C . GLY B 1 126 ? -18.672 23.469 8.336 1 96.62 126 GLY B C 1
ATOM 2714 O O . GLY B 1 126 ? -19.297 22.594 7.734 1 96.62 126 GLY B O 1
ATOM 2715 N N . PRO B 1 127 ? -17.516 23.969 7.98 1 96.69 127 PRO B N 1
ATOM 2716 C CA . PRO B 1 127 ? -16.844 23.375 6.824 1 96.69 127 PRO B CA 1
ATOM 2717 C C . PRO B 1 127 ? -16.453 21.906 7.059 1 96.69 127 PRO B C 1
ATOM 2719 O O . PRO B 1 127 ? -16.359 21.469 8.211 1 96.69 127 PRO B O 1
ATOM 2722 N N . ASP B 1 128 ? -16.281 21.203 5.973 1 97.25 128 ASP B N 1
ATOM 2723 C CA . ASP B 1 128 ? -15.781 19.828 6.07 1 97.25 128 ASP B CA 1
ATOM 2724 C C . ASP B 1 128 ? -14.406 19.781 6.734 1 97.25 128 ASP B C 1
ATOM 2726 O O . ASP B 1 128 ? -13.75 20.828 6.883 1 97.25 128 ASP B O 1
ATOM 2730 N N . LEU B 1 129 ? -14.055 18.625 7.23 1 98 129 LEU B N 1
ATOM 2731 C CA . LEU B 1 129 ? -12.82 18.422 7.984 1 98 129 LEU B CA 1
ATOM 2732 C C . LEU B 1 129 ? -11.789 17.672 7.141 1 98 129 LEU B C 1
ATOM 2734 O O . LEU B 1 129 ? -12.141 16.844 6.305 1 98 129 LEU B O 1
ATOM 2738 N N . GLN B 1 130 ? -10.516 18 7.414 1 97.88 130 GLN B N 1
ATOM 2739 C CA . GLN B 1 130 ? -9.43 17.344 6.699 1 97.88 130 GLN B CA 1
ATOM 2740 C C . GLN B 1 130 ? -8.281 17 7.645 1 97.88 130 GLN B C 1
ATOM 2742 O O . GLN B 1 130 ? -7.902 17.797 8.492 1 97.88 130 GLN B O 1
ATOM 2747 N N . ILE B 1 131 ? -7.855 15.812 7.531 1 98.25 131 ILE B N 1
ATOM 2748 C CA . ILE B 1 131 ? -6.617 15.375 8.164 1 98.25 131 ILE B CA 1
ATOM 2749 C C . ILE B 1 131 ? -5.48 15.406 7.145 1 98.25 131 ILE B C 1
ATOM 2751 O O . ILE B 1 131 ? -5.613 14.875 6.039 1 98.25 131 ILE B O 1
ATOM 2755 N N . ILE B 1 132 ? -4.395 16 7.441 1 96.69 132 ILE B N 1
ATOM 2756 C CA . ILE B 1 132 ? -3.17 15.961 6.648 1 96.69 132 ILE B CA 1
ATOM 2757 C C . ILE B 1 132 ? -2.064 15.266 7.438 1 96.69 132 ILE B C 1
ATOM 2759 O O . ILE B 1 132 ? -1.777 15.641 8.578 1 96.69 132 ILE B O 1
ATOM 2763 N N . GLY B 1 133 ? -1.404 14.281 6.824 1 96.5 133 GLY B N 1
ATOM 2764 C CA . GLY B 1 133 ? -0.488 13.469 7.613 1 96.5 133 GLY B CA 1
ATOM 2765 C C . GLY B 1 133 ? -1.157 12.789 8.789 1 96.5 133 GLY B C 1
ATOM 2766 O O . GLY B 1 133 ? -2.156 12.086 8.625 1 96.5 133 GLY B O 1
ATOM 2767 N N . SER B 1 134 ? -0.464 12.969 10.016 1 98.19 134 SER B N 1
ATOM 2768 C CA . SER B 1 134 ? -1.122 12.531 11.25 1 98.19 134 SER B CA 1
ATOM 2769 C C . SER B 1 134 ? -1.521 11.062 11.172 1 98.19 134 SER B C 1
ATOM 2771 O O . SER B 1 134 ? -2.676 10.719 11.43 1 98.19 134 SER B O 1
ATOM 2773 N N . GLY B 1 135 ? -0.55 10.195 10.906 1 98 135 GLY B N 1
ATOM 2774 C CA . GLY B 1 135 ? -0.801 8.781 10.664 1 98 135 GLY B CA 1
ATOM 2775 C C . GLY B 1 135 ? -1.521 8.094 11.805 1 98 135 GLY B C 1
ATOM 2776 O O . GLY B 1 135 ? -2.508 7.391 11.594 1 98 135 GLY B O 1
ATOM 2777 N N . ALA B 1 136 ? -1.028 8.305 13.039 1 97.25 136 ALA B N 1
ATOM 2778 C CA . ALA B 1 136 ? -1.652 7.672 14.203 1 97.25 136 ALA B CA 1
ATOM 2779 C C . ALA B 1 136 ? -3.096 8.141 14.367 1 97.25 136 ALA B C 1
ATOM 2781 O O . ALA B 1 136 ? -3.975 7.344 14.719 1 97.25 136 ALA B O 1
ATOM 2782 N N . LEU B 1 137 ? -3.297 9.398 14.117 1 98.44 137 LEU B N 1
ATOM 2783 C CA . LEU B 1 137 ? -4.645 9.945 14.203 1 98.44 137 LEU B CA 1
ATOM 2784 C C . LEU B 1 137 ? -5.555 9.32 13.148 1 98.44 137 LEU B C 1
ATOM 2786 O O . LEU B 1 137 ? -6.688 8.945 13.445 1 98.44 137 LEU B O 1
ATOM 2790 N N . ILE B 1 138 ? -5.086 9.242 11.891 1 98.69 138 ILE B N 1
ATOM 2791 C CA . ILE B 1 138 ? -5.852 8.617 10.82 1 98.69 138 ILE B CA 1
ATOM 2792 C C . ILE B 1 138 ? -6.258 7.203 11.227 1 98.69 138 ILE B C 1
ATOM 2794 O O . ILE B 1 138 ? -7.422 6.816 11.078 1 98.69 138 ILE B O 1
ATOM 2798 N N . GLN B 1 139 ? -5.34 6.445 11.773 1 98.25 139 GLN B N 1
ATOM 2799 C CA . GLN B 1 139 ? -5.621 5.059 12.141 1 98.25 139 GLN B CA 1
ATOM 2800 C C . GLN B 1 139 ? -6.66 4.984 13.258 1 98.25 139 GLN B C 1
ATOM 2802 O O . GLN B 1 139 ? -7.559 4.145 13.219 1 98.25 139 GLN B O 1
ATOM 2807 N N . ALA B 1 140 ? -6.531 5.855 14.266 1 98.06 140 ALA B N 1
ATOM 2808 C CA . ALA B 1 140 ? -7.508 5.883 15.352 1 98.06 140 ALA B CA 1
ATOM 2809 C C . ALA B 1 140 ? -8.906 6.184 14.828 1 98.06 140 ALA B C 1
ATOM 2811 O O . ALA B 1 140 ? -9.875 5.523 15.203 1 98.06 140 ALA B O 1
ATOM 2812 N N . LEU B 1 141 ? -8.977 7.16 13.953 1 98.69 141 LEU B N 1
ATOM 2813 C CA . LEU B 1 141 ? -10.281 7.586 13.453 1 98.69 141 LEU B CA 1
ATOM 2814 C C . LEU B 1 141 ? -10.82 6.594 12.43 1 98.69 141 LEU B C 1
ATOM 2816 O O . LEU B 1 141 ? -12.039 6.422 12.312 1 98.69 141 LEU B O 1
ATOM 2820 N N . GLN B 1 142 ? -9.922 5.984 11.656 1 98.25 142 GLN B N 1
ATOM 2821 C CA . GLN B 1 142 ? -10.312 4.902 10.758 1 98.25 142 GLN B CA 1
ATOM 2822 C C . GLN B 1 142 ? -10.93 3.74 11.531 1 98.25 142 GLN B C 1
ATOM 2824 O O . GLN B 1 142 ? -11.984 3.225 11.148 1 98.25 142 GLN B O 1
ATOM 2829 N N . THR B 1 143 ? -10.328 3.301 12.625 1 96.94 143 THR B N 1
ATOM 2830 C CA . THR B 1 143 ? -10.828 2.215 13.461 1 96.94 143 THR B CA 1
ATOM 2831 C C . THR B 1 143 ? -12.18 2.578 14.07 1 96.94 143 THR B C 1
ATOM 2833 O O . THR B 1 143 ? -13.047 1.716 14.227 1 96.94 143 THR B O 1
ATOM 2836 N N . ALA B 1 144 ? -12.367 3.842 14.328 1 97.44 144 ALA B N 1
ATOM 2837 C CA . ALA B 1 144 ? -13.609 4.332 14.914 1 97.44 144 ALA B CA 1
ATOM 2838 C C . ALA B 1 144 ? -14.695 4.48 13.852 1 97.44 144 ALA B C 1
ATOM 2840 O O . ALA B 1 144 ? -15.844 4.789 14.172 1 97.44 144 ALA B O 1
ATOM 2841 N N . GLY B 1 145 ? -14.367 4.301 12.594 1 97.25 145 GLY B N 1
ATOM 2842 C CA . GLY B 1 145 ? -15.336 4.379 11.516 1 97.25 145 GLY B CA 1
ATOM 2843 C C . GLY B 1 145 ? -15.742 5.801 11.172 1 97.25 145 GLY B C 1
ATOM 2844 O O . GLY B 1 145 ? -16.859 6.047 10.719 1 97.25 145 GLY B O 1
ATOM 2845 N N . LEU B 1 146 ? -14.781 6.797 11.32 1 98.44 146 LEU B N 1
ATOM 2846 C CA . LEU B 1 146 ? -15.18 8.195 11.219 1 98.44 146 LEU B CA 1
ATOM 2847 C C . LEU B 1 146 ? -14.664 8.82 9.93 1 98.44 146 LEU B C 1
ATOM 2849 O O . LEU B 1 146 ? -15.086 9.914 9.547 1 98.44 146 LEU B O 1
ATOM 2853 N N . ILE B 1 147 ? -13.766 8.203 9.211 1 98.5 147 ILE B N 1
ATOM 2854 C CA . ILE B 1 147 ? -13.219 8.781 7.984 1 98.5 147 ILE B CA 1
ATOM 2855 C C . ILE B 1 147 ? -14.156 8.477 6.816 1 98.5 147 ILE B C 1
ATOM 2857 O O . ILE B 1 147 ? -14.539 7.32 6.605 1 98.5 147 ILE B O 1
ATOM 2861 N N . ASP B 1 148 ? -14.445 9.484 6.047 1 97.94 148 ASP B N 1
ATOM 2862 C CA . ASP B 1 148 ? -15.398 9.352 4.949 1 97.94 148 ASP B CA 1
ATOM 2863 C C . ASP B 1 148 ? -14.68 9.18 3.615 1 97.94 148 ASP B C 1
ATOM 2865 O O . ASP B 1 148 ? -15.219 8.57 2.689 1 97.94 148 ASP B O 1
ATOM 2869 N N . GLU B 1 149 ? -13.578 9.797 3.51 1 97.38 149 GLU B N 1
ATOM 2870 C CA . GLU B 1 149 ? -12.883 9.883 2.229 1 97.38 149 GLU B CA 1
ATOM 2871 C C . GLU B 1 149 ? -11.367 9.859 2.42 1 97.38 149 GLU B C 1
ATOM 2873 O O . GLU B 1 149 ? -10.852 10.406 3.398 1 97.38 149 GLU B O 1
ATOM 2878 N N . TYR B 1 150 ? -10.664 9.18 1.515 1 97.75 150 TYR B N 1
ATOM 2879 C CA . TYR B 1 150 ? -9.203 9.125 1.503 1 97.75 150 TYR B CA 1
ATOM 2880 C C . TYR B 1 150 ? -8.648 9.695 0.206 1 97.75 150 TYR B C 1
ATOM 2882 O O . TYR B 1 150 ? -9.039 9.273 -0.885 1 97.75 150 TYR B O 1
ATOM 2890 N N . HIS B 1 151 ? -7.816 10.688 0.304 1 97.12 151 HIS B N 1
ATOM 2891 C CA . HIS B 1 151 ? -6.887 11.055 -0.757 1 97.12 151 HIS B CA 1
ATOM 2892 C C . HIS B 1 151 ? -5.543 10.352 -0.579 1 97.12 151 HIS B C 1
ATOM 2894 O O . HIS B 1 151 ? -4.797 10.656 0.353 1 97.12 151 HIS B O 1
ATOM 2900 N N . VAL B 1 152 ? -5.281 9.461 -1.469 1 97.94 152 VAL B N 1
ATOM 2901 C CA . VAL B 1 152 ? -4.055 8.68 -1.349 1 97.94 152 VAL B CA 1
ATOM 2902 C C . VAL B 1 152 ? -3.182 8.891 -2.582 1 97.94 152 VAL B C 1
ATOM 2904 O O . VAL B 1 152 ? -3.494 8.398 -3.666 1 97.94 152 VAL B O 1
ATOM 2907 N N . TRP B 1 153 ? -2.139 9.656 -2.441 1 98.12 153 TRP B N 1
ATOM 2908 C CA . TRP B 1 153 ? -1.148 9.812 -3.502 1 98.12 153 TRP B CA 1
ATOM 2909 C C . TRP B 1 153 ? 0.028 8.867 -3.297 1 98.12 153 TRP B C 1
ATOM 2911 O O . TRP B 1 153 ? 0.792 9.008 -2.342 1 98.12 153 TRP B O 1
ATOM 2921 N N . THR B 1 154 ? 0.145 7.887 -4.148 1 98.81 154 THR B N 1
ATOM 2922 C CA . THR B 1 154 ? 1.169 6.855 -4.043 1 98.81 154 THR B CA 1
ATOM 2923 C C . THR B 1 154 ? 2.371 7.191 -4.922 1 98.81 154 THR B C 1
ATOM 2925 O O . THR B 1 154 ? 2.258 7.23 -6.148 1 98.81 154 THR B O 1
ATOM 2928 N N . PHE B 1 155 ? 3.477 7.441 -4.289 1 98.88 155 PHE B N 1
ATOM 2929 C CA . PHE B 1 155 ? 4.723 7.758 -4.977 1 98.88 155 PHE B CA 1
ATOM 2930 C C . PHE B 1 155 ? 5.453 6.484 -5.383 1 98.88 155 PHE B C 1
ATOM 2932 O O . PHE B 1 155 ? 5.363 5.465 -4.699 1 98.88 155 PHE B O 1
ATOM 2939 N N . PRO B 1 156 ? 6.188 6.5 -6.488 1 98.88 156 PRO B N 1
ATOM 2940 C CA . PRO B 1 156 ? 6.844 5.305 -7.016 1 98.88 156 PRO B CA 1
ATOM 2941 C C . PRO B 1 156 ? 8.195 5.031 -6.355 1 98.88 156 PRO B C 1
ATOM 2943 O O . PRO B 1 156 ? 9.227 5.062 -7.023 1 98.88 156 PRO B O 1
ATOM 2946 N N . VAL B 1 157 ? 8.164 4.727 -5.07 1 98.88 157 VAL B N 1
ATOM 2947 C CA . VAL B 1 157 ? 9.344 4.375 -4.285 1 98.88 157 VAL B CA 1
ATOM 2948 C C . VAL B 1 157 ? 8.992 3.258 -3.303 1 98.88 157 VAL B C 1
ATOM 2950 O O . VAL B 1 157 ? 7.832 3.094 -2.93 1 98.88 157 VAL B O 1
ATOM 2953 N N . LEU B 1 158 ? 9.938 2.463 -2.994 1 98.81 158 LEU B N 1
ATOM 2954 C CA . LEU B 1 158 ? 9.938 1.565 -1.845 1 98.81 158 LEU B CA 1
ATOM 2955 C C . LEU B 1 158 ? 10.852 2.098 -0.741 1 98.81 158 LEU B C 1
ATOM 2957 O O . LEU B 1 158 ? 12.016 2.4 -0.987 1 98.81 158 LEU B O 1
ATOM 2961 N N . LEU B 1 159 ? 10.273 2.176 0.48 1 98.75 159 LEU B N 1
ATOM 2962 C CA . LEU B 1 159 ? 11.055 2.76 1.562 1 98.75 159 LEU B CA 1
ATOM 2963 C C . LEU B 1 159 ? 11.562 1.679 2.512 1 98.75 159 LEU B C 1
ATOM 2965 O O . LEU B 1 159 ? 12.594 1.851 3.162 1 98.75 159 LEU B O 1
ATOM 2969 N N . GLY B 1 160 ? 10.828 0.594 2.66 1 97.56 160 GLY B N 1
ATOM 2970 C CA . GLY B 1 160 ? 11.305 -0.575 3.385 1 97.56 160 GLY B CA 1
ATOM 2971 C C . GLY B 1 160 ? 10.961 -0.538 4.863 1 97.56 160 GLY B C 1
ATOM 2972 O O . GLY B 1 160 ? 10.695 -1.577 5.469 1 97.56 160 GLY B O 1
ATOM 2973 N N . ALA B 1 161 ? 11.062 0.638 5.488 1 95.75 161 ALA B N 1
ATOM 2974 C CA . ALA B 1 161 ? 10.711 0.823 6.891 1 95.75 161 ALA B CA 1
ATOM 2975 C C . ALA B 1 161 ? 10.188 2.232 7.145 1 95.75 161 ALA B C 1
ATOM 2977 O O . ALA B 1 161 ? 10.555 3.176 6.441 1 95.75 161 ALA B O 1
ATOM 2978 N N . GLY B 1 162 ? 9.414 2.336 8.211 1 97.75 162 GLY B N 1
ATOM 2979 C CA . GLY B 1 162 ? 8.805 3.607 8.57 1 97.75 162 GLY B CA 1
ATOM 2980 C C . GLY B 1 162 ? 7.355 3.477 8.984 1 97.75 162 GLY B C 1
ATOM 2981 O O . GLY B 1 162 ? 6.809 2.371 9.016 1 97.75 162 GLY B O 1
ATOM 2982 N N . LYS B 1 163 ? 6.734 4.637 9.297 1 98.12 163 LYS B N 1
ATOM 2983 C CA . LYS B 1 163 ? 5.336 4.684 9.711 1 98.12 163 LYS B CA 1
ATOM 2984 C C . LYS B 1 163 ? 4.402 4.559 8.508 1 98.12 163 LYS B C 1
ATOM 2986 O O . LYS B 1 163 ? 4.543 5.289 7.523 1 98.12 163 LYS B O 1
ATOM 2991 N N . ARG B 1 164 ? 3.49 3.617 8.602 1 98.06 164 ARG B N 1
ATOM 2992 C CA . ARG B 1 164 ? 2.592 3.346 7.484 1 98.06 164 ARG B CA 1
ATOM 2993 C C . ARG B 1 164 ? 1.263 4.074 7.66 1 98.06 164 ARG B C 1
ATOM 2995 O O . ARG B 1 164 ? 0.865 4.387 8.781 1 98.06 164 ARG B O 1
ATOM 3002 N N . LEU B 1 165 ? 0.588 4.324 6.551 1 98.44 165 LEU B N 1
ATOM 3003 C CA . LEU B 1 165 ? -0.778 4.836 6.586 1 98.44 165 LEU B CA 1
ATOM 3004 C C . LEU B 1 165 ? -1.706 3.854 7.293 1 98.44 165 LEU B C 1
ATOM 3006 O O . LEU B 1 165 ? -2.539 4.258 8.109 1 98.44 165 LEU B O 1
ATOM 3010 N N . PHE B 1 166 ? -1.59 2.549 6.941 1 98.06 166 PHE B N 1
ATOM 3011 C CA . PHE B 1 166 ? -2.373 1.483 7.555 1 98.06 166 PHE B CA 1
ATOM 3012 C C . PHE B 1 166 ? -1.462 0.451 8.211 1 98.06 166 PHE B C 1
ATOM 3014 O O . PHE B 1 166 ? -0.796 -0.324 7.52 1 98.06 166 PHE B O 1
ATOM 3021 N N . GLU B 1 167 ? -1.432 0.436 9.492 1 96.62 167 GLU B N 1
ATOM 3022 C CA . GLU B 1 167 ? -0.778 -0.626 10.258 1 96.62 167 GLU B CA 1
ATOM 3023 C C . GLU B 1 167 ? -1.729 -1.793 10.508 1 96.62 167 GLU B C 1
ATOM 3025 O O . GLU B 1 167 ? -2.902 -1.733 10.133 1 96.62 167 GLU B O 1
ATOM 3030 N N . THR B 1 168 ? -1.195 -2.912 10.992 1 95.25 168 THR B N 1
ATOM 3031 C CA . THR B 1 168 ? -2.08 -4.016 11.344 1 95.25 168 THR B CA 1
ATOM 3032 C C . THR B 1 168 ? -3.152 -3.553 12.328 1 95.25 168 THR B C 1
ATOM 3034 O O . THR B 1 168 ? -2.861 -2.809 13.266 1 95.25 168 THR B O 1
ATOM 3037 N N . GLY B 1 169 ? -4.387 -3.943 12.055 1 95.19 169 GLY B N 1
ATOM 3038 C CA . GLY B 1 169 ? -5.469 -3.6 12.961 1 95.19 169 GLY B CA 1
ATOM 3039 C C . GLY B 1 169 ? -6.473 -2.635 12.359 1 95.19 169 GLY B C 1
ATOM 3040 O O . GLY B 1 169 ? -7.48 -2.305 12.984 1 95.19 169 GLY B O 1
ATOM 3041 N N . ALA B 1 170 ? -6.23 -2.135 11.133 1 96.94 170 ALA B N 1
ATOM 3042 C CA . ALA B 1 170 ? -7.227 -1.308 10.453 1 96.94 170 ALA B CA 1
ATOM 3043 C C . ALA B 1 170 ? -8.57 -2.021 10.383 1 96.94 170 ALA B C 1
ATOM 3045 O O . ALA B 1 170 ? -8.625 -3.244 10.234 1 96.94 170 ALA B O 1
ATOM 3046 N N . LYS B 1 171 ? -9.625 -1.255 10.508 1 97.69 171 LYS B N 1
ATOM 3047 C CA . LYS B 1 171 ? -10.961 -1.811 10.336 1 97.69 171 LYS B CA 1
ATOM 3048 C C . LYS B 1 171 ? -11.211 -2.201 8.883 1 97.69 171 LYS B C 1
ATOM 3050 O O . LYS B 1 171 ? -11.07 -1.373 7.977 1 97.69 171 LYS B O 1
ATOM 3055 N N . PRO B 1 172 ? -11.57 -3.461 8.688 1 98.5 172 PRO B N 1
ATOM 3056 C CA . PRO B 1 172 ? -11.844 -3.861 7.305 1 98.5 172 PRO B CA 1
ATOM 3057 C C . PRO B 1 172 ? -13.039 -3.135 6.703 1 98.5 172 PRO B C 1
ATOM 3059 O O . PRO B 1 172 ? -13.984 -2.795 7.418 1 98.5 172 PRO B O 1
ATOM 3062 N N . GLY B 1 173 ? -12.961 -2.898 5.387 1 98.5 173 GLY B N 1
ATOM 3063 C CA . GLY B 1 173 ? -14.07 -2.283 4.676 1 98.5 173 GLY B CA 1
ATOM 3064 C C . GLY B 1 173 ? -13.812 -2.133 3.188 1 98.5 173 GLY B C 1
ATOM 3065 O O . GLY B 1 173 ? -12.664 -2.131 2.748 1 98.5 173 GLY B O 1
ATOM 3066 N N . ALA B 1 174 ? -14.93 -2.018 2.461 1 98.75 174 ALA B N 1
ATOM 3067 C CA . ALA B 1 174 ? -14.844 -1.748 1.029 1 98.75 174 ALA B CA 1
ATOM 3068 C C . ALA B 1 174 ? -14.656 -0.257 0.762 1 98.75 174 ALA B C 1
ATOM 3070 O O . ALA B 1 174 ? -15.039 0.579 1.586 1 98.75 174 ALA B O 1
ATOM 3071 N N . LEU B 1 175 ? -14.039 0.022 -0.305 1 98.81 175 LEU B N 1
ATOM 3072 C CA . LEU B 1 175 ? -13.883 1.381 -0.811 1 98.81 175 LEU B CA 1
ATOM 3073 C C . LEU B 1 175 ? -14.43 1.502 -2.229 1 98.81 175 LEU B C 1
ATOM 3075 O O . LEU B 1 175 ? -14.586 0.497 -2.928 1 98.81 175 LEU B O 1
ATOM 3079 N N . ARG B 1 176 ? -14.789 2.654 -2.584 1 98.75 176 ARG B N 1
ATOM 3080 C CA . ARG B 1 176 ? -15.086 3.014 -3.967 1 98.75 176 ARG B CA 1
ATOM 3081 C C . ARG B 1 176 ? -14.109 4.066 -4.48 1 98.75 176 ARG B C 1
ATOM 3083 O O . ARG B 1 176 ? -13.938 5.117 -3.861 1 98.75 176 ARG B O 1
ATOM 3090 N N . LEU B 1 177 ? -13.445 3.762 -5.578 1 98.62 177 LEU B N 1
ATOM 3091 C CA . LEU B 1 177 ? -12.547 4.711 -6.23 1 98.62 177 LEU B CA 1
ATOM 3092 C C . LEU B 1 177 ? -13.344 5.77 -6.992 1 98.62 177 LEU B C 1
ATOM 3094 O O . LEU B 1 177 ? -14.086 5.445 -7.922 1 98.62 177 LEU B O 1
ATOM 3098 N N . THR B 1 178 ? -13.164 7.051 -6.613 1 97.19 178 THR B N 1
ATOM 3099 C CA . THR B 1 178 ? -13.961 8.102 -7.242 1 97.19 178 THR B CA 1
ATOM 3100 C C . THR B 1 178 ? -13.109 8.914 -8.211 1 97.19 178 THR B C 1
ATOM 3102 O O . THR B 1 178 ? -13.641 9.555 -9.125 1 97.19 178 THR B O 1
ATOM 3105 N N . GLN B 1 179 ? -11.859 8.953 -8.016 1 95.19 179 GLN B N 1
ATOM 3106 C CA . GLN B 1 179 ? -10.898 9.625 -8.891 1 95.19 179 GLN B CA 1
ATOM 3107 C C . GLN B 1 179 ? -9.57 8.875 -8.93 1 95.19 179 GLN B C 1
ATOM 3109 O O . GLN B 1 179 ? -9.133 8.328 -7.918 1 95.19 179 GLN B O 1
ATOM 3114 N N . CYS B 1 180 ? -8.984 8.859 -10.117 1 95.69 180 CYS B N 1
ATOM 3115 C CA . CYS B 1 180 ? -7.664 8.266 -10.258 1 95.69 180 CYS B CA 1
ATOM 3116 C C . CYS B 1 180 ? -6.93 8.844 -11.461 1 95.69 180 CYS B C 1
ATOM 3118 O O . CYS B 1 180 ? -7.438 8.789 -12.586 1 95.69 180 CYS B O 1
ATOM 3120 N N . HIS B 1 181 ? -5.812 9.398 -11.219 1 95 181 HIS B N 1
ATOM 3121 C CA . HIS B 1 181 ? -4.902 9.906 -12.242 1 95 181 HIS B CA 1
ATOM 3122 C C . HIS B 1 181 ? -3.447 9.719 -11.828 1 95 181 HIS B C 1
ATOM 3124 O O . HIS B 1 181 ? -3.164 9.32 -10.695 1 95 181 HIS B O 1
ATOM 3130 N N . HIS B 1 182 ? -2.596 9.836 -12.773 1 96.94 182 HIS B N 1
ATOM 3131 C CA . HIS B 1 182 ? -1.183 9.734 -12.422 1 96.94 182 HIS B CA 1
ATOM 3132 C C . HIS B 1 182 ? -0.378 10.875 -13.039 1 96.94 182 HIS B C 1
ATOM 3134 O O . HIS B 1 182 ? -0.729 11.391 -14.102 1 96.94 182 HIS B O 1
ATOM 3140 N N . SER B 1 183 ? 0.63 11.281 -12.328 1 97.81 183 SER B N 1
ATOM 3141 C CA . SER B 1 183 ? 1.514 12.352 -12.781 1 97.81 183 SER B CA 1
ATOM 3142 C C . SER B 1 183 ? 2.516 11.844 -13.812 1 97.81 183 SER B C 1
ATOM 3144 O O . SER B 1 183 ? 2.594 10.641 -14.07 1 97.81 183 SER B O 1
ATOM 3146 N N . THR B 1 184 ? 3.227 12.797 -14.422 1 97.88 184 THR B N 1
ATOM 3147 C CA . THR B 1 184 ? 4.254 12.422 -15.383 1 97.88 184 THR B CA 1
ATOM 3148 C C . THR B 1 184 ? 5.449 11.789 -14.68 1 97.88 184 THR B C 1
ATOM 3150 O O . THR B 1 184 ? 6.27 11.117 -15.312 1 97.88 184 THR B O 1
ATOM 3153 N N . THR B 1 185 ? 5.535 11.961 -13.367 1 98.19 185 THR B N 1
ATOM 3154 C CA . THR B 1 185 ? 6.648 11.422 -12.586 1 98.19 185 THR B CA 1
ATOM 3155 C C . THR B 1 185 ? 6.262 10.102 -11.93 1 98.19 185 THR B C 1
ATOM 3157 O O . THR B 1 185 ? 7.043 9.531 -11.172 1 98.19 185 THR B O 1
ATOM 3160 N N . GLY B 1 186 ? 5.043 9.688 -12.148 1 98.44 186 GLY B N 1
ATOM 3161 C CA . GLY B 1 186 ? 4.672 8.344 -11.75 1 98.44 186 GLY B CA 1
ATOM 3162 C C . GLY B 1 186 ? 3.928 8.297 -10.43 1 98.44 186 GLY B C 1
ATOM 3163 O O . GLY B 1 186 ? 3.818 7.238 -9.805 1 98.44 186 GLY B O 1
ATOM 3164 N N . VAL B 1 187 ? 3.469 9.422 -9.922 1 98.62 187 VAL B N 1
ATOM 3165 C CA . VAL B 1 187 ? 2.65 9.438 -8.719 1 98.62 187 VAL B CA 1
ATOM 3166 C C . VAL B 1 187 ? 1.205 9.094 -9.07 1 98.62 187 VAL B C 1
ATOM 3168 O O . VAL B 1 187 ? 0.603 9.719 -9.938 1 98.62 187 VAL B O 1
ATOM 3171 N N . VAL B 1 188 ? 0.674 8.078 -8.477 1 98.5 188 VAL B N 1
ATOM 3172 C CA . VAL B 1 188 ? -0.725 7.711 -8.664 1 98.5 188 VAL B CA 1
ATOM 3173 C C . VAL B 1 188 ? -1.593 8.438 -7.633 1 98.5 188 VAL B C 1
ATOM 3175 O O . VAL B 1 188 ? -1.438 8.234 -6.426 1 98.5 188 VAL B O 1
ATOM 3178 N N . MET B 1 189 ? -2.477 9.281 -8.094 1 97.69 189 MET B N 1
ATOM 3179 C CA . MET B 1 189 ? -3.324 10.117 -7.246 1 97.69 189 MET B CA 1
ATOM 3180 C C . MET B 1 189 ? -4.758 9.594 -7.227 1 97.69 189 MET B C 1
ATOM 3182 O O . MET B 1 189 ? -5.504 9.781 -8.188 1 97.69 189 MET B O 1
ATOM 3186 N N . SER B 1 190 ? -5.121 8.977 -6.082 1 97.5 190 SER B N 1
ATOM 3187 C CA . SER B 1 190 ? -6.418 8.312 -5.98 1 97.5 190 SER B CA 1
ATOM 3188 C C . SER B 1 190 ? -7.27 8.938 -4.879 1 97.5 190 SER B C 1
ATOM 3190 O O . SER B 1 190 ? -6.742 9.398 -3.865 1 97.5 190 SER B O 1
ATOM 3192 N N . THR B 1 191 ? -8.547 8.938 -5.102 1 97.25 191 THR B N 1
ATOM 3193 C CA . THR B 1 191 ? -9.547 9.281 -4.094 1 97.25 191 THR B CA 1
ATOM 3194 C C . THR B 1 191 ? -10.516 8.125 -3.865 1 97.25 191 THR B C 1
ATOM 3196 O O . THR B 1 191 ? -11.047 7.555 -4.82 1 97.25 191 THR B O 1
ATOM 3199 N N . TYR B 1 192 ? -10.648 7.777 -2.596 1 98.25 192 TYR B N 1
ATOM 3200 C CA . TYR B 1 192 ? -11.539 6.691 -2.209 1 98.25 192 TYR B CA 1
ATOM 3201 C C . TYR B 1 192 ? -12.602 7.184 -1.23 1 98.25 192 TYR B C 1
ATOM 3203 O O . TYR B 1 192 ? -12.312 8 -0.353 1 98.25 192 TYR B O 1
ATOM 3211 N N . VAL B 1 193 ? -13.805 6.648 -1.338 1 98.31 193 VAL B N 1
ATOM 3212 C CA . VAL B 1 193 ? -14.828 6.824 -0.307 1 98.31 193 VAL B CA 1
ATOM 3213 C C . VAL B 1 193 ? -15.188 5.469 0.299 1 98.31 193 VAL B C 1
ATOM 3215 O O . VAL B 1 193 ? -15.078 4.438 -0.365 1 98.31 193 VAL B O 1
ATOM 3218 N N . MET B 1 194 ? -15.523 5.48 1.559 1 97.5 194 MET B N 1
ATOM 3219 C CA . MET B 1 194 ? -15.961 4.242 2.201 1 97.5 194 MET B CA 1
ATOM 3220 C C . MET B 1 194 ? -17.219 3.707 1.548 1 97.5 194 MET B C 1
ATOM 3222 O O . MET B 1 194 ? -18.125 4.477 1.199 1 97.5 194 MET B O 1
ATOM 3226 N N . ALA B 1 195 ? -17.281 2.35 1.396 1 98.06 195 ALA B N 1
ATOM 3227 C CA . ALA B 1 195 ? -18.391 1.751 0.669 1 98.06 195 ALA B CA 1
ATOM 3228 C C . ALA B 1 195 ? -18.953 0.542 1.416 1 98.06 195 ALA B C 1
ATOM 3230 O O . ALA B 1 195 ? -19.391 -0.427 0.796 1 98.06 195 ALA B O 1
ATOM 3231 N N . GLY B 1 196 ? -18.828 0.493 2.695 1 97.25 196 GLY B N 1
ATOM 3232 C CA . GLY B 1 196 ? -19.453 -0.545 3.496 1 97.25 196 GLY B CA 1
ATOM 3233 C C . GLY B 1 196 ? -18.594 -1.793 3.629 1 97.25 196 GLY B C 1
ATOM 3234 O O . GLY B 1 196 ? -17.375 -1.707 3.725 1 97.25 196 GLY B O 1
ATOM 3235 N N . GLU B 1 197 ? -19.266 -2.965 3.738 1 97.81 197 GLU B N 1
ATOM 3236 C CA . GLU B 1 197 ? -18.594 -4.242 3.973 1 97.81 197 GLU B CA 1
ATOM 3237 C C . GLU B 1 197 ? -17.953 -4.766 2.697 1 97.81 197 GLU B C 1
ATOM 3239 O O . GLU B 1 197 ? -18.406 -4.473 1.592 1 97.81 197 GLU B O 1
ATOM 3244 N N . ILE B 1 198 ? -16.906 -5.508 2.824 1 98.44 198 ILE B N 1
ATOM 3245 C CA . ILE B 1 198 ? -16.234 -6.129 1.688 1 98.44 198 ILE B CA 1
ATOM 3246 C C . ILE B 1 198 ? -17.109 -7.234 1.111 1 98.44 198 ILE B C 1
ATOM 3248 O O . ILE B 1 198 ? -17.516 -8.164 1.825 1 98.44 198 ILE B O 1
ATOM 3252 N N . PRO B 1 199 ? -17.469 -7.129 -0.126 1 97.69 199 PRO B N 1
ATOM 3253 C CA . PRO B 1 199 ? -18.219 -8.234 -0.733 1 97.69 199 PRO B CA 1
ATOM 3254 C C . PRO B 1 199 ? -17.344 -9.453 -1.015 1 97.69 199 PRO B C 1
ATOM 3256 O O . PRO B 1 199 ? -16.656 -9.508 -2.043 1 97.69 199 PRO B O 1
ATOM 3259 N N . LEU B 1 200 ? -17.406 -10.438 -0.187 1 97.5 200 LEU B N 1
ATOM 3260 C CA . LEU B 1 200 ? -16.562 -11.625 -0.319 1 97.5 200 LEU B CA 1
ATOM 3261 C C . LEU B 1 200 ? -17.172 -12.617 -1.298 1 97.5 200 LEU B C 1
ATOM 3263 O O . LEU B 1 200 ? -18.391 -12.656 -1.473 1 97.5 200 LEU B O 1
ATOM 3267 N N . GLY B 1 201 ? -16.375 -13.297 -1.997 1 97.19 201 GLY B N 1
ATOM 3268 C CA . GLY B 1 201 ? -16.75 -14.383 -2.887 1 97.19 201 GLY B CA 1
ATOM 3269 C C . GLY B 1 201 ? -15.695 -15.469 -2.982 1 97.19 201 GLY B C 1
ATOM 3270 O O . GLY B 1 201 ? -14.812 -15.562 -2.123 1 97.19 201 GLY B O 1
ATOM 3271 N N . SER B 1 202 ? -15.875 -16.406 -3.965 1 96.25 202 SER B N 1
ATOM 3272 C CA . SER B 1 202 ? -14.93 -17.516 -4.066 1 96.25 202 SER B CA 1
ATOM 3273 C C . SER B 1 202 ? -14.805 -18 -5.504 1 96.25 202 SER B C 1
ATOM 3275 O O . SER B 1 202 ? -15.812 -18.234 -6.172 1 96.25 202 SER B O 1
ATOM 3277 N N . PHE B 1 203 ? -13.516 -18.109 -5.945 1 92.81 203 PHE B N 1
ATOM 3278 C CA . PHE B 1 203 ? -13.25 -18.719 -7.238 1 92.81 203 PHE B CA 1
ATOM 3279 C C . PHE B 1 203 ? -13.133 -20.234 -7.094 1 92.81 203 PHE B C 1
ATOM 3281 O O . PHE B 1 203 ? -12.992 -20.953 -8.086 1 92.81 203 PHE B O 1
ATOM 3288 N N . ALA B 1 204 ? -13.18 -20.688 -5.855 1 88.25 204 ALA B N 1
ATOM 3289 C CA . ALA B 1 204 ? -13.047 -22.125 -5.613 1 88.25 204 ALA B CA 1
ATOM 3290 C C . ALA B 1 204 ? -14.203 -22.891 -6.242 1 88.25 204 ALA B C 1
ATOM 3292 O O . ALA B 1 204 ? -15.328 -22.391 -6.32 1 88.25 204 ALA B O 1
ATOM 3293 N N . GLN B 1 205 ? -13.914 -24.062 -6.633 1 83 205 GLN B N 1
ATOM 3294 C CA . GLN B 1 205 ? -14.938 -24.953 -7.16 1 83 205 GLN B CA 1
ATOM 3295 C C . GLN B 1 205 ? -15.883 -25.422 -6.055 1 83 205 GLN B C 1
ATOM 3297 O O . GLN B 1 205 ? -15.469 -25.594 -4.91 1 83 205 GLN B O 1
ATOM 3302 N N . ASP B 1 206 ? -17.062 -25.578 -6.473 1 81.44 206 ASP B N 1
ATOM 3303 C CA . ASP B 1 206 ? -18.047 -26.094 -5.52 1 81.44 206 ASP B CA 1
ATOM 3304 C C . ASP B 1 206 ? -17.609 -27.438 -4.961 1 81.44 206 ASP B C 1
ATOM 3306 O O . ASP B 1 206 ? -17.688 -27.672 -3.752 1 81.44 206 ASP B O 1
ATOM 3310 N N . ALA B 1 207 ? -17.188 -28.375 -5.902 1 88.06 207 ALA B N 1
ATOM 3311 C CA . ALA B 1 207 ? -16.609 -29.656 -5.512 1 88.06 207 ALA B CA 1
ATOM 3312 C C . ALA B 1 207 ? -15.094 -29.641 -5.715 1 88.06 207 ALA B C 1
ATOM 3314 O O . ALA B 1 207 ? -14.609 -29.859 -6.828 1 88.06 207 ALA B O 1
ATOM 3315 N N . PRO B 1 208 ? -14.422 -29.312 -4.629 1 89 208 PRO B N 1
ATOM 3316 C CA . PRO B 1 208 ? -12.969 -29.25 -4.793 1 89 208 PRO B CA 1
ATOM 3317 C C . PRO B 1 208 ? -12.359 -30.594 -5.188 1 89 208 PRO B C 1
ATOM 3319 O O . PRO B 1 208 ? -12.922 -31.641 -4.879 1 89 208 PRO B O 1
ATOM 3322 N N . SER B 1 209 ? -11.297 -30.562 -5.848 1 91.56 209 SER B N 1
ATOM 3323 C CA . SER B 1 209 ? -10.555 -31.766 -6.199 1 91.56 209 SER B CA 1
ATOM 3324 C C . SER B 1 209 ? -10.031 -32.469 -4.957 1 91.56 209 SER B C 1
ATOM 3326 O O . SER B 1 209 ? -9.992 -31.891 -3.873 1 91.56 209 SER B O 1
ATOM 3328 N N . ASP B 1 210 ? -9.68 -33.719 -5.172 1 94.56 210 ASP B N 1
ATOM 3329 C CA . ASP B 1 210 ? -9.062 -34.438 -4.074 1 94.56 210 ASP B CA 1
ATOM 3330 C C . ASP B 1 210 ? -7.758 -33.781 -3.637 1 94.56 210 ASP B C 1
ATOM 3332 O O . ASP B 1 210 ? -7.453 -33.719 -2.443 1 94.56 210 ASP B O 1
ATOM 3336 N N . LYS B 1 211 ? -7.113 -33.281 -4.609 1 94.94 211 LYS B N 1
ATOM 3337 C CA . LYS B 1 211 ? -5.852 -32.594 -4.305 1 94.94 211 LYS B CA 1
ATOM 3338 C C . LYS B 1 211 ? -6.086 -31.359 -3.455 1 94.94 211 LYS B C 1
ATOM 3340 O O . LYS B 1 211 ? -5.293 -31.047 -2.561 1 94.94 211 LYS B O 1
ATOM 3345 N N . GLU B 1 212 ? -7.102 -30.641 -3.744 1 96 212 GLU B N 1
ATOM 3346 C CA . GLU B 1 212 ? -7.449 -29.453 -2.965 1 96 212 GLU B CA 1
ATOM 3347 C C . GLU B 1 212 ? -7.824 -29.828 -1.533 1 96 212 GLU B C 1
ATOM 3349 O O . GLU B 1 212 ? -7.426 -29.156 -0.584 1 96 212 GLU B O 1
ATOM 3354 N N . ARG B 1 213 ? -8.562 -30.859 -1.374 1 96.06 213 ARG B N 1
ATOM 3355 C CA . ARG B 1 213 ? -8.922 -31.328 -0.039 1 96.06 213 ARG B CA 1
ATOM 3356 C C . ARG B 1 213 ? -7.688 -31.734 0.758 1 96.06 213 ARG B C 1
ATOM 3358 O O . ARG B 1 213 ? -7.57 -31.391 1.938 1 96.06 213 ARG B O 1
ATOM 3365 N N . GLU B 1 214 ? -6.832 -32.469 0.082 1 96.06 214 GLU B N 1
ATOM 3366 C CA . GLU B 1 214 ? -5.578 -32.844 0.716 1 96.06 214 GLU B CA 1
ATOM 3367 C C . GLU B 1 214 ? -4.762 -31.641 1.139 1 96.06 214 GLU B C 1
ATOM 3369 O O . GLU B 1 214 ? -4.199 -31.609 2.234 1 96.06 214 GLU B O 1
ATOM 3374 N N . ARG B 1 215 ? -4.676 -30.688 0.243 1 95.31 215 ARG B N 1
ATOM 3375 C CA . ARG B 1 215 ? -3.928 -29.469 0.522 1 95.31 215 ARG B CA 1
ATOM 3376 C C . ARG B 1 215 ? -4.48 -28.75 1.753 1 95.31 215 ARG B C 1
ATOM 3378 O O . ARG B 1 215 ? -3.721 -28.328 2.619 1 95.31 215 ARG B O 1
ATOM 3385 N N . ARG B 1 216 ? -5.781 -28.609 1.861 1 95.62 216 ARG B N 1
ATOM 3386 C CA . ARG B 1 216 ? -6.43 -27.953 2.99 1 95.62 216 ARG B CA 1
ATOM 3387 C C . ARG B 1 216 ? -6.125 -28.672 4.297 1 95.62 216 ARG B C 1
ATOM 3389 O O . ARG B 1 216 ? -5.832 -28.031 5.312 1 95.62 216 ARG B O 1
ATOM 3396 N N . GLU B 1 217 ? -6.211 -30 4.238 1 95.94 217 GLU B N 1
ATOM 3397 C CA . GLU B 1 217 ? -5.914 -30.797 5.426 1 95.94 217 GLU B CA 1
ATOM 3398 C C . GLU B 1 217 ? -4.457 -30.625 5.855 1 95.94 217 GLU B C 1
ATOM 3400 O O . GLU B 1 217 ? -4.172 -30.469 7.043 1 95.94 217 GLU B O 1
ATOM 3405 N N . LYS B 1 218 ? -3.623 -30.719 4.91 1 95 218 LYS B N 1
ATOM 3406 C CA . LYS B 1 218 ? -2.199 -30.547 5.188 1 95 218 LYS B CA 1
ATOM 3407 C C . LYS B 1 218 ? -1.921 -29.219 5.855 1 95 218 LYS B C 1
ATOM 3409 O O . LYS B 1 218 ? -1.215 -29.156 6.867 1 95 218 LYS B O 1
ATOM 3414 N N . TRP B 1 219 ? -2.453 -28.094 5.266 1 95 219 TRP B N 1
ATOM 3415 C CA . TRP B 1 219 ? -2.201 -26.766 5.805 1 95 219 TRP B CA 1
ATOM 3416 C C . TRP B 1 219 ? -2.789 -26.625 7.207 1 95 219 TRP B C 1
ATOM 3418 O O . TRP B 1 219 ? -2.205 -25.953 8.07 1 95 219 TRP B O 1
ATOM 3428 N N . ALA B 1 220 ? -3.973 -27.203 7.422 1 93.94 220 ALA B N 1
ATOM 3429 C CA . ALA B 1 220 ? -4.586 -27.188 8.75 1 93.94 220 ALA B CA 1
ATOM 3430 C C . ALA B 1 220 ? -3.676 -27.844 9.781 1 93.94 220 ALA B C 1
ATOM 3432 O O . ALA B 1 220 ? -3.566 -27.359 10.914 1 93.94 220 ALA B O 1
ATOM 3433 N N . ARG B 1 221 ? -2.98 -28.922 9.398 1 93.56 221 ARG B N 1
ATOM 3434 C CA . ARG B 1 221 ? -2.068 -29.625 10.289 1 93.56 221 ARG B CA 1
ATOM 3435 C C . ARG B 1 221 ? -0.819 -28.797 10.57 1 93.56 221 ARG B C 1
ATOM 3437 O O . ARG B 1 221 ? -0.28 -28.828 11.68 1 93.56 221 ARG B O 1
ATOM 3444 N N . GLU B 1 222 ? -0.357 -28.094 9.547 1 91.75 222 GLU B N 1
ATOM 3445 C CA . GLU B 1 222 ? 0.849 -27.281 9.688 1 91.75 222 GLU B CA 1
ATOM 3446 C C . GLU B 1 222 ? 0.612 -26.094 10.609 1 91.75 222 GLU B C 1
ATOM 3448 O O . GLU B 1 222 ? 1.562 -25.516 11.148 1 91.75 222 GLU B O 1
ATOM 3453 N N . GLU B 1 223 ? -0.574 -25.625 10.766 1 87.12 223 GLU B N 1
ATOM 3454 C CA . GLU B 1 223 ? -0.908 -24.469 11.586 1 87.12 223 GLU B CA 1
ATOM 3455 C C . GLU B 1 223 ? -1.1 -24.859 13.047 1 87.12 223 GLU B C 1
ATOM 3457 O O . GLU B 1 223 ? -1.176 -24 13.922 1 87.12 223 GLU B O 1
ATOM 3462 N N . GLN B 1 224 ? -1.241 -26.125 13.312 1 74 224 GLN B N 1
ATOM 3463 C CA . GLN B 1 224 ? -1.354 -26.609 14.68 1 74 224 GLN B CA 1
ATOM 3464 C C . GLN B 1 224 ? 0.018 -26.734 15.336 1 74 224 GLN B C 1
ATOM 3466 O O . GLN B 1 224 ? 1.016 -26.984 14.656 1 74 224 GLN B O 1
#

Sequence (448 aa):
MRKLTASTFISLDGIMQAPGGPTEDPSGGFSLGGWIFHYWDEVMRHSMPMSGFDGKDRELVLGRKTYEIFEAYWPYQPADDPTAQTLNTARKHVASRTLKALHWQNSGLLNGDVGTAVATLKSQDGPDLQIIGSGALIQALQTAGLIDEYHVWTFPVLLGAGKRLFETGAKPGALRLTQCHHSTTGVVMSTYVMAGEIPLGSFAQDAPSDKERERREKWAREEQMRKLTASTFISLDGIMQAPGGPTEDPSGGFSLGGWIFHYWDEVMRHSMPMSGFDGKDRELVLGRKTYEIFEAYWPYQPADDPTAQTLNTARKHVASRTLKALHWQNSGLLNGDVGTAVATLKSQDGPDLQIIGSGALIQALQTAGLIDEYHVWTFPVLLGAGKRLFETGAKPGALRLTQCHHSTTGVVMSTYVMAGEIPLGSFAQDAPSDKERERREKWAREEQ

Foldseek 3Di:
DFAEEEEAEAAPVFFGPQCCAQVLDCPPNQGCHVVCVPQDDPVNVVCCVVVCVLVAQAAEEEEDSVLVSCQVPLVPDDPPPSSSVNVQPHAYEYEDPPDDDDDRPNYDYQDDDLLVSVVVVRPDDGHHYYYYPRLVSLQSNQQSVRHFKYWYKYAHDDRPDHRGSDDPPGDDFDWDWDDWDADPSGIIITMIGTDGHDDDDDPADPDHDPVVVVVVVVVVVVVD/DFAEEEEAEAAPVFFGPQCCAQVLDCPPNQGCHVVCVPQDDPVNVVCCVVVCVLVAQAAEEEEDSVLVSCQVPLVPDDPPPSSSVNNQVHAYEYEDPPDDDDDRPNYDYQDDDLLVSVVVVRPDDGTHYYYYPRLVSLQSNQQSVRHFKYWYKYAHDDRPDHRGSDDPPGDDFDWDWDDWDADPSGIIITMIGTDGHDDDDDPADPDHDPVVVVVVVVVVVVVD